Protein AF-A0AA89B2V7-F1 (afdb_monomer)

Secondary structure (DSSP, 8-state):
-----------TT-TTTTTTEEEEE-THHHHS--S--TT-----EEEEEEE-TTS-EEEEEEEEEEE-SS-GGG-EEEEEE----SHHHHHHHHHHHHHHHHHHHHHIIIIIIIIIIIIHHHHHHHHHHHHS-TTSHHHHHHGGGGTTHHHHHHHIIIIISSTT-HHHHHSTTGGGHHHHHHHHHTT--SGGGSHHHHHHHTTSEEE-TTSTTSEEESSTT-HHHHHH-----S-----S-----HHHHHHHHHHHHHHHH-SSHHHHHH-HHHHHHHHHIIIIITGGGTT-TTS--S-SHHHHHHHHHHHHHIIIIIHHHHHTTHHHHHSSGGGS-----SPPPPTTSHHHHHHHH-HHHHHHHHS--HHHHHHHHHHHHHHHSPPTT--BTT--S-TTS-S-HHHHHHHHHHHHHHHHHHHHHHHHHH-TT-GGGS-S-TTTSPPP--BSS-----SS----B-BSS-HHHHHHHHHHHT-S-HHHHHHHHHTTTHHHHHHHHTT-TTTTS-------

Foldseek 3Di:
DPDDFQDQDCDDPDVQSNAAKTKDFQCLVVPQFDDFDALFDAWRKIWIWGQDPLLAIFTAKIKTWDQDPPDNVVPTDIDIQGDDDDFLSNLLVLVSVQNVLLSLLLCLVQPLACQLFLQLLVLLVVLLVVQPDLPHLLNLLQVLLCPCSVVLVVVCCVAPLDQVHLPLLQFRSRPCSNSSSVVVVVVDALLCLQLVNVCVSNVQWDQDPVPQARIDGSRNLPPLCVQADDHDDPDDDDDDDDDDHNLNLLLLLLLLSLCVQDVDLVSQVPPRSNQSSLQCSLCPVVVVCNPPPNQDPRRGSVNVSSNSSSSLCSSWQSNLLSFQCQLLQCVPPSSRFRTFRDDSDDPPDPLSVCCRVPSPVSSQSGTDDPVSSLSSNVLSLQRNDDDPPFAFPLGDPDLPSDPDPSSSVSSVVSNVVLVVSQVVSVVLLPDPSSALQAPPPNPRRAGSEEHRDDDDDDDDRHSHYIGSHSPRNSVSVVVCVPPPDNVVVSVVVVVVCPVVVVVCVVPPSPPRRDPSDPDD

Organism: NCBI:txid1293975

Radius of gyration: 23.73 Å; Cα contacts (8 Å, |Δi|>4): 782; chains: 1; bounding box: 58×54×69 Å

Mean predicted aligned error: 11.65 Å

InterPro domains:
  IPR000907 Lipoxygenase [PTHR11771] (244-442)
  IPR001246 Lipoxygenase, plant [PR00468] (43-67)
  IPR001246 Lipoxygenase, plant [PR00468] (380-394)
  IPR013819 Lipoxygenase, C-terminal [PF00305] (51-441)
  IPR013819 Lipoxygenase, C-terminal [PR00087] (90-107)
  IPR013819 Lipoxygenase, C-terminal [PR00087] (108-125)
  IPR013819 Lipoxygenase, C-terminal [PR00087] (128-148)
  IPR013819 Lipoxygenase, C-terminal [PS51393] (1-457)
  IPR020833 Lipoxygenase, iron binding site [PS00711] (108-122)
  IPR020834 Lipoxygenase, conserved site [PS00081] (135-145)
  IPR036226 Lipoxigenase, C-terminal domain superfamily [SSF48484] (42-453)

pLDDT: mean 74.41, std 24.35, range [21.58, 98.75]

Nearest PDB structures (foldseek):
  2sbl-assembly2_A  TM=9.460E-01  e=2.013E-38  Glycine max
  5tqn-assembly2_B  TM=9.218E-01  e=6.372E-38  Glycine max
  5tqp-assembly1_A  TM=9.313E-01  e=1.766E-37  Glycine max
  5tr0-assembly2_B  TM=9.282E-01  e=2.304E-37  Glycine max
  5t5v-assembly2_B  TM=9.041E-01  e=1.295E-37  Glycine max

Structure (mmCIF, N/CA/C/O backbone):
data_AF-A0AA89B2V7-F1
#
_entry.id   AF-A0AA89B2V7-F1
#
loop_
_atom_site.group_PDB
_atom_site.id
_atom_site.type_symbol
_atom_site.label_atom_id
_atom_site.label_alt_id
_atom_site.label_comp_id
_atom_site.label_asym_id
_atom_site.label_entity_id
_atom_site.label_seq_id
_atom_site.pdbx_PDB_ins_code
_atom_site.Cartn_x
_atom_site.Cartn_y
_atom_site.Cartn_z
_atom_site.occupancy
_atom_site.B_iso_or_equiv
_atom_site.auth_seq_id
_atom_site.auth_comp_id
_atom_site.auth_asym_id
_atom_site.auth_atom_id
_atom_site.pdbx_PDB_model_num
ATOM 1 N N . MET A 1 1 ? -6.594 -20.415 9.464 1.00 21.58 1 MET A N 1
ATOM 2 C CA . MET A 1 1 ? -7.455 -20.172 8.286 1.00 21.58 1 MET A CA 1
ATOM 3 C C . MET A 1 1 ? -6.931 -18.925 7.600 1.00 21.58 1 MET A C 1
ATOM 5 O O . MET A 1 1 ? -6.744 -17.952 8.319 1.00 21.58 1 MET A O 1
ATOM 9 N N . PRO A 1 2 ? -6.611 -18.950 6.298 1.00 23.47 2 PRO A N 1
ATOM 10 C CA . PRO A 1 2 ? -6.204 -17.743 5.586 1.00 23.47 2 PRO A CA 1
ATOM 11 C C . PRO A 1 2 ? -7.385 -16.764 5.495 1.00 23.47 2 PRO A C 1
ATOM 13 O O . PRO A 1 2 ? -8.539 -17.171 5.640 1.00 23.47 2 PRO A O 1
ATOM 16 N N . TRP A 1 3 ? -7.075 -15.476 5.318 1.00 29.27 3 TRP A N 1
ATOM 17 C CA . TRP A 1 3 ? -8.032 -14.403 5.027 1.00 29.27 3 TRP A CA 1
ATOM 18 C C . TRP A 1 3 ? -9.103 -14.906 4.046 1.00 29.27 3 TRP A C 1
ATOM 20 O O . TRP A 1 3 ? -8.760 -15.357 2.955 1.00 29.27 3 TRP A O 1
ATOM 30 N N . GLN A 1 4 ? -10.381 -14.856 4.429 1.00 27.73 4 GLN A N 1
ATOM 31 C CA . GLN A 1 4 ? -11.453 -15.005 3.446 1.00 27.73 4 GLN A CA 1
ATOM 32 C C . GLN A 1 4 ? -11.725 -13.619 2.845 1.00 27.73 4 GLN A C 1
ATOM 34 O O . GLN A 1 4 ? -11.906 -12.679 3.624 1.00 27.73 4 GLN A O 1
ATOM 39 N N . PRO A 1 5 ? -11.690 -13.479 1.508 1.00 27.64 5 PRO A N 1
ATOM 40 C CA . PRO A 1 5 ? -11.890 -12.207 0.817 1.00 27.64 5 PRO A CA 1
ATOM 41 C C . PRO A 1 5 ? -13.292 -11.628 1.065 1.00 27.64 5 PRO A C 1
ATOM 43 O O . PRO A 1 5 ? -14.168 -12.307 1.610 1.00 27.64 5 PRO A O 1
ATOM 46 N N . LEU A 1 6 ? -13.512 -10.374 0.645 1.00 33.34 6 LEU A N 1
ATOM 47 C CA . LEU A 1 6 ? -14.847 -9.778 0.578 1.00 33.34 6 LEU A CA 1
ATOM 48 C C . LEU A 1 6 ? -15.692 -10.635 -0.383 1.00 33.34 6 LEU A C 1
ATOM 50 O O . LEU A 1 6 ? -15.641 -10.481 -1.597 1.00 33.34 6 LEU A O 1
ATOM 54 N N . HIS A 1 7 ? -16.450 -11.590 0.151 1.00 30.98 7 HIS A N 1
ATOM 55 C CA . HIS A 1 7 ? -17.346 -12.406 -0.659 1.00 30.98 7 HIS A CA 1
ATOM 56 C C . HIS A 1 7 ? -18.637 -11.644 -0.930 1.00 30.98 7 HIS A C 1
ATOM 58 O O . HIS A 1 7 ? -19.457 -11.488 -0.030 1.00 30.98 7 HIS A O 1
ATOM 64 N N . VAL A 1 8 ? -18.845 -11.240 -2.182 1.00 33.97 8 VAL A N 1
ATOM 65 C CA . VAL A 1 8 ? -20.178 -10.882 -2.669 1.00 33.97 8 VAL A CA 1
ATOM 66 C C . VAL A 1 8 ? -20.954 -12.173 -2.932 1.00 33.97 8 VAL A C 1
ATOM 68 O O . VAL A 1 8 ? -20.637 -12.923 -3.855 1.00 33.97 8 VAL A O 1
ATOM 71 N N . CYS A 1 9 ? -21.943 -12.474 -2.087 1.00 28.91 9 CYS A N 1
ATOM 72 C CA . CYS A 1 9 ? -22.827 -13.624 -2.286 1.00 28.91 9 CYS A CA 1
ATOM 73 C C . CYS A 1 9 ? -23.705 -13.420 -3.530 1.00 28.91 9 CYS A C 1
ATOM 75 O O . CYS A 1 9 ? -24.439 -12.439 -3.631 1.00 28.91 9 CYS A O 1
ATOM 77 N N . SER A 1 10 ? -23.677 -14.388 -4.446 1.00 30.89 10 SER A N 1
ATOM 78 C CA . SER A 1 10 ? -24.679 -14.555 -5.503 1.00 30.89 10 SER A CA 1
ATOM 79 C C . SER A 1 10 ? -25.286 -15.954 -5.363 1.00 30.89 10 SER A C 1
ATOM 81 O O . SER A 1 10 ? -24.633 -16.955 -5.639 1.00 30.89 10 SER A O 1
ATOM 83 N N . GLY A 1 11 ? -26.513 -16.054 -4.846 1.00 26.02 11 GLY A N 1
ATOM 84 C CA . GLY A 1 11 ? -27.192 -17.345 -4.691 1.00 26.02 11 GLY A CA 1
ATOM 85 C C . GLY A 1 11 ? -28.623 -17.206 -4.178 1.00 26.02 11 GLY A C 1
ATOM 86 O O . GLY A 1 11 ? -28.827 -16.700 -3.085 1.00 26.02 11 GLY A O 1
ATOM 87 N N . GLU A 1 12 ? -29.590 -17.696 -4.958 1.00 28.84 12 GLU A N 1
ATOM 88 C CA . GLU A 1 12 ? -31.046 -17.429 -4.963 1.00 28.84 12 GLU A CA 1
ATOM 89 C C . GLU A 1 12 ? -31.857 -17.668 -3.664 1.00 28.84 12 GLU A C 1
ATOM 91 O O . GLU A 1 12 ? -33.083 -17.656 -3.708 1.00 28.84 12 GLU A O 1
ATOM 96 N N . HIS A 1 13 ? -31.241 -17.905 -2.503 1.00 26.44 13 HIS A N 1
ATOM 97 C CA . HIS A 1 13 ? -31.948 -18.366 -1.294 1.00 26.44 13 HIS A CA 1
ATOM 98 C C . HIS A 1 13 ? -32.003 -17.356 -0.130 1.00 26.44 13 HIS A C 1
ATOM 100 O O . HIS A 1 13 ? -32.567 -17.677 0.913 1.00 26.44 13 HIS A O 1
ATOM 106 N N . CYS A 1 14 ? -31.494 -16.124 -0.287 1.00 30.05 14 CYS A N 1
ATOM 107 C CA . CYS A 1 14 ? -31.664 -15.064 0.724 1.00 30.05 14 CYS A CA 1
ATOM 108 C C . CYS A 1 14 ? -31.656 -13.651 0.092 1.00 30.05 14 CYS A C 1
ATOM 110 O O . CYS A 1 14 ? -30.578 -13.097 -0.129 1.00 30.05 14 CYS A O 1
ATOM 112 N N . PRO A 1 15 ? -32.813 -13.022 -0.193 1.00 29.92 15 PRO A N 1
ATOM 113 C CA . PRO A 1 15 ? -32.886 -11.806 -1.016 1.00 29.92 15 PRO A CA 1
ATOM 114 C C . PRO A 1 15 ? -32.104 -10.587 -0.482 1.00 29.92 15 PRO A C 1
ATOM 116 O O . PRO A 1 15 ? -31.688 -9.758 -1.288 1.00 29.92 15 PRO A O 1
ATOM 119 N N . GLU A 1 16 ? -31.832 -10.498 0.828 1.00 31.91 16 GLU A N 1
ATOM 120 C CA . GLU A 1 16 ? -30.999 -9.435 1.428 1.00 31.91 16 GLU A CA 1
ATOM 121 C C . GLU A 1 16 ? -29.482 -9.723 1.398 1.00 31.91 16 GLU A C 1
ATOM 123 O O . GLU A 1 16 ? -28.692 -8.788 1.332 1.00 31.91 16 GLU A O 1
ATOM 128 N N . LEU A 1 17 ? -29.056 -10.995 1.373 1.00 31.00 17 LEU A N 1
ATOM 129 C CA . LEU A 1 17 ? -27.645 -11.391 1.173 1.00 31.00 17 LEU A CA 1
ATOM 130 C C . LEU A 1 17 ? -27.271 -11.497 -0.318 1.00 31.00 17 LEU A C 1
ATOM 132 O O . LEU A 1 17 ? -26.095 -11.543 -0.661 1.00 31.00 17 LEU A O 1
ATOM 136 N N . CYS A 1 18 ? -28.265 -11.540 -1.212 1.00 28.94 18 CYS A N 1
ATOM 137 C CA . CYS A 1 18 ? -28.086 -11.702 -2.661 1.00 28.94 18 CYS A CA 1
ATOM 138 C C . CYS A 1 18 ? -27.713 -10.417 -3.409 1.00 28.94 18 CYS A C 1
ATOM 140 O O . CYS A 1 18 ? -27.478 -10.468 -4.616 1.00 28.94 18 CYS A O 1
ATOM 142 N N . ARG A 1 19 ? -27.719 -9.257 -2.745 1.00 34.19 19 ARG A N 1
ATOM 143 C CA . ARG A 1 19 ? -27.400 -7.970 -3.374 1.00 34.19 19 ARG A CA 1
ATOM 144 C C . ARG A 1 19 ? -26.175 -7.361 -2.703 1.00 34.19 19 ARG A C 1
ATOM 146 O O . ARG A 1 19 ? -26.301 -6.659 -1.710 1.00 34.19 19 ARG A O 1
ATOM 153 N N . ASN A 1 20 ? -24.994 -7.611 -3.269 1.00 39.28 20 ASN A N 1
ATOM 154 C CA . ASN A 1 20 ? -23.777 -6.827 -3.019 1.00 39.28 20 ASN A CA 1
ATOM 155 C C . ASN A 1 20 ? -23.404 -6.626 -1.530 1.00 39.28 20 ASN A C 1
ATOM 157 O O . ASN A 1 20 ? -23.005 -5.531 -1.122 1.00 39.28 20 ASN A O 1
ATOM 161 N N . SER A 1 21 ? -23.531 -7.665 -0.699 1.00 33.66 21 SER A N 1
ATOM 162 C CA . SER A 1 21 ? -22.992 -7.663 0.668 1.00 33.66 21 SER A CA 1
ATOM 163 C C . SER A 1 21 ? -21.530 -8.110 0.671 1.00 33.66 21 SER A C 1
ATOM 165 O O . SER A 1 21 ? -21.202 -9.107 0.038 1.00 33.66 21 SER A O 1
ATOM 167 N N . SER A 1 22 ? -20.676 -7.395 1.400 1.00 41.72 22 SER A N 1
ATOM 168 C CA . SER A 1 22 ? -19.222 -7.554 1.459 1.00 41.72 22 SER A CA 1
ATOM 169 C C . SER A 1 22 ? -18.756 -7.746 2.914 1.00 41.72 22 SER A C 1
ATOM 171 O O . SER A 1 22 ? -19.295 -7.137 3.837 1.00 41.72 22 SER A O 1
ATOM 173 N N . TYR A 1 23 ? -17.730 -8.570 3.145 1.00 39.94 23 TYR A N 1
ATOM 174 C CA . TYR A 1 23 ? -17.224 -8.904 4.488 1.00 39.94 23 TYR A CA 1
ATOM 175 C C . TYR A 1 23 ? -15.812 -8.351 4.721 1.00 39.94 23 TYR A C 1
ATOM 177 O O . TYR A 1 23 ? -14.925 -8.613 3.916 1.00 39.94 23 TYR A O 1
ATOM 185 N N . ALA A 1 24 ? -15.569 -7.657 5.837 1.00 42.03 24 ALA A N 1
ATOM 186 C CA . ALA A 1 24 ? -14.220 -7.294 6.287 1.00 42.03 24 ALA A CA 1
ATOM 187 C C . ALA A 1 24 ? -13.816 -8.197 7.465 1.00 42.03 24 ALA A C 1
ATOM 189 O O . ALA A 1 24 ? -14.405 -8.128 8.547 1.00 42.03 24 ALA A O 1
ATOM 190 N N . ASN A 1 25 ? -12.843 -9.088 7.245 1.00 42.69 25 ASN A N 1
ATOM 191 C CA . ASN A 1 25 ? -12.535 -10.200 8.146 1.00 42.69 25 ASN A CA 1
ATOM 192 C C . ASN A 1 25 ? -11.239 -9.991 8.949 1.00 42.69 25 ASN A C 1
ATOM 194 O O . ASN A 1 25 ? -10.143 -10.278 8.475 1.00 42.69 25 ASN A O 1
ATOM 198 N N . GLY A 1 26 ? -11.367 -9.578 10.213 1.00 40.03 26 GLY A N 1
ATOM 199 C CA . GLY A 1 26 ? -10.251 -9.434 11.153 1.00 40.03 26 GLY A CA 1
ATOM 200 C C . GLY A 1 26 ? -9.846 -10.724 11.879 1.00 40.03 26 GLY A C 1
ATOM 201 O O . GLY A 1 26 ? -8.978 -10.679 12.750 1.00 40.03 26 GLY A O 1
ATOM 202 N N . ARG A 1 27 ? -10.409 -11.901 11.553 1.00 42.34 27 ARG A N 1
ATOM 203 C CA . ARG A 1 27 ? -10.147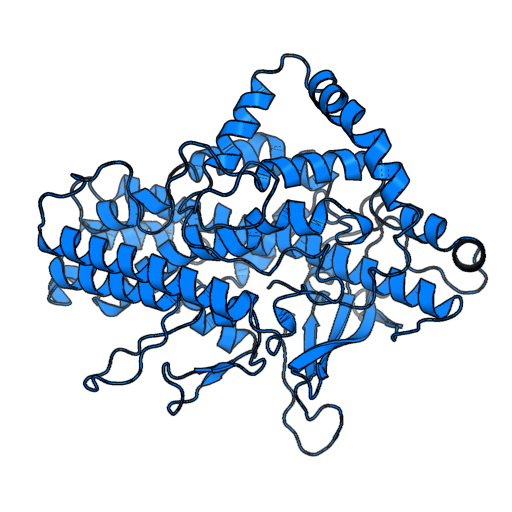 -13.157 12.297 1.00 42.34 27 ARG A CA 1
ATOM 204 C C . ARG A 1 27 ? -8.688 -13.621 12.245 1.00 42.34 27 ARG A C 1
ATOM 206 O O . ARG A 1 27 ? -8.273 -14.413 13.088 1.00 42.34 27 ARG A O 1
ATOM 213 N N . LEU A 1 28 ? -7.867 -13.112 11.326 1.00 32.94 28 LEU A N 1
ATOM 214 C CA . LEU A 1 28 ? -6.442 -13.447 11.308 1.00 32.94 28 LEU A CA 1
ATOM 215 C C . LEU A 1 28 ? -5.651 -12.779 12.450 1.00 32.94 28 LEU A C 1
ATOM 217 O O . LEU A 1 28 ? -4.715 -13.381 12.979 1.00 32.94 28 LEU A O 1
ATOM 221 N N . LEU A 1 29 ? -6.105 -11.611 12.929 1.00 37.47 29 LEU A N 1
ATOM 222 C CA . LEU A 1 29 ? -5.615 -11.004 14.172 1.00 37.47 29 LEU A CA 1
ATOM 223 C C . LEU A 1 29 ? -5.904 -11.881 15.393 1.00 37.47 29 LEU A C 1
ATOM 225 O O . LEU A 1 29 ? -5.307 -11.624 16.432 1.00 37.47 29 LEU A O 1
ATOM 229 N N . ALA A 1 30 ? -6.780 -12.897 15.292 1.00 35.69 30 ALA A N 1
ATOM 230 C CA . ALA A 1 30 ? -7.132 -13.869 16.338 1.00 35.69 30 ALA A CA 1
ATOM 231 C C . ALA A 1 30 ? -6.231 -15.119 16.358 1.00 35.69 30 ALA A C 1
ATOM 233 O O . ALA A 1 30 ? -5.978 -15.682 17.421 1.00 35.69 30 ALA A O 1
ATOM 234 N N . ALA A 1 31 ? -5.719 -15.546 15.203 1.00 35.97 31 ALA A N 1
ATOM 235 C CA . ALA A 1 31 ? -4.981 -16.805 15.093 1.00 35.97 31 ALA A CA 1
ATOM 236 C C . ALA A 1 31 ? -3.472 -16.667 15.357 1.00 35.97 31 ALA A C 1
ATOM 238 O O . ALA A 1 31 ? -2.820 -17.664 15.645 1.00 35.97 31 ALA A O 1
ATOM 239 N N . LEU A 1 32 ? -2.920 -15.451 15.240 1.00 34.41 32 LEU A N 1
ATOM 240 C CA . LEU A 1 32 ? -1.467 -15.228 15.194 1.00 34.41 32 LEU A CA 1
ATOM 241 C C . LEU A 1 32 ? -0.883 -14.463 16.386 1.00 34.41 32 LEU A C 1
ATOM 243 O O . LEU A 1 32 ? 0.331 -14.439 16.533 1.00 34.41 32 LEU A O 1
ATOM 247 N N . ALA A 1 33 ? -1.708 -13.842 17.234 1.00 38.38 33 ALA A N 1
ATOM 248 C CA . ALA A 1 33 ? -1.209 -13.176 18.434 1.00 38.38 33 ALA A CA 1
ATOM 249 C C . ALA A 1 33 ? -1.386 -14.085 19.675 1.00 38.38 33 ALA A C 1
ATOM 251 O O . ALA A 1 33 ? -2.466 -14.656 19.862 1.00 38.38 33 ALA A O 1
ATOM 252 N N . PRO A 1 34 ? -0.362 -14.234 20.527 1.00 40.59 34 PRO A N 1
ATOM 253 C CA . PRO A 1 34 ? -0.438 -14.947 21.811 1.00 40.59 34 PRO A CA 1
ATOM 254 C C . PRO A 1 34 ? -1.183 -14.067 22.866 1.00 40.59 34 PRO A C 1
ATOM 256 O O . PRO A 1 34 ? -1.864 -13.117 22.458 1.00 40.59 34 PRO A O 1
ATOM 259 N N . PRO A 1 35 ? -1.211 -14.377 24.187 1.00 49.38 35 PRO A N 1
ATOM 260 C CA . PRO A 1 35 ? -2.141 -13.727 25.113 1.00 49.38 35 PRO A CA 1
ATOM 261 C C . PRO A 1 35 ? -1.989 -12.203 25.131 1.00 49.38 35 PRO A C 1
ATOM 263 O O . PRO A 1 35 ? -0.885 -11.671 24.991 1.00 49.38 35 PRO A O 1
ATOM 266 N N . SER A 1 36 ? -3.115 -11.515 25.336 1.00 50.09 36 SER A N 1
ATOM 267 C CA . SER A 1 36 ? -3.187 -10.062 25.488 1.00 50.09 36 SER A CA 1
ATOM 268 C C . SER A 1 36 ? -2.072 -9.526 26.400 1.00 50.09 36 SER A C 1
ATOM 270 O O . SER A 1 36 ? -1.987 -9.948 27.557 1.00 50.09 36 SER A O 1
ATOM 272 N N . PRO A 1 37 ? -1.230 -8.587 25.925 1.00 56.56 37 PRO A N 1
ATOM 273 C CA . PRO A 1 37 ? -0.291 -7.878 26.787 1.00 56.56 37 PRO A CA 1
ATOM 274 C C . PRO A 1 37 ? -1.030 -7.188 27.942 1.00 56.56 37 PRO A C 1
ATOM 276 O O . PRO A 1 37 ? -2.167 -6.741 27.777 1.00 56.56 37 PRO A O 1
ATOM 279 N N . ALA A 1 38 ? -0.382 -7.067 29.104 1.00 47.09 38 ALA A N 1
ATOM 280 C CA . ALA A 1 38 ? -0.973 -6.408 30.268 1.00 47.09 38 ALA A CA 1
ATOM 281 C C . ALA A 1 38 ? -1.507 -5.005 29.906 1.00 47.09 38 ALA A C 1
ATOM 283 O O . ALA A 1 38 ? -0.794 -4.188 29.324 1.00 47.09 38 ALA A O 1
ATOM 284 N N . GLY A 1 39 ? -2.776 -4.738 30.233 1.00 52.03 39 GLY A N 1
ATOM 285 C CA . GLY A 1 39 ? -3.438 -3.458 29.951 1.00 52.03 39 GLY A CA 1
ATOM 286 C C . GLY A 1 39 ? -3.981 -3.282 28.525 1.00 52.03 39 GLY A C 1
ATOM 287 O O . GLY A 1 39 ? -4.391 -2.172 28.183 1.00 52.03 39 GLY A O 1
ATOM 288 N N . ARG A 1 40 ? -3.999 -4.336 27.693 1.00 68.12 40 ARG A N 1
ATOM 289 C CA . ARG A 1 40 ? -4.593 -4.323 26.343 1.00 68.12 40 ARG A CA 1
ATOM 290 C C . ARG A 1 40 ? -5.593 -5.465 26.177 1.00 68.12 40 ARG A C 1
ATOM 292 O O . ARG A 1 40 ? -5.274 -6.618 26.444 1.00 68.12 40 ARG A O 1
ATOM 299 N N . SER A 1 41 ? -6.787 -5.168 25.686 1.00 56.53 41 SER A N 1
ATOM 300 C CA . SER A 1 41 ? -7.854 -6.154 25.485 1.00 56.53 41 SER A CA 1
ATOM 301 C C . SER A 1 41 ? -7.991 -6.490 24.012 1.00 56.53 41 SER A C 1
ATOM 303 O O . SER A 1 41 ? -8.046 -5.594 23.173 1.00 56.53 41 SER A O 1
ATOM 305 N N . ARG A 1 42 ? -8.035 -7.785 23.701 1.00 59.75 42 ARG A N 1
ATOM 306 C CA . ARG A 1 42 ? -8.106 -8.309 22.337 1.00 59.75 42 ARG A CA 1
ATOM 307 C C . ARG A 1 42 ? -9.517 -8.781 22.034 1.00 59.75 42 ARG A C 1
ATOM 309 O O . ARG A 1 42 ? -9.969 -9.708 22.688 1.00 59.75 42 ARG A O 1
ATOM 316 N N . GLN A 1 43 ? -10.163 -8.216 21.022 1.00 55.91 43 GLN A N 1
ATOM 317 C CA . GLN A 1 43 ? -11.450 -8.699 20.513 1.00 55.91 43 GLN A CA 1
ATOM 318 C C . GLN A 1 43 ? -11.409 -8.684 18.984 1.00 55.91 43 GLN A C 1
ATOM 320 O O . GLN A 1 43 ? -11.764 -7.665 18.395 1.00 55.91 43 GLN A O 1
ATOM 325 N N . PRO A 1 44 ? -10.886 -9.744 18.333 1.00 57.03 44 PRO A N 1
ATOM 326 C CA . PRO A 1 44 ? -10.831 -9.828 16.882 1.00 57.03 44 PRO A CA 1
ATOM 327 C C . PRO A 1 44 ? -12.239 -9.656 16.284 1.00 57.03 44 PRO A C 1
ATOM 329 O O . PRO A 1 44 ? -13.138 -10.438 16.607 1.00 57.03 44 PRO A O 1
ATOM 332 N N . PRO A 1 45 ? -12.426 -8.646 15.424 1.00 56.59 45 PRO A N 1
ATOM 333 C CA . PRO A 1 45 ? -13.706 -8.297 14.849 1.00 56.59 45 PRO A CA 1
ATOM 334 C C . PRO A 1 45 ? -13.884 -8.963 13.480 1.00 56.59 45 PRO A C 1
ATOM 336 O O . PRO A 1 45 ? -12.943 -9.082 12.693 1.00 56.59 45 PRO A O 1
ATOM 339 N N . LEU A 1 46 ? -15.113 -9.344 13.159 1.00 54.34 46 LEU A N 1
ATOM 340 C CA . LEU A 1 46 ? -15.586 -9.574 11.798 1.00 54.34 46 LEU A CA 1
ATOM 341 C C . LEU A 1 46 ? -16.692 -8.551 11.532 1.00 54.34 46 LEU A C 1
ATOM 343 O O . LEU A 1 46 ? -17.701 -8.539 12.229 1.00 54.34 46 LEU A O 1
ATOM 347 N N . ALA A 1 47 ? -16.512 -7.685 10.537 1.00 57.03 47 ALA A N 1
ATOM 348 C CA . ALA A 1 47 ? -17.511 -6.687 10.170 1.00 57.03 47 ALA A CA 1
ATOM 349 C C . ALA A 1 47 ? -18.251 -7.112 8.895 1.00 57.03 47 ALA A C 1
ATOM 351 O O . ALA A 1 47 ? -17.638 -7.447 7.880 1.00 57.03 47 ALA A O 1
ATOM 352 N N . MET A 1 48 ? -19.581 -7.067 8.944 1.00 52.72 48 MET A N 1
ATOM 353 C CA . MET A 1 48 ? -20.459 -7.277 7.795 1.00 52.72 48 MET A CA 1
ATOM 354 C C . MET A 1 48 ? -20.934 -5.933 7.258 1.00 52.72 48 MET A C 1
ATOM 356 O O . MET A 1 48 ? -21.440 -5.093 8.009 1.00 52.72 48 MET A O 1
ATOM 360 N N . ILE A 1 49 ? -20.785 -5.733 5.952 1.00 62.22 49 ILE A N 1
ATOM 361 C CA . ILE A 1 49 ? -21.059 -4.468 5.273 1.00 62.22 49 ILE A CA 1
ATOM 362 C C . ILE A 1 49 ? -21.934 -4.755 4.058 1.00 62.22 49 ILE A C 1
ATOM 364 O O . ILE A 1 49 ? -21.751 -5.754 3.374 1.00 62.22 49 ILE A O 1
ATOM 368 N N . ALA A 1 50 ? -22.888 -3.881 3.765 1.00 59.94 50 ALA A N 1
ATOM 369 C CA . ALA A 1 50 ? -23.693 -3.982 2.555 1.00 59.94 50 ALA A CA 1
ATOM 370 C C . ALA A 1 50 ? -23.579 -2.724 1.705 1.00 59.94 50 ALA A C 1
ATOM 372 O O . ALA A 1 50 ? -23.560 -1.607 2.234 1.00 59.94 50 ALA A O 1
ATOM 373 N N . ALA A 1 51 ? -23.529 -2.915 0.387 1.00 62.16 51 ALA A N 1
ATOM 374 C CA . ALA A 1 51 ? -23.748 -1.839 -0.562 1.00 62.16 51 ALA A CA 1
ATOM 375 C C . ALA A 1 51 ? -25.237 -1.479 -0.599 1.00 62.16 51 ALA A C 1
ATOM 377 O O . ALA A 1 51 ? -26.104 -2.348 -0.673 1.00 62.16 51 ALA A O 1
ATOM 378 N N . LYS A 1 52 ? -25.536 -0.185 -0.538 1.00 72.62 52 LYS A N 1
ATOM 379 C CA . LYS A 1 52 ? -26.885 0.347 -0.736 1.00 72.62 52 LYS A CA 1
ATOM 380 C C . LYS A 1 52 ? -27.167 0.557 -2.219 1.00 72.62 52 LYS A C 1
ATOM 382 O O . LYS A 1 52 ? -26.245 0.741 -3.012 1.00 72.62 52 LYS A O 1
ATOM 387 N N . ASP A 1 53 ? -28.450 0.699 -2.547 1.00 74.94 53 ASP A N 1
ATOM 388 C CA . ASP A 1 53 ? -28.918 1.088 -3.886 1.00 74.94 53 ASP A CA 1
ATOM 389 C C . ASP A 1 53 ? -28.317 2.418 -4.371 1.00 74.94 53 ASP A C 1
ATOM 391 O O . ASP A 1 53 ? -28.240 2.682 -5.565 1.00 74.94 53 ASP A O 1
ATOM 395 N N . ASP A 1 54 ? -27.873 3.270 -3.442 1.00 74.25 54 ASP A N 1
ATOM 396 C CA . ASP A 1 54 ? -27.277 4.565 -3.746 1.00 74.25 54 ASP A CA 1
ATOM 397 C C . ASP A 1 54 ? -25.748 4.536 -3.931 1.00 74.25 54 ASP A C 1
ATOM 399 O O . ASP A 1 54 ? -25.127 5.599 -4.015 1.00 74.25 54 ASP A O 1
ATOM 403 N N . GLY A 1 55 ? -25.160 3.336 -3.973 1.00 75.38 55 GLY A N 1
ATOM 404 C CA . GLY A 1 55 ? -23.733 3.085 -4.178 1.00 75.38 55 GLY A CA 1
ATOM 405 C C . GLY A 1 55 ? -22.868 3.204 -2.919 1.00 75.38 55 GLY A C 1
ATOM 406 O O . GLY A 1 55 ? -21.678 2.896 -2.981 1.00 75.38 55 GLY A O 1
ATOM 407 N N . THR A 1 56 ? -23.427 3.631 -1.778 1.00 79.88 56 THR A N 1
ATOM 408 C CA . THR A 1 56 ? -22.675 3.763 -0.517 1.00 79.88 56 THR A CA 1
ATOM 409 C C . THR A 1 56 ? -22.624 2.462 0.277 1.00 79.88 56 THR A C 1
ATOM 411 O O . THR A 1 56 ? -23.543 1.648 0.220 1.00 79.88 56 THR A O 1
ATOM 414 N N . LEU A 1 57 ? -21.562 2.269 1.062 1.00 80.25 57 LEU A N 1
ATOM 415 C CA . LEU A 1 57 ? -21.441 1.133 1.980 1.00 80.25 57 LEU A CA 1
ATOM 416 C C . LEU A 1 57 ? -22.049 1.464 3.351 1.00 80.25 57 LEU A C 1
ATOM 418 O O . LEU A 1 57 ? -21.874 2.569 3.873 1.00 80.25 57 LEU A O 1
ATOM 422 N N . LYS A 1 58 ? -22.751 0.502 3.958 1.00 81.06 58 LYS A N 1
ATOM 423 C CA . LYS A 1 58 ? -23.281 0.593 5.326 1.00 81.06 58 LYS A CA 1
ATOM 424 C C . LYS A 1 58 ? -22.879 -0.630 6.145 1.00 81.06 58 LYS A C 1
ATOM 426 O O . LYS A 1 58 ? -23.151 -1.748 5.709 1.00 81.06 58 LYS A O 1
ATOM 431 N N . PRO A 1 59 ? -22.308 -0.447 7.345 1.00 82.06 59 PRO A N 1
ATOM 432 C CA . PRO A 1 59 ? -22.108 -1.561 8.259 1.00 82.06 59 PRO A CA 1
ATOM 433 C C . PRO A 1 59 ? -23.455 -2.106 8.746 1.00 82.06 59 PRO A C 1
ATOM 435 O O . PRO A 1 59 ? -24.323 -1.341 9.174 1.00 82.06 59 PRO A O 1
ATOM 438 N N . LEU A 1 60 ? -23.623 -3.423 8.666 1.00 82.25 60 LEU A N 1
ATOM 439 C CA . LEU A 1 60 ? -24.830 -4.134 9.090 1.00 82.25 60 LEU A CA 1
ATOM 440 C C . LEU A 1 60 ? -24.655 -4.829 10.436 1.00 82.25 60 LEU A C 1
ATOM 442 O O . LEU A 1 60 ? -25.594 -4.866 11.225 1.00 82.25 60 LEU A O 1
ATOM 446 N N . ALA A 1 61 ? -23.467 -5.367 10.694 1.00 84.44 61 ALA A N 1
ATOM 447 C CA . ALA A 1 61 ? -23.151 -6.033 11.945 1.00 84.44 61 ALA A CA 1
ATOM 448 C C . ALA A 1 61 ? -21.640 -6.051 12.188 1.00 84.44 61 ALA A C 1
ATOM 450 O O . ALA A 1 61 ? -20.847 -5.998 11.245 1.00 84.44 61 ALA A O 1
ATOM 451 N N . ILE A 1 62 ? -21.248 -6.154 13.452 1.00 84.31 62 ILE A N 1
ATOM 452 C CA . ILE A 1 62 ? -19.878 -6.428 13.881 1.00 84.31 62 ILE A CA 1
ATOM 453 C C . ILE A 1 62 ? -19.945 -7.606 14.842 1.00 84.31 62 ILE A C 1
ATOM 455 O O . ILE A 1 62 ? -20.585 -7.527 15.882 1.00 84.31 62 ILE A O 1
ATOM 459 N N . GLU A 1 63 ? -19.290 -8.701 14.497 1.00 85.25 63 GLU A N 1
ATOM 460 C CA . GLU A 1 63 ? -19.050 -9.822 15.392 1.00 85.25 63 GLU A CA 1
ATOM 461 C C . GLU A 1 63 ? -17.717 -9.595 16.112 1.00 85.25 63 GLU A C 1
ATOM 463 O O . GLU A 1 63 ? -16.694 -9.398 15.460 1.00 85.25 63 GLU A O 1
ATOM 468 N N . LEU A 1 64 ? -17.705 -9.632 17.443 1.00 83.62 64 LEU A N 1
ATOM 469 C CA . LEU A 1 64 ? -16.480 -9.675 18.239 1.00 83.62 64 LEU A CA 1
ATOM 470 C C . LEU A 1 64 ? -16.293 -11.088 18.778 1.00 83.62 64 LEU A C 1
ATOM 472 O O . LEU A 1 64 ? -17.120 -11.584 19.546 1.00 83.62 64 LEU A O 1
ATOM 476 N N . SER A 1 65 ? -15.196 -11.725 18.387 1.00 80.69 65 SER A N 1
ATOM 477 C CA . SER A 1 65 ? -14.868 -13.086 18.803 1.00 80.69 65 SER A CA 1
ATOM 478 C C . SER A 1 65 ? -13.780 -13.095 19.873 1.00 80.69 65 SER A C 1
ATOM 480 O O . SER A 1 65 ? -12.854 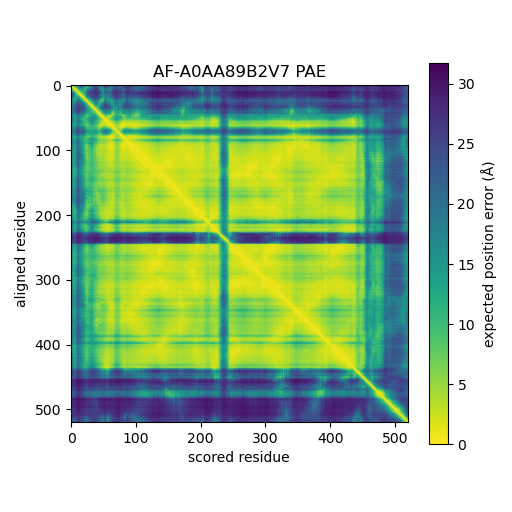-12.291 19.848 1.00 80.69 65 SER A O 1
ATOM 482 N N . LEU A 1 66 ? -13.847 -14.047 20.796 1.00 74.75 66 LEU A N 1
ATOM 483 C CA . LEU A 1 66 ? -12.809 -14.344 21.782 1.00 74.75 66 LEU A CA 1
ATOM 484 C C . LEU A 1 66 ? -12.466 -15.835 21.732 1.00 74.75 66 LEU A C 1
ATOM 486 O O . LEU A 1 66 ? -13.368 -16.639 21.507 1.00 74.75 66 LEU A O 1
ATOM 490 N N . PRO A 1 67 ? -11.205 -16.246 21.954 1.00 70.12 67 PRO A N 1
ATOM 491 C CA . PRO A 1 67 ? -10.881 -17.660 22.136 1.00 70.12 67 PRO A CA 1
ATOM 492 C C . PRO A 1 67 ? -11.739 -18.270 23.249 1.00 70.12 67 PRO A C 1
ATOM 494 O O . PRO A 1 67 ? -11.987 -17.614 24.265 1.00 70.12 67 PRO A O 1
ATOM 497 N N . ASN A 1 68 ? -12.203 -19.510 23.071 1.00 71.75 68 ASN A N 1
ATOM 498 C CA . ASN A 1 68 ? -13.000 -20.168 24.099 1.00 71.75 68 ASN A CA 1
ATOM 499 C C . ASN A 1 68 ? -12.173 -20.301 25.401 1.00 71.75 68 ASN A C 1
ATOM 501 O O . ASN A 1 68 ? -11.093 -20.896 25.362 1.00 71.75 68 ASN A O 1
ATOM 505 N N . PRO A 1 69 ? -12.673 -19.813 26.558 1.00 66.50 69 PRO A N 1
ATOM 506 C CA . PRO A 1 69 ? -11.921 -19.791 27.817 1.00 66.50 69 PRO A CA 1
ATOM 507 C C . PRO A 1 69 ? -11.446 -21.163 28.307 1.00 66.50 69 PRO A C 1
ATOM 509 O O . PRO A 1 69 ? -10.532 -21.242 29.124 1.00 66.50 69 PRO A O 1
ATOM 512 N N . GLN A 1 70 ? -12.086 -22.246 27.858 1.00 68.12 70 GLN A N 1
ATOM 513 C CA . GLN A 1 70 ? -11.777 -23.594 28.320 1.00 68.12 70 GLN A CA 1
ATOM 514 C C . GLN A 1 70 ? -10.591 -24.196 27.563 1.00 68.12 70 GLN A C 1
ATOM 516 O O . GLN A 1 70 ? -9.665 -24.687 28.206 1.00 68.12 70 GLN A O 1
ATOM 521 N N . ARG A 1 71 ? -10.626 -24.200 26.219 1.00 61.94 71 ARG A N 1
ATOM 522 C CA . ARG A 1 71 ? -9.547 -24.650 25.311 1.00 61.94 71 ARG A CA 1
ATOM 523 C C . ARG A 1 71 ? -9.804 -24.167 23.879 1.00 61.94 71 ARG A C 1
ATOM 525 O O . ARG A 1 71 ? -10.943 -24.235 23.421 1.00 61.94 71 ARG A O 1
ATOM 532 N N . ASP A 1 72 ? -8.736 -23.901 23.125 1.00 61.38 72 ASP A N 1
ATOM 533 C CA . ASP A 1 72 ? -8.787 -23.507 21.702 1.00 61.38 72 ASP A CA 1
ATOM 534 C C . ASP A 1 72 ? -9.566 -24.486 20.805 1.00 61.38 72 ASP A C 1
ATOM 536 O O . ASP A 1 72 ? -10.214 -24.081 19.842 1.00 61.38 72 ASP A O 1
ATOM 540 N N . LYS A 1 73 ? -9.568 -25.787 21.142 1.00 65.00 73 LYS A N 1
ATOM 541 C CA . LYS A 1 73 ? -10.304 -26.824 20.391 1.00 65.00 73 LYS A CA 1
ATOM 542 C C . LYS A 1 73 ? -11.825 -26.608 20.351 1.00 65.00 73 LYS A C 1
ATOM 544 O O . LYS A 1 73 ? -12.491 -27.220 19.524 1.00 65.00 73 LYS A O 1
ATOM 549 N N . TYR A 1 74 ? -12.370 -25.793 21.257 1.00 66.12 74 TYR A N 1
ATOM 550 C CA . TYR A 1 74 ? -13.798 -25.471 21.322 1.00 66.12 74 TYR A CA 1
ATOM 551 C C . TYR A 1 74 ? -14.166 -24.216 20.511 1.00 66.12 74 TYR A C 1
ATOM 553 O O . TYR A 1 74 ? -15.305 -23.761 20.577 1.00 66.12 74 TYR A O 1
ATOM 561 N N . GLY A 1 75 ? -13.225 -23.669 19.735 1.00 69.50 75 GLY A N 1
ATOM 562 C CA . GLY A 1 75 ? -13.462 -22.543 18.837 1.00 69.50 75 GLY A CA 1
ATOM 563 C C . GLY A 1 75 ? -13.447 -21.189 19.545 1.00 69.50 75 GLY A C 1
ATOM 564 O O . GLY A 1 75 ? -12.771 -21.009 20.557 1.00 69.50 75 GLY A O 1
ATOM 565 N N . ALA A 1 76 ? -14.171 -20.221 18.983 1.00 72.50 76 ALA A N 1
ATOM 566 C CA . ALA A 1 76 ? -14.311 -18.881 19.539 1.00 72.50 76 ALA A CA 1
ATOM 567 C C . ALA A 1 76 ? -15.713 -18.670 20.127 1.00 72.50 76 ALA A C 1
ATOM 569 O O . ALA A 1 76 ? -16.700 -19.159 19.579 1.00 72.50 76 ALA A O 1
ATOM 570 N N . THR A 1 77 ? -15.797 -17.914 21.218 1.00 77.88 77 THR A N 1
ATOM 571 C CA . THR A 1 77 ? -17.046 -17.346 21.726 1.00 77.88 77 THR A CA 1
ATOM 572 C C . THR A 1 77 ? -17.262 -16.001 21.045 1.00 77.88 77 THR A C 1
ATOM 574 O O . THR A 1 77 ? -16.426 -15.107 21.177 1.00 77.88 77 THR A O 1
ATOM 577 N N . SER A 1 78 ? -18.366 -15.856 20.319 1.00 81.75 78 SER A N 1
ATOM 578 C CA . SER A 1 78 ? -18.673 -14.647 19.552 1.00 81.75 78 SER A CA 1
ATOM 579 C C . SER A 1 78 ? -19.892 -13.914 20.092 1.00 81.75 78 SER A C 1
ATOM 581 O O . SER A 1 78 ? -20.863 -14.540 20.514 1.00 81.75 78 SER A O 1
ATOM 583 N N . GLN A 1 79 ? -19.860 -12.588 20.006 1.00 86.62 79 GLN A N 1
ATOM 584 C CA . GLN A 1 79 ? -21.019 -11.720 20.204 1.00 86.62 79 GLN A CA 1
ATOM 585 C C . GLN A 1 79 ? -21.221 -10.859 18.958 1.00 86.62 79 GLN A C 1
ATOM 587 O O . GLN A 1 79 ? -20.252 -10.348 18.401 1.00 86.62 79 GLN A O 1
ATOM 592 N N . VAL A 1 80 ? -22.470 -10.704 18.518 1.00 88.50 80 VAL A N 1
ATOM 593 C CA . VAL A 1 80 ? -22.824 -9.914 17.333 1.00 88.50 80 VAL A CA 1
ATOM 594 C C . VAL A 1 80 ? -23.513 -8.630 17.768 1.00 88.50 80 VAL A C 1
ATOM 596 O O . VAL A 1 80 ? -24.492 -8.660 18.507 1.00 88.50 80 VAL A O 1
ATOM 599 N N . PHE A 1 81 ? -23.011 -7.510 17.264 1.00 88.88 81 PHE A N 1
ATOM 600 C CA . PHE A 1 81 ? -23.520 -6.168 17.503 1.00 88.88 81 PHE A CA 1
ATOM 601 C C . PHE A 1 81 ? -24.093 -5.604 16.208 1.00 88.88 81 PHE A C 1
ATOM 603 O O . PHE A 1 81 ? -23.501 -5.766 15.140 1.00 88.88 81 PHE A O 1
ATOM 610 N N . THR A 1 82 ? -25.225 -4.915 16.298 1.00 90.69 82 THR A N 1
ATOM 611 C CA . THR A 1 82 ? -25.908 -4.301 15.152 1.00 90.69 82 THR A CA 1
ATOM 612 C C . THR A 1 82 ? -26.062 -2.793 15.352 1.00 90.69 82 THR A C 1
ATOM 614 O O . THR A 1 82 ? -26.118 -2.341 16.497 1.00 90.69 82 THR A O 1
ATOM 617 N N . PRO A 1 83 ? -26.171 -2.000 14.269 1.00 91.94 83 PRO A N 1
ATOM 618 C CA . PRO A 1 83 ? -26.338 -0.556 14.362 1.00 91.94 83 PRO A CA 1
ATOM 619 C C . PRO A 1 83 ? -27.515 -0.131 15.245 1.00 91.94 83 PRO A C 1
ATOM 621 O O . PRO A 1 83 ? -28.657 -0.496 14.975 1.00 91.94 83 PRO A O 1
ATOM 624 N N . SER A 1 84 ? -27.243 0.722 16.234 1.00 91.94 84 SER A N 1
ATOM 625 C CA . SER A 1 84 ? -28.245 1.486 16.982 1.00 91.94 84 SER A CA 1
ATOM 626 C C . SER A 1 84 ? -27.795 2.942 17.098 1.00 91.94 84 SER A C 1
ATOM 628 O O . SER A 1 84 ? -26.599 3.231 17.084 1.00 91.94 84 SER A O 1
ATOM 630 N N . LYS A 1 85 ? -28.757 3.866 17.183 1.00 87.62 85 LYS A N 1
ATOM 631 C CA . LYS A 1 85 ? -28.514 5.310 17.367 1.00 87.62 85 LYS A CA 1
ATOM 632 C C . LYS A 1 85 ? -28.969 5.831 18.729 1.00 87.62 85 LYS A C 1
ATOM 634 O O . LYS A 1 85 ? -28.792 7.012 19.016 1.00 87.62 85 LYS A O 1
ATOM 639 N N . HIS A 1 86 ? -29.602 4.987 19.536 1.00 88.19 86 HIS A N 1
ATOM 640 C CA . HIS A 1 86 ? -30.287 5.405 20.753 1.00 88.19 86 HIS A CA 1
ATOM 641 C C . HIS A 1 86 ? -29.852 4.558 21.937 1.00 88.19 86 HIS A C 1
ATOM 643 O O . HIS A 1 86 ? -29.487 3.395 21.767 1.00 88.19 86 HIS A O 1
ATOM 649 N N . GLY A 1 87 ? -29.927 5.172 23.117 1.00 91.56 87 GLY A N 1
ATOM 650 C CA . GLY A 1 87 ? -29.668 4.507 24.385 1.00 91.56 87 GLY A CA 1
ATOM 651 C C . GLY A 1 87 ? -28.264 3.920 24.487 1.00 91.56 87 GLY A C 1
ATOM 652 O O . GLY A 1 87 ? -27.337 4.301 23.764 1.00 91.56 87 GLY A O 1
ATOM 653 N N . ILE A 1 88 ? -28.137 2.965 25.400 1.00 92.62 88 ILE A N 1
ATOM 654 C CA . ILE A 1 88 ? -26.899 2.228 25.629 1.00 92.62 88 ILE A CA 1
ATOM 655 C C . ILE A 1 88 ? -26.510 1.374 24.421 1.00 92.62 88 ILE A C 1
ATOM 657 O O . ILE A 1 88 ? -25.326 1.209 24.140 1.00 92.62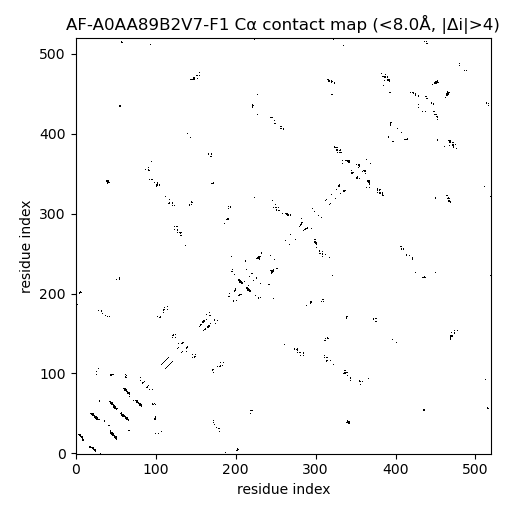 88 ILE A O 1
ATOM 661 N N . GLU A 1 89 ? -27.479 0.893 23.647 1.00 92.94 89 GLU A N 1
ATOM 662 C CA . GLU A 1 89 ? -27.249 0.103 22.439 1.00 92.94 89 GLU A CA 1
ATOM 663 C C . GLU A 1 89 ? -26.476 0.908 21.389 1.00 92.94 89 GLU A C 1
ATOM 665 O O . GLU A 1 89 ? -25.619 0.360 20.696 1.00 92.94 89 GLU A O 1
ATOM 670 N N . GLY A 1 90 ? -26.735 2.217 21.291 1.00 93.62 90 GLY A N 1
ATOM 671 C CA . GLY A 1 90 ? -25.947 3.121 20.456 1.00 93.62 90 GLY A CA 1
ATOM 672 C C . GLY A 1 90 ? -24.494 3.205 20.920 1.00 93.62 90 GLY A C 1
ATOM 673 O O . GLY A 1 90 ? -23.576 3.077 20.112 1.00 93.62 90 GLY A O 1
ATOM 674 N N . SER A 1 91 ? -24.261 3.335 22.226 1.00 94.56 91 SER A N 1
ATOM 675 C CA . SER A 1 91 ? -22.910 3.373 22.801 1.00 94.56 91 SER A CA 1
ATOM 676 C C . SER A 1 91 ? -22.163 2.041 22.654 1.00 94.56 91 SER A C 1
ATOM 678 O O . SER A 1 91 ? -20.969 2.032 22.353 1.00 94.56 91 SER A O 1
ATOM 680 N N . VAL A 1 92 ? -22.864 0.912 22.789 1.00 94.81 92 VAL A N 1
ATOM 681 C CA . VAL A 1 92 ? -22.334 -0.432 22.508 1.00 94.81 92 VAL A CA 1
ATOM 682 C C . VAL A 1 92 ? -21.938 -0.557 21.035 1.00 94.81 92 VAL A C 1
ATOM 684 O O . VAL A 1 92 ? -20.859 -1.064 20.727 1.00 94.81 92 VAL A O 1
ATOM 687 N N . TRP A 1 93 ? -22.763 -0.050 20.116 1.00 94.12 93 TRP A N 1
ATOM 688 C CA . TRP A 1 93 ? -22.439 -0.033 18.689 1.00 94.12 93 TRP A CA 1
ATOM 689 C C . TRP A 1 93 ? -21.213 0.838 18.369 1.00 94.12 93 TRP A C 1
ATOM 691 O O . TRP A 1 93 ? -20.373 0.449 17.552 1.00 94.12 93 TRP A O 1
ATOM 701 N N . GLU A 1 94 ? -21.056 1.985 19.035 1.00 92.31 94 GLU A N 1
ATOM 702 C CA . GLU A 1 94 ? -19.845 2.808 18.917 1.00 92.31 94 GLU A CA 1
ATOM 703 C C . GLU A 1 94 ? -18.588 2.077 19.394 1.00 92.31 94 GLU A C 1
ATOM 705 O O . GLU A 1 94 ? -17.565 2.086 18.702 1.00 92.31 94 GLU A O 1
ATOM 710 N N . LEU A 1 95 ? -18.663 1.379 20.529 1.00 92.75 95 LEU A N 1
ATOM 711 C CA . LEU A 1 95 ? -17.558 0.548 21.008 1.00 92.75 95 LEU A CA 1
ATOM 712 C C . LEU A 1 95 ? -17.242 -0.595 20.037 1.00 92.75 95 LEU A C 1
ATOM 714 O O . LEU A 1 95 ? -16.072 -0.824 19.735 1.00 92.75 95 LEU A O 1
ATOM 718 N N . ALA A 1 96 ? -18.256 -1.275 19.494 1.00 90.56 96 ALA A N 1
ATOM 719 C CA . ALA A 1 96 ? -18.063 -2.352 18.522 1.00 90.56 96 ALA A CA 1
ATOM 720 C C . ALA A 1 96 ? -17.288 -1.863 17.286 1.00 90.56 96 ALA A C 1
ATOM 722 O O . ALA A 1 96 ? -16.336 -2.516 16.847 1.00 90.56 96 ALA A O 1
ATOM 723 N N . LYS A 1 97 ? -17.620 -0.668 16.779 1.00 89.62 97 LYS A N 1
ATOM 724 C CA . LYS A 1 97 ? -16.852 -0.009 15.712 1.00 89.62 97 LYS A CA 1
ATOM 725 C C . LYS A 1 97 ? -15.430 0.331 16.140 1.00 89.62 97 LYS A C 1
ATOM 727 O O . LYS A 1 97 ? -14.508 0.098 15.365 1.00 89.62 97 LYS A O 1
ATOM 732 N N . ALA A 1 98 ? -15.220 0.823 17.359 1.00 90.12 98 ALA A N 1
ATOM 733 C CA . ALA A 1 98 ? -13.873 1.097 17.852 1.00 90.12 98 ALA A CA 1
ATOM 734 C C . ALA A 1 98 ? -12.996 -0.168 17.876 1.00 90.12 98 ALA A C 1
ATOM 736 O O . ALA A 1 98 ? -11.850 -0.109 17.437 1.00 90.12 98 ALA A O 1
ATOM 737 N N . TYR A 1 99 ? -13.523 -1.324 18.297 1.00 87.00 99 TYR A N 1
ATOM 738 C CA . TYR A 1 99 ? -12.791 -2.601 18.233 1.00 87.00 99 TYR A CA 1
ATOM 739 C C . TYR A 1 99 ? -12.470 -3.032 16.797 1.00 87.00 99 TYR A C 1
ATOM 741 O O . TYR A 1 99 ? -11.346 -3.473 16.527 1.00 87.00 99 TYR A O 1
ATOM 749 N N . ALA A 1 100 ? -13.429 -2.859 15.877 1.00 84.81 100 ALA A N 1
ATOM 750 C CA . ALA A 1 100 ? -13.217 -3.055 14.442 1.00 84.81 100 ALA A CA 1
ATOM 751 C C . ALA A 1 100 ? -12.039 -2.216 13.931 1.00 84.81 100 ALA A C 1
ATOM 753 O O . ALA A 1 100 ? -11.120 -2.743 13.305 1.00 84.81 100 ALA A O 1
ATOM 754 N N . VAL A 1 101 ? -12.017 -0.932 14.282 1.00 86.50 101 VAL A N 1
ATOM 755 C CA . VAL A 1 101 ? -10.981 -0.003 13.830 1.00 86.50 101 VAL A CA 1
ATOM 756 C C . VAL A 1 101 ? -9.634 -0.227 14.522 1.00 86.50 101 VAL A C 1
ATOM 758 O O . VAL A 1 101 ? -8.614 -0.088 13.864 1.00 86.50 101 VAL A O 1
ATOM 761 N N . VAL A 1 102 ? -9.576 -0.638 15.794 1.00 86.06 102 VAL A N 1
ATOM 762 C CA . VAL A 1 102 ? -8.301 -1.021 16.447 1.00 86.06 102 VAL A CA 1
ATOM 763 C C . VAL A 1 102 ? -7.606 -2.142 15.681 1.00 86.06 102 VAL A C 1
ATOM 765 O O . VAL A 1 102 ? -6.389 -2.120 15.485 1.00 86.06 102 VAL A O 1
ATOM 768 N N . SER A 1 103 ? -8.392 -3.116 15.236 1.00 83.06 103 SER A N 1
ATOM 769 C CA . SER A 1 103 ? -7.902 -4.238 14.444 1.00 83.06 103 SER A CA 1
ATOM 770 C C . SER A 1 103 ? -7.429 -3.792 13.067 1.00 83.06 103 SER A C 1
ATOM 772 O O . SER A 1 103 ? -6.321 -4.142 12.660 1.00 83.06 103 SER A O 1
ATOM 774 N N . ASP A 1 104 ? -8.223 -2.959 12.397 1.00 83.94 104 ASP A N 1
ATOM 775 C CA . ASP A 1 104 ? -7.858 -2.372 11.110 1.00 83.94 104 ASP A CA 1
ATOM 776 C C . ASP A 1 104 ? -6.582 -1.524 11.207 1.00 83.94 104 ASP A C 1
ATOM 778 O O . ASP A 1 104 ? -5.673 -1.707 10.412 1.00 83.94 104 ASP A O 1
ATOM 782 N N . SER A 1 105 ? -6.433 -0.684 12.236 1.00 86.00 105 SER A N 1
ATOM 783 C CA . SER A 1 105 ? -5.220 0.109 12.485 1.00 86.00 105 SER A CA 1
ATOM 784 C C . SER A 1 105 ? -3.977 -0.771 12.657 1.00 86.00 105 SER A C 1
ATOM 786 O O . SER A 1 105 ? -2.910 -0.450 12.137 1.00 86.00 105 SER A O 1
ATOM 788 N N . GLY A 1 106 ? -4.099 -1.892 13.378 1.00 86.94 106 GLY A N 1
ATOM 789 C CA . GLY A 1 106 ? -3.007 -2.853 13.534 1.00 86.94 106 GLY A CA 1
ATOM 790 C C . GLY A 1 106 ? -2.635 -3.534 12.215 1.00 86.94 106 GLY A C 1
ATOM 791 O O . GLY A 1 106 ? -1.452 -3.651 11.903 1.00 86.94 106 GLY A O 1
ATOM 792 N N . TYR A 1 107 ? -3.631 -3.951 11.429 1.00 86.25 107 TYR A N 1
ATOM 793 C CA . TYR A 1 107 ? -3.415 -4.569 10.119 1.00 86.25 107 TYR A CA 1
ATOM 794 C C . TYR A 1 107 ? -2.840 -3.572 9.105 1.00 86.25 107 TYR A C 1
ATOM 796 O O . TYR A 1 107 ? -1.856 -3.877 8.440 1.00 86.25 107 TYR A O 1
ATOM 804 N N . HIS A 1 108 ? -3.393 -2.362 9.037 1.00 88.50 108 HIS A N 1
ATOM 805 C CA . HIS A 1 108 ? -2.923 -1.272 8.185 1.00 88.50 108 HIS A CA 1
ATOM 806 C C . HIS A 1 108 ? -1.441 -0.982 8.425 1.00 88.50 108 HIS A C 1
ATOM 808 O O . HIS A 1 108 ? -0.652 -1.069 7.488 1.00 88.50 108 HIS A O 1
ATOM 814 N N . GLN A 1 109 ? -1.047 -0.712 9.672 1.00 90.31 109 GLN A N 1
ATOM 815 C CA . GLN A 1 109 ? 0.329 -0.325 9.992 1.00 90.31 109 GLN A CA 1
ATOM 816 C C . GLN A 1 109 ? 1.333 -1.447 9.723 1.00 90.31 109 GLN A C 1
ATOM 818 O O . GLN A 1 109 ? 2.393 -1.208 9.150 1.00 90.31 109 GLN A O 1
ATOM 823 N N . LEU A 1 110 ? 1.006 -2.676 10.128 1.00 91.31 110 LEU A N 1
ATOM 824 C CA . LEU A 1 110 ? 1.926 -3.811 10.047 1.00 91.31 110 LEU A CA 1
ATOM 825 C C . LEU A 1 110 ? 1.983 -4.448 8.664 1.00 91.31 110 LEU A C 1
ATOM 827 O O . LEU A 1 110 ? 3.039 -4.905 8.231 1.00 91.31 110 LEU A O 1
ATOM 831 N N . ILE A 1 111 ? 0.834 -4.536 8.001 1.00 92.44 111 ILE A N 1
ATOM 832 C CA . ILE A 1 111 ? 0.653 -5.382 6.829 1.00 92.44 111 ILE A CA 1
ATOM 833 C C . ILE A 1 111 ? 0.522 -4.524 5.582 1.00 92.44 111 ILE A C 1
ATOM 835 O O . ILE A 1 111 ? 1.395 -4.586 4.722 1.00 92.44 111 ILE A O 1
ATOM 839 N N . SER A 1 112 ? -0.527 -3.703 5.493 1.00 89.31 112 SER A N 1
ATOM 840 C CA . SER A 1 112 ? -0.782 -2.889 4.298 1.00 89.31 112 SER A CA 1
ATOM 841 C C . SER A 1 112 ? 0.328 -1.867 4.052 1.00 89.31 112 SER A C 1
ATOM 843 O O . SER A 1 112 ? 0.690 -1.642 2.903 1.00 89.31 112 SER A O 1
ATOM 845 N N . HIS A 1 113 ? 0.873 -1.282 5.121 1.00 93.06 113 HIS A N 1
ATOM 846 C CA . HIS A 1 113 ? 1.951 -0.302 5.072 1.00 93.06 113 HIS A CA 1
ATOM 847 C C . HIS A 1 113 ? 3.328 -0.963 5.234 1.00 93.06 113 HIS A C 1
ATOM 849 O O . HIS A 1 113 ? 4.048 -1.129 4.256 1.00 93.06 113 HIS A O 1
ATOM 855 N N . TRP A 1 114 ? 3.709 -1.401 6.440 1.00 96.44 114 TRP A N 1
ATOM 856 C CA . TRP A 1 114 ? 5.068 -1.902 6.675 1.00 96.44 114 TRP A CA 1
ATOM 857 C C . TRP A 1 114 ? 5.443 -3.101 5.787 1.00 96.44 114 TRP A C 1
ATOM 859 O O . TRP A 1 114 ? 6.436 -3.038 5.065 1.00 96.44 114 TRP A O 1
ATOM 869 N N . LEU A 1 115 ? 4.680 -4.198 5.825 1.00 96.81 115 LEU A N 1
ATOM 870 C CA . LEU A 1 115 ? 5.038 -5.403 5.077 1.00 96.81 115 LEU A CA 1
ATOM 871 C C . LEU A 1 115 ? 4.933 -5.180 3.565 1.00 96.81 115 LEU A C 1
ATOM 873 O O . LEU A 1 115 ? 5.921 -5.352 2.856 1.00 96.81 115 LEU A O 1
ATOM 877 N N . ASN A 1 116 ? 3.749 -4.800 3.083 1.00 95.69 116 ASN A N 1
ATOM 878 C CA . ASN A 1 116 ? 3.416 -4.808 1.659 1.00 95.69 116 ASN A CA 1
ATOM 879 C C . ASN A 1 116 ? 4.026 -3.645 0.866 1.00 95.69 116 ASN A C 1
ATOM 881 O O . ASN A 1 116 ? 3.924 -3.657 -0.359 1.00 95.69 116 ASN A O 1
ATOM 885 N N . THR A 1 117 ? 4.677 -2.674 1.518 1.00 93.75 117 THR A N 1
ATOM 886 C CA . THR A 1 117 ? 5.428 -1.622 0.819 1.00 93.75 117 THR A CA 1
ATOM 887 C C . THR A 1 117 ? 6.876 -1.567 1.291 1.00 93.75 117 THR A C 1
ATOM 889 O O . THR A 1 117 ? 7.771 -1.888 0.514 1.00 93.75 117 THR A O 1
ATOM 892 N N . HIS A 1 118 ? 7.144 -1.238 2.556 1.00 97.12 118 HIS A N 1
ATOM 893 C CA . HIS A 1 118 ? 8.509 -1.021 3.045 1.00 97.12 118 HIS A CA 1
ATOM 894 C C . HIS A 1 118 ? 9.361 -2.292 2.997 1.00 97.12 118 HIS A C 1
ATOM 896 O O . HIS A 1 118 ? 10.423 -2.306 2.369 1.00 97.12 118 HIS A O 1
ATOM 902 N N . ALA A 1 119 ? 8.910 -3.356 3.663 1.00 97.56 119 ALA A N 1
ATOM 903 C CA . ALA A 1 119 ? 9.705 -4.563 3.862 1.00 97.56 119 ALA A CA 1
ATOM 904 C C . ALA A 1 119 ? 9.893 -5.350 2.562 1.00 97.56 119 ALA A C 1
ATOM 906 O O . ALA A 1 119 ? 11.008 -5.777 2.272 1.00 97.56 119 ALA A O 1
ATOM 907 N N . ILE A 1 120 ? 8.832 -5.516 1.764 1.00 96.25 120 ILE A N 1
ATOM 908 C CA . ILE A 1 120 ? 8.930 -6.244 0.491 1.00 96.25 120 ILE A CA 1
ATOM 909 C C . ILE A 1 120 ? 9.720 -5.475 -0.568 1.00 96.25 120 ILE A C 1
ATOM 911 O O . ILE A 1 120 ? 10.298 -6.116 -1.432 1.00 96.25 120 ILE A O 1
ATOM 915 N N . THR A 1 121 ? 9.776 -4.136 -0.531 1.00 97.38 121 THR A N 1
ATOM 916 C CA . THR A 1 121 ? 10.506 -3.366 -1.558 1.00 97.38 121 THR A CA 1
ATOM 917 C C . THR A 1 121 ? 12.021 -3.435 -1.350 1.00 97.38 121 THR A C 1
ATOM 919 O O . THR A 1 121 ? 12.768 -3.481 -2.325 1.00 97.38 121 THR A O 1
ATOM 922 N N . GLU A 1 122 ? 12.505 -3.484 -0.102 1.00 98.31 122 GLU A N 1
ATOM 923 C CA . GLU A 1 122 ? 13.943 -3.434 0.222 1.00 98.31 122 GLU A CA 1
ATOM 924 C C . GLU A 1 122 ? 14.797 -4.509 -0.494 1.00 98.31 122 GLU A C 1
ATOM 926 O O . GLU A 1 122 ? 15.838 -4.141 -1.051 1.00 98.31 122 GLU A O 1
ATOM 931 N N . PRO A 1 123 ? 14.371 -5.788 -0.600 1.00 98.56 123 PRO A N 1
ATOM 932 C CA . PRO A 1 123 ? 15.048 -6.793 -1.423 1.00 98.56 123 PRO A CA 1
ATOM 933 C C . PRO A 1 123 ? 15.254 -6.398 -2.892 1.00 98.56 123 PRO A C 1
ATOM 935 O O . PRO A 1 123 ? 16.336 -6.630 -3.438 1.00 98.56 123 PRO A O 1
ATOM 938 N N . PHE A 1 124 ? 14.265 -5.757 -3.530 1.00 98.12 124 PHE A N 1
ATOM 939 C CA . PHE A 1 124 ? 14.383 -5.295 -4.921 1.00 98.12 124 PHE A CA 1
ATOM 940 C C . PHE A 1 124 ? 15.463 -4.230 -5.070 1.00 98.12 124 PHE A C 1
ATOM 942 O O . PHE A 1 124 ? 16.200 -4.232 -6.058 1.00 98.12 124 PHE A O 1
ATOM 949 N N . ILE A 1 125 ? 15.601 -3.351 -4.078 1.00 98.25 125 ILE A N 1
ATOM 950 C CA . ILE A 1 125 ? 16.627 -2.302 -4.064 1.00 98.25 125 ILE A CA 1
ATOM 951 C C . ILE A 1 125 ? 18.015 -2.927 -3.982 1.00 98.25 125 ILE A C 1
ATOM 953 O O . ILE A 1 125 ? 18.908 -2.565 -4.754 1.00 98.25 125 ILE A O 1
ATOM 957 N N . ILE A 1 126 ? 18.187 -3.875 -3.060 1.00 98.56 126 ILE A N 1
ATOM 958 C CA . ILE A 1 126 ? 19.463 -4.550 -2.819 1.00 98.56 126 ILE A CA 1
ATOM 959 C C . ILE A 1 126 ? 19.899 -5.313 -4.074 1.00 98.56 126 ILE A C 1
ATOM 961 O O . ILE A 1 126 ? 21.004 -5.078 -4.563 1.00 98.56 126 ILE A O 1
ATOM 965 N N . ALA A 1 127 ? 19.027 -6.154 -4.642 1.00 98.56 127 ALA A N 1
ATOM 966 C CA . ALA A 1 127 ? 19.335 -6.916 -5.853 1.00 98.56 127 ALA A CA 1
ATOM 967 C C . ALA A 1 127 ? 19.622 -5.995 -7.051 1.00 98.56 127 ALA A C 1
ATOM 969 O O . ALA A 1 127 ? 20.576 -6.222 -7.793 1.00 98.56 127 ALA A O 1
ATOM 970 N N . THR A 1 128 ? 18.850 -4.915 -7.226 1.00 98.62 128 THR A N 1
ATOM 971 C CA . THR A 1 128 ? 19.059 -3.960 -8.331 1.00 98.62 128 THR A CA 1
ATOM 972 C C . THR A 1 128 ? 20.442 -3.320 -8.271 1.00 98.62 128 THR A C 1
ATOM 974 O O . THR A 1 128 ? 21.120 -3.246 -9.289 1.00 98.62 128 THR A O 1
ATOM 977 N N . ASN A 1 129 ? 20.893 -2.894 -7.088 1.00 98.25 129 ASN A N 1
ATOM 978 C CA . ASN A 1 129 ? 22.214 -2.277 -6.935 1.00 98.25 129 ASN A CA 1
ATOM 979 C C . ASN A 1 129 ? 23.371 -3.283 -7.031 1.00 98.25 129 ASN A C 1
ATOM 981 O O . ASN A 1 129 ? 24.494 -2.886 -7.331 1.00 98.25 129 ASN A O 1
ATOM 985 N N . ARG A 1 130 ? 23.123 -4.566 -6.748 1.00 98.50 130 ARG A N 1
ATOM 986 C CA . ARG A 1 130 ? 24.151 -5.617 -6.777 1.00 98.50 130 ARG A CA 1
ATOM 987 C C . ARG A 1 130 ? 24.343 -6.235 -8.155 1.00 98.50 130 ARG A C 1
ATOM 989 O O . ARG A 1 130 ? 25.468 -6.599 -8.478 1.00 98.50 130 ARG A O 1
ATOM 996 N N . GLN A 1 131 ? 23.266 -6.355 -8.931 1.00 98.69 131 GLN A N 1
ATOM 997 C CA . GLN A 1 131 ? 23.258 -7.130 -10.176 1.00 98.69 131 GLN A CA 1
ATOM 998 C C . GLN A 1 131 ? 23.083 -6.284 -11.433 1.00 98.69 131 GLN A C 1
ATOM 1000 O O . GLN A 1 131 ? 23.528 -6.709 -12.493 1.00 98.69 131 GLN A O 1
ATOM 1005 N N . LEU A 1 132 ? 22.455 -5.106 -11.341 1.00 98.69 132 LEU A N 1
ATOM 1006 C CA . LEU A 1 132 ? 22.235 -4.245 -12.501 1.00 98.69 132 LEU A CA 1
ATOM 1007 C C . LEU A 1 132 ? 23.183 -3.050 -12.456 1.00 98.69 132 LEU A C 1
ATOM 1009 O O . LEU A 1 132 ? 23.116 -2.218 -11.543 1.00 98.69 132 LEU A O 1
ATOM 1013 N N . SER A 1 133 ? 24.028 -2.928 -13.476 1.00 98.62 133 SER A N 1
ATOM 1014 C CA . SER A 1 133 ? 24.898 -1.769 -13.661 1.00 98.62 133 SER A CA 1
ATOM 1015 C C . SER A 1 133 ? 24.089 -0.469 -13.698 1.00 98.62 133 SER A C 1
ATOM 1017 O O . SER A 1 133 ? 22.970 -0.432 -14.204 1.00 98.62 133 SER A O 1
ATOM 1019 N N . VAL A 1 134 ? 24.678 0.651 -13.269 1.00 97.69 134 VAL A N 1
ATOM 1020 C CA . VAL A 1 134 ? 24.063 1.988 -13.423 1.00 97.69 134 VAL A CA 1
ATOM 1021 C C . VAL A 1 134 ? 23.768 2.342 -14.891 1.00 97.69 134 VAL A C 1
ATOM 1023 O O . VAL A 1 134 ? 22.953 3.220 -15.183 1.00 97.69 134 VAL A O 1
ATOM 1026 N N . LEU A 1 135 ? 24.423 1.658 -15.836 1.00 97.75 135 LEU A N 1
ATOM 1027 C CA . LEU A 1 135 ? 24.168 1.792 -17.270 1.00 97.75 135 LEU A CA 1
ATOM 1028 C C . LEU A 1 135 ? 22.959 0.973 -17.742 1.00 97.75 135 LEU A C 1
ATOM 1030 O O . LEU A 1 135 ? 22.368 1.336 -18.765 1.00 97.75 135 LEU A O 1
ATOM 1034 N N . HIS A 1 136 ? 22.591 -0.076 -17.002 1.00 98.62 136 HIS A N 1
ATOM 1035 C CA . HIS A 1 136 ? 21.548 -1.028 -17.357 1.00 98.62 136 HIS A CA 1
ATOM 1036 C C . HIS A 1 136 ? 20.181 -0.330 -17.467 1.00 98.62 136 HIS A C 1
ATOM 1038 O O . HIS A 1 136 ? 19.811 0.453 -16.582 1.00 98.62 136 HIS A O 1
ATOM 1044 N N . PRO A 1 137 ? 19.381 -0.604 -18.515 1.00 98.31 137 PRO A N 1
ATOM 1045 C CA . PRO A 1 137 ? 18.095 0.064 -18.709 1.00 98.31 137 PRO A CA 1
ATOM 1046 C C . PRO A 1 137 ? 17.130 -0.173 -17.539 1.00 98.31 137 PRO A C 1
ATOM 1048 O O . PRO A 1 137 ? 16.513 0.762 -17.038 1.00 98.31 137 PRO A O 1
ATOM 1051 N N . ILE A 1 138 ? 17.055 -1.397 -17.014 1.00 98.62 138 ILE A N 1
ATOM 1052 C CA . ILE A 1 138 ? 16.174 -1.697 -15.872 1.00 98.62 138 ILE A CA 1
ATOM 1053 C C . ILE A 1 138 ? 16.647 -1.040 -14.567 1.00 98.62 138 ILE A C 1
ATOM 1055 O O . ILE A 1 138 ? 15.809 -0.599 -13.782 1.00 98.62 138 ILE A O 1
ATOM 1059 N N . HIS A 1 139 ? 17.957 -0.835 -14.376 1.00 98.50 139 HIS A N 1
ATOM 1060 C CA . HIS A 1 139 ? 18.450 -0.014 -13.267 1.00 98.50 139 HIS A CA 1
ATOM 1061 C C . HIS A 1 139 ? 17.935 1.422 -13.413 1.00 98.50 139 HIS A C 1
ATOM 1063 O O . HIS A 1 139 ? 17.338 1.973 -12.490 1.00 98.50 139 HIS A O 1
ATOM 1069 N N . LYS A 1 140 ? 18.099 2.027 -14.597 1.00 98.00 140 LYS A N 1
ATOM 1070 C CA . LYS A 1 140 ? 17.624 3.392 -14.877 1.00 98.00 140 LYS A CA 1
ATOM 1071 C C . LYS A 1 140 ? 16.109 3.529 -14.750 1.00 98.00 140 LYS A C 1
ATOM 1073 O O . LYS A 1 140 ? 15.652 4.615 -14.391 1.00 98.00 140 LYS A O 1
ATOM 1078 N N . LEU A 1 141 ? 15.342 2.486 -15.059 1.00 98.25 141 LEU A N 1
ATOM 1079 C CA . LEU A 1 141 ? 13.890 2.466 -14.902 1.00 98.25 141 LEU A CA 1
ATOM 1080 C C . LEU A 1 141 ? 13.484 2.448 -13.425 1.00 98.25 141 LEU A C 1
ATOM 1082 O O . LEU A 1 141 ? 12.677 3.275 -13.017 1.00 98.25 141 LEU A O 1
ATOM 1086 N N . LEU A 1 142 ? 14.044 1.529 -12.633 1.00 97.94 142 LEU A N 1
ATOM 1087 C CA . LEU A 1 142 ? 13.593 1.268 -11.262 1.00 97.94 142 LEU A CA 1
ATOM 1088 C C . LEU A 1 142 ? 14.221 2.197 -10.219 1.00 97.94 142 LEU A C 1
ATOM 1090 O O . LEU A 1 142 ? 13.570 2.535 -9.235 1.00 97.94 142 LEU A O 1
ATOM 1094 N N . HIS A 1 143 ? 15.460 2.650 -10.427 1.00 95.50 143 HIS A N 1
ATOM 1095 C CA . HIS A 1 143 ? 16.219 3.398 -9.422 1.00 95.50 143 HIS A CA 1
ATOM 1096 C C . HIS A 1 143 ? 15.482 4.616 -8.820 1.00 95.50 143 HIS A C 1
ATOM 1098 O O . HIS A 1 143 ? 15.519 4.751 -7.592 1.00 95.50 143 HIS A O 1
ATOM 1104 N N . PRO A 1 144 ? 14.766 5.466 -9.591 1.00 94.50 144 PRO A N 1
ATOM 1105 C CA . PRO A 1 144 ? 14.017 6.592 -9.021 1.00 94.50 144 PRO A CA 1
ATOM 1106 C C . PRO A 1 144 ? 12.972 6.186 -7.975 1.00 94.50 144 PRO A C 1
ATOM 1108 O O . PRO A 1 144 ? 12.696 6.958 -7.062 1.00 94.50 144 PRO A O 1
ATOM 1111 N N . HIS A 1 145 ? 12.427 4.973 -8.085 1.00 94.88 145 HIS A N 1
ATOM 1112 C CA . HIS A 1 145 ? 11.390 4.433 -7.205 1.00 94.88 145 HIS A CA 1
ATOM 1113 C C . HIS A 1 145 ? 11.949 3.854 -5.897 1.00 94.88 145 HIS A C 1
ATOM 1115 O O . HIS A 1 145 ? 11.195 3.477 -5.011 1.00 94.88 145 HIS A O 1
ATOM 1121 N N . PHE A 1 146 ? 13.274 3.774 -5.753 1.00 94.56 146 PHE A N 1
ATOM 1122 C CA . PHE A 1 146 ? 13.938 3.193 -4.579 1.00 94.56 146 PHE A CA 1
ATOM 1123 C C . PHE A 1 146 ? 14.553 4.224 -3.640 1.00 94.56 146 PHE A C 1
ATOM 1125 O O . PHE A 1 146 ? 15.123 3.867 -2.603 1.00 94.56 146 PHE A O 1
ATOM 1132 N N . ARG A 1 147 ? 14.480 5.502 -4.016 1.00 88.25 147 ARG A N 1
ATOM 1133 C CA . ARG A 1 147 ? 15.083 6.612 -3.281 1.00 88.25 147 ARG A CA 1
ATOM 1134 C C . ARG A 1 147 ? 14.655 6.545 -1.801 1.00 88.25 147 ARG A C 1
ATOM 1136 O O . ARG A 1 147 ? 13.542 6.165 -1.466 1.00 88.25 147 ARG A O 1
ATOM 1143 N N . ASP A 1 148 ? 15.598 6.766 -0.892 1.00 88.38 148 ASP A N 1
ATOM 1144 C CA . ASP A 1 148 ? 15.418 6.745 0.572 1.00 88.38 148 ASP A CA 1
ATOM 1145 C C . ASP A 1 148 ? 14.754 5.523 1.255 1.00 88.38 148 ASP A C 1
ATOM 1147 O O . ASP A 1 148 ? 14.776 5.456 2.483 1.00 88.38 148 ASP A O 1
ATOM 1151 N N . THR A 1 149 ? 14.264 4.511 0.536 1.00 92.56 149 THR A N 1
ATOM 1152 C CA . THR A 1 149 ? 13.512 3.385 1.121 1.00 92.56 149 THR A CA 1
ATOM 1153 C C . THR A 1 149 ? 14.379 2.567 2.086 1.00 92.56 149 THR A C 1
ATOM 1155 O O . THR A 1 149 ? 13.989 2.310 3.220 1.00 92.56 149 THR A O 1
ATOM 1158 N N . MET A 1 150 ? 15.620 2.235 1.708 1.00 94.31 150 MET A N 1
ATOM 1159 C CA . MET A 1 150 ? 16.556 1.553 2.622 1.00 94.31 150 MET A CA 1
ATOM 1160 C C . MET A 1 150 ? 16.893 2.397 3.859 1.00 94.31 150 MET A C 1
ATOM 1162 O O . MET A 1 150 ? 17.093 1.871 4.951 1.00 94.31 150 MET A O 1
ATOM 1166 N N . ASN A 1 151 ? 16.968 3.717 3.693 1.00 93.12 151 ASN A N 1
ATOM 1167 C CA . ASN A 1 151 ? 17.328 4.651 4.753 1.00 93.12 151 ASN A CA 1
ATOM 1168 C C . ASN A 1 151 ? 16.181 4.791 5.767 1.00 93.12 151 ASN A C 1
ATOM 1170 O O . ASN A 1 151 ? 16.424 4.692 6.972 1.00 93.12 151 ASN A O 1
ATOM 1174 N N . ILE A 1 152 ? 14.932 4.928 5.303 1.00 89.38 152 ILE A N 1
ATOM 1175 C CA . ILE A 1 152 ? 13.772 4.916 6.200 1.00 89.38 152 ILE A CA 1
ATOM 1176 C C . ILE A 1 152 ? 13.584 3.550 6.855 1.00 89.38 152 ILE A C 1
ATOM 1178 O O . ILE A 1 152 ? 13.340 3.499 8.056 1.00 89.38 152 ILE A O 1
ATOM 1182 N N . ASN A 1 153 ? 13.790 2.446 6.134 1.00 96.19 153 ASN A N 1
ATOM 1183 C CA . ASN A 1 153 ? 13.667 1.110 6.712 1.00 96.19 153 ASN A CA 1
ATOM 1184 C C . ASN A 1 153 ? 14.728 0.851 7.787 1.00 96.19 153 ASN A C 1
ATOM 1186 O O . ASN A 1 153 ? 14.419 0.276 8.830 1.00 96.19 153 ASN A O 1
ATOM 1190 N N . ALA A 1 154 ? 15.967 1.308 7.581 1.00 94.50 154 ALA A N 1
ATOM 1191 C CA . ALA A 1 154 ? 17.015 1.223 8.594 1.00 94.50 154 ALA A CA 1
ATOM 1192 C C . ALA A 1 154 ? 16.653 2.022 9.857 1.00 94.50 154 ALA A C 1
ATOM 1194 O O . ALA A 1 154 ? 16.794 1.508 10.968 1.00 94.50 154 ALA A O 1
ATOM 1195 N N . LEU A 1 155 ? 16.127 3.242 9.697 1.00 92.00 155 LEU A N 1
ATOM 1196 C CA . LEU A 1 155 ? 15.627 4.045 10.816 1.00 92.00 155 LEU A CA 1
ATOM 1197 C C . LEU A 1 155 ? 14.438 3.364 11.501 1.00 92.00 155 LEU A C 1
ATOM 1199 O O . LEU A 1 155 ? 14.415 3.260 12.725 1.00 92.00 155 LEU A O 1
ATOM 1203 N N . ALA A 1 156 ? 13.486 2.831 10.737 1.00 92.88 156 ALA A N 1
ATOM 1204 C CA . ALA A 1 156 ? 12.341 2.113 11.273 1.00 92.88 156 ALA A CA 1
ATOM 1205 C C . ALA A 1 156 ? 12.790 0.916 12.123 1.00 92.88 156 ALA A C 1
ATOM 1207 O O . ALA A 1 156 ? 12.338 0.773 13.259 1.00 92.88 156 ALA A O 1
ATOM 1208 N N . ARG A 1 157 ? 13.746 0.113 11.637 1.00 96.12 157 ARG A N 1
ATOM 1209 C CA . ARG A 1 157 ? 14.357 -0.986 12.405 1.00 96.12 157 ARG A CA 1
ATOM 1210 C C . ARG A 1 157 ? 15.020 -0.528 13.701 1.00 96.12 157 ARG A C 1
ATOM 1212 O O . ARG A 1 157 ? 15.096 -1.320 14.632 1.00 96.12 157 ARG A O 1
ATOM 1219 N N . GLN A 1 158 ? 15.508 0.708 13.767 1.00 91.81 158 GLN A N 1
ATOM 1220 C CA . GLN A 1 158 ? 16.217 1.233 14.932 1.00 91.81 158 GLN A CA 1
ATOM 1221 C C . GLN A 1 158 ? 15.292 1.859 15.984 1.00 91.81 158 GLN A C 1
ATOM 1223 O O . GLN A 1 158 ? 15.581 1.730 17.173 1.00 91.81 158 GLN A O 1
ATOM 1228 N N . ILE A 1 159 ? 14.241 2.573 15.563 1.00 87.81 159 ILE A N 1
ATOM 1229 C CA . ILE A 1 159 ? 13.420 3.398 16.472 1.00 87.81 159 ILE A CA 1
ATOM 1230 C C . ILE A 1 159 ? 11.915 3.098 16.445 1.00 87.81 159 ILE A C 1
ATOM 1232 O O . ILE A 1 159 ? 11.198 3.475 17.375 1.00 87.81 159 ILE A O 1
ATOM 1236 N N . LEU A 1 160 ? 11.412 2.471 15.380 1.00 90.44 160 LEU A N 1
ATOM 1237 C CA . LEU A 1 160 ? 9.978 2.285 15.164 1.00 90.44 160 LEU A CA 1
ATOM 1238 C C . LEU A 1 160 ? 9.544 0.863 15.514 1.00 90.44 160 LEU A C 1
ATOM 1240 O O . LEU A 1 160 ? 8.694 0.686 16.384 1.00 90.44 160 LEU A O 1
ATOM 1244 N N . ILE A 1 161 ? 10.126 -0.131 14.844 1.00 93.19 161 ILE A N 1
ATOM 1245 C CA . ILE A 1 161 ? 9.704 -1.538 14.902 1.00 93.19 161 ILE A CA 1
ATOM 1246 C C . ILE A 1 161 ? 10.608 -2.415 15.776 1.00 93.19 161 ILE A C 1
ATOM 1248 O O . ILE A 1 161 ? 10.400 -3.622 15.856 1.00 93.19 161 ILE A O 1
ATOM 1252 N N . ASN A 1 162 ? 11.631 -1.837 16.408 1.00 91.62 162 ASN A N 1
ATOM 1253 C CA . ASN A 1 162 ? 12.450 -2.542 17.391 1.00 91.62 162 ASN A CA 1
ATOM 1254 C C . ASN A 1 162 ? 11.638 -2.890 18.647 1.00 91.62 162 ASN A C 1
ATOM 1256 O O . ASN A 1 162 ? 10.614 -2.272 18.936 1.00 91.62 162 ASN A O 1
ATOM 1260 N N . ALA A 1 163 ? 12.163 -3.818 19.450 1.00 93.31 163 ALA A N 1
ATOM 1261 C CA . ALA A 1 163 ? 11.613 -4.120 20.767 1.00 93.31 163 ALA A CA 1
ATOM 1262 C C . ALA A 1 163 ? 11.557 -2.850 21.635 1.00 93.31 163 ALA A C 1
ATOM 1264 O O . ALA A 1 163 ? 12.562 -2.145 21.780 1.00 93.31 163 ALA A O 1
ATOM 1265 N N . GLY A 1 164 ? 10.380 -2.548 22.188 1.00 88.25 164 GLY A N 1
ATOM 1266 C CA . GLY A 1 164 ? 10.115 -1.310 22.928 1.00 88.25 164 GLY A CA 1
ATOM 1267 C C . GLY A 1 164 ? 10.079 -0.039 22.068 1.00 88.25 164 GLY A C 1
ATOM 1268 O O . GLY A 1 164 ? 10.030 1.058 22.619 1.00 88.25 164 GLY A O 1
ATOM 1269 N N . GLY A 1 165 ? 10.119 -0.170 20.740 1.00 90.25 165 GLY A N 1
ATOM 1270 C CA . GLY A 1 165 ? 10.010 0.929 19.788 1.00 90.25 165 GLY A CA 1
ATOM 1271 C C . GLY A 1 165 ? 8.611 1.543 19.742 1.00 90.25 165 GLY A C 1
ATOM 1272 O O . GLY A 1 165 ? 7.647 1.036 20.331 1.00 90.25 165 GLY A O 1
ATOM 1273 N N . VAL A 1 166 ? 8.492 2.653 19.012 1.00 88.56 166 VAL A N 1
ATOM 1274 C CA . VAL A 1 166 ? 7.259 3.457 18.975 1.00 88.56 166 VAL A CA 1
ATOM 1275 C C . VAL A 1 166 ? 6.052 2.638 18.508 1.00 88.56 166 VAL A C 1
ATOM 1277 O O . VAL A 1 166 ? 4.956 2.805 19.047 1.00 88.56 166 VAL A O 1
ATOM 1280 N N . LEU A 1 167 ? 6.232 1.722 17.555 1.00 88.75 167 LEU A N 1
ATOM 1281 C CA . LEU A 1 167 ? 5.139 0.918 17.019 1.00 88.75 167 LEU A CA 1
ATOM 1282 C C . LEU A 1 167 ? 4.604 -0.062 18.077 1.00 88.75 167 LEU A C 1
ATOM 1284 O O . LEU A 1 167 ? 3.408 -0.052 18.362 1.00 88.75 167 LEU A O 1
ATOM 1288 N N . GLU A 1 168 ? 5.466 -0.821 18.765 1.00 89.00 168 GLU A N 1
ATOM 1289 C CA . GLU A 1 168 ? 5.025 -1.719 19.848 1.00 89.00 168 GLU A CA 1
ATOM 1290 C C . GLU A 1 168 ? 4.284 -0.962 20.967 1.00 89.00 168 GLU A C 1
ATOM 1292 O O . GLU A 1 168 ? 3.297 -1.450 21.537 1.00 89.00 168 GLU A O 1
ATOM 1297 N N . MET A 1 169 ? 4.722 0.262 21.267 1.00 87.50 169 MET A N 1
ATOM 1298 C CA . MET A 1 169 ? 4.077 1.116 22.263 1.00 87.50 169 MET A CA 1
ATOM 1299 C C . MET A 1 169 ? 2.696 1.613 21.823 1.00 87.50 169 MET A C 1
ATOM 1301 O O . MET A 1 169 ? 1.823 1.778 22.673 1.00 87.50 169 MET A O 1
ATOM 1305 N N . THR A 1 170 ? 2.474 1.839 20.528 1.00 88.38 170 THR A N 1
ATOM 1306 C CA . THR A 1 170 ? 1.304 2.587 20.037 1.00 88.38 170 THR A CA 1
ATOM 1307 C C . THR A 1 170 ? 0.239 1.749 19.345 1.00 88.38 170 THR A C 1
ATOM 1309 O O . THR A 1 170 ? -0.887 2.233 19.254 1.00 88.38 170 THR A O 1
ATOM 1312 N N . ILE A 1 171 ? 0.514 0.508 18.928 1.00 86.75 171 ILE A N 1
ATOM 1313 C CA . ILE A 1 171 ? -0.494 -0.371 18.305 1.00 86.75 171 ILE A CA 1
ATOM 1314 C C . ILE A 1 171 ? -0.779 -1.623 19.125 1.00 86.75 171 ILE A C 1
ATOM 1316 O O . ILE A 1 171 ? 0.113 -2.166 19.773 1.00 86.75 171 ILE A O 1
ATOM 1320 N N . PHE A 1 172 ? -2.017 -2.115 19.066 1.00 83.06 172 PHE A N 1
ATOM 1321 C CA . PHE A 1 172 ? -2.531 -3.220 19.877 1.00 83.06 172 PHE A CA 1
ATOM 1322 C C . PHE A 1 172 ? -1.588 -4.443 20.001 1.00 83.06 172 PHE A C 1
ATOM 1324 O O . PHE A 1 172 ? -1.337 -4.831 21.151 1.00 83.06 172 PHE A O 1
ATOM 1331 N N . PRO A 1 173 ? -1.006 -5.005 18.915 1.00 82.44 173 PRO A N 1
ATOM 1332 C CA . PRO A 1 173 ? -0.203 -6.235 18.978 1.00 82.44 173 PRO A CA 1
ATOM 1333 C C . PRO A 1 173 ? 1.051 -6.176 19.867 1.00 82.44 173 PRO A C 1
ATOM 1335 O O . PRO A 1 173 ? 1.568 -7.227 20.249 1.00 82.44 173 PRO A O 1
ATOM 1338 N N . ALA A 1 174 ? 1.526 -4.984 20.250 1.00 88.19 174 ALA A N 1
ATOM 1339 C CA . ALA A 1 174 ? 2.701 -4.812 21.112 1.00 88.19 174 ALA A CA 1
ATOM 1340 C C . ALA A 1 174 ? 3.924 -5.579 20.572 1.00 88.19 174 ALA A C 1
ATOM 1342 O O . ALA A 1 174 ? 4.183 -5.555 19.373 1.00 88.19 174 ALA A O 1
ATOM 1343 N N . LYS A 1 175 ? 4.626 -6.319 21.435 1.00 88.38 175 LYS A N 1
ATOM 1344 C CA . LYS A 1 175 ? 5.772 -7.177 21.101 1.00 88.38 175 LYS A CA 1
ATOM 1345 C C . LYS A 1 175 ? 5.512 -8.278 20.061 1.00 88.38 175 LYS A C 1
ATOM 1347 O O . LYS A 1 175 ? 6.453 -8.905 19.597 1.00 88.38 175 LYS A O 1
ATOM 1352 N N . PHE A 1 176 ? 4.254 -8.539 19.698 1.00 86.50 176 PHE A N 1
ATOM 1353 C CA . PHE A 1 176 ? 3.882 -9.538 18.683 1.00 86.50 176 PHE A CA 1
ATOM 1354 C C . PHE A 1 176 ? 3.686 -8.928 17.286 1.00 86.50 176 PHE A C 1
ATOM 1356 O O . PHE A 1 176 ? 3.325 -9.622 16.340 1.00 86.50 176 PHE A O 1
ATOM 1363 N N . SER A 1 177 ? 3.932 -7.624 17.151 1.00 88.38 177 SER A N 1
ATOM 1364 C CA . SER A 1 177 ? 3.771 -6.842 15.922 1.00 88.38 177 SER A CA 1
ATOM 1365 C C . SER A 1 177 ? 4.516 -7.428 14.715 1.00 88.38 177 SER A C 1
ATOM 1367 O O . SER A 1 177 ? 3.920 -7.690 13.665 1.00 88.38 177 SER A O 1
ATOM 1369 N N . LEU A 1 178 ? 5.820 -7.680 14.854 1.00 91.62 178 LEU A N 1
ATOM 1370 C CA . LEU A 1 178 ? 6.625 -8.209 13.748 1.00 91.62 178 LEU A CA 1
ATOM 1371 C C . LEU A 1 178 ? 6.378 -9.698 13.488 1.00 91.62 178 LEU A C 1
ATOM 1373 O O . LEU A 1 178 ? 6.379 -10.115 12.332 1.00 91.62 178 LEU A O 1
ATOM 1377 N N . GLU A 1 179 ? 6.096 -10.486 14.529 1.00 89.69 179 GLU A N 1
ATOM 1378 C CA . GLU A 1 179 ? 5.711 -11.895 14.377 1.00 89.69 179 GLU A CA 1
ATOM 1379 C C . GLU A 1 179 ? 4.422 -12.026 13.558 1.00 89.69 179 GLU A C 1
ATOM 1381 O O . GLU A 1 179 ? 4.349 -12.840 12.636 1.00 89.69 179 GLU A O 1
ATOM 1386 N N . MET A 1 180 ? 3.437 -11.161 13.820 1.00 87.12 180 MET A N 1
ATOM 1387 C CA . MET A 1 180 ? 2.215 -11.096 13.026 1.00 87.12 180 MET A CA 1
ATOM 1388 C C . MET A 1 180 ? 2.529 -10.812 11.552 1.00 87.12 180 MET A C 1
ATOM 1390 O O . MET A 1 180 ? 2.028 -11.524 10.685 1.00 87.12 180 MET A O 1
ATOM 1394 N N . SER A 1 181 ? 3.385 -9.827 11.268 1.00 90.81 181 SER A N 1
ATOM 1395 C CA . SER A 1 181 ? 3.789 -9.483 9.894 1.00 90.81 181 SER A CA 1
ATOM 1396 C C . SER A 1 181 ? 4.473 -10.657 9.187 1.00 90.81 181 SER A C 1
ATOM 1398 O O . SER A 1 181 ? 4.110 -11.005 8.064 1.00 90.81 181 SER A O 1
ATOM 1400 N N . SER A 1 182 ? 5.397 -11.336 9.872 1.00 94.44 182 SER A N 1
ATOM 1401 C CA . SER A 1 182 ? 6.065 -12.543 9.366 1.00 94.44 182 SER A CA 1
ATOM 1402 C C . SER A 1 182 ? 5.072 -13.674 9.070 1.00 94.44 182 SER A C 1
ATOM 1404 O O . SER A 1 182 ? 5.155 -14.344 8.039 1.00 94.44 182 SER A O 1
ATOM 1406 N N . ALA A 1 183 ? 4.076 -13.868 9.933 1.00 90.88 183 ALA A N 1
ATOM 1407 C CA . ALA A 1 183 ? 3.049 -14.873 9.713 1.00 90.88 183 ALA A CA 1
ATOM 1408 C C . ALA A 1 183 ? 2.129 -14.543 8.521 1.00 90.88 183 ALA A C 1
ATOM 1410 O O . ALA A 1 183 ? 1.719 -15.471 7.818 1.00 90.88 183 ALA A O 1
ATOM 1411 N N . ILE A 1 184 ? 1.841 -13.262 8.245 1.00 90.69 184 ILE A N 1
ATOM 1412 C CA . ILE A 1 184 ? 1.133 -12.860 7.015 1.00 90.69 184 ILE A CA 1
ATOM 1413 C C . ILE A 1 184 ? 1.974 -13.129 5.777 1.00 90.69 184 ILE A C 1
ATOM 1415 O O . ILE A 1 184 ? 1.444 -13.651 4.795 1.00 90.69 184 ILE A O 1
ATOM 1419 N N . TYR A 1 185 ? 3.266 -12.799 5.827 1.00 96.44 185 TYR A N 1
ATOM 1420 C CA . TYR A 1 185 ? 4.178 -12.903 4.688 1.00 96.44 185 TYR A CA 1
ATOM 1421 C C . TYR A 1 185 ? 4.202 -14.306 4.064 1.00 96.44 185 TYR A C 1
ATOM 1423 O O . TYR A 1 185 ? 4.344 -14.448 2.852 1.00 96.44 185 TYR A O 1
ATOM 1431 N N . LYS A 1 186 ? 3.933 -15.355 4.850 1.00 94.75 186 LYS A N 1
ATOM 1432 C CA . LYS A 1 186 ? 3.766 -16.726 4.337 1.00 94.75 186 LYS A CA 1
ATOM 1433 C C . LYS A 1 186 ? 2.735 -16.826 3.203 1.00 94.75 186 LYS A C 1
ATOM 1435 O O . LYS A 1 186 ? 2.957 -17.588 2.270 1.00 94.75 186 LYS A O 1
ATOM 1440 N N . ASN A 1 187 ? 1.665 -16.029 3.247 1.00 93.19 187 ASN A N 1
ATOM 1441 C CA . ASN A 1 187 ? 0.605 -15.980 2.231 1.00 93.19 187 ASN A CA 1
ATOM 1442 C C . ASN A 1 187 ? 0.776 -14.836 1.217 1.00 93.19 187 ASN A C 1
ATOM 1444 O O . ASN A 1 187 ? -0.127 -14.594 0.417 1.00 93.19 187 ASN A O 1
ATOM 1448 N N . TRP A 1 188 ? 1.880 -14.090 1.280 1.00 96.75 188 TRP A N 1
ATOM 1449 C CA . TRP A 1 188 ? 2.172 -13.051 0.301 1.00 96.75 188 TRP A CA 1
ATOM 1450 C C . TRP A 1 188 ? 2.468 -13.683 -1.065 1.00 96.75 188 TRP A C 1
ATOM 1452 O O . TRP A 1 188 ? 3.073 -14.752 -1.150 1.00 96.75 188 TRP A O 1
ATOM 1462 N N . VAL A 1 189 ? 2.029 -13.028 -2.134 1.00 96.75 189 VAL A N 1
ATOM 1463 C CA . VAL A 1 189 ? 2.205 -13.485 -3.516 1.00 96.75 189 VAL A CA 1
ATOM 1464 C C . VAL A 1 189 ? 2.547 -12.265 -4.358 1.00 96.75 189 VAL A C 1
ATOM 1466 O O . VAL A 1 189 ? 1.775 -11.303 -4.391 1.00 96.75 189 VAL A O 1
ATOM 1469 N N . PHE A 1 190 ? 3.696 -12.292 -5.035 1.00 97.25 190 PHE A N 1
ATOM 1470 C CA . PHE A 1 190 ? 4.214 -11.134 -5.771 1.00 97.25 190 PHE A CA 1
ATOM 1471 C C . PHE A 1 190 ? 3.266 -10.674 -6.881 1.00 97.25 190 PHE A C 1
ATOM 1473 O O . PHE A 1 190 ? 2.908 -9.502 -6.945 1.00 97.25 190 PHE A O 1
ATOM 1480 N N . ILE A 1 191 ? 2.802 -11.602 -7.722 1.00 94.62 191 ILE A N 1
ATOM 1481 C CA . ILE A 1 191 ? 1.922 -11.276 -8.854 1.00 94.62 191 ILE A CA 1
ATOM 1482 C C . ILE A 1 191 ? 0.540 -10.771 -8.414 1.00 94.62 191 ILE A C 1
ATOM 1484 O O . ILE A 1 191 ? -0.126 -10.069 -9.166 1.00 94.62 191 ILE A O 1
ATOM 1488 N N . GLU A 1 192 ? 0.126 -11.068 -7.180 1.00 93.81 192 GLU A N 1
ATOM 1489 C CA . GLU A 1 192 ? -1.122 -10.561 -6.599 1.00 93.81 192 GLU A CA 1
ATOM 1490 C C . GLU A 1 192 ? -0.977 -9.148 -6.019 1.00 93.81 192 GLU A C 1
ATOM 1492 O O . GLU A 1 192 ? -1.976 -8.553 -5.631 1.00 93.81 192 GLU A O 1
ATOM 1497 N N . GLN A 1 193 ? 0.238 -8.584 -5.985 1.00 93.50 193 GLN A N 1
ATOM 1498 C CA . GLN A 1 193 ? 0.437 -7.162 -5.676 1.00 93.50 193 GLN A CA 1
ATOM 1499 C C . GLN A 1 193 ? 0.065 -6.263 -6.863 1.00 93.50 193 GLN A C 1
ATOM 1501 O O . GLN A 1 193 ? -0.040 -5.045 -6.713 1.00 93.50 193 GLN A O 1
ATOM 1506 N N . ALA A 1 194 ? -0.152 -6.852 -8.045 1.00 88.75 194 ALA A N 1
ATOM 1507 C CA . ALA A 1 194 ? -0.760 -6.148 -9.155 1.00 88.75 194 ALA A CA 1
ATOM 1508 C C . ALA A 1 194 ? -2.188 -5.746 -8.776 1.00 88.75 194 ALA A C 1
ATOM 1510 O O . ALA A 1 194 ? -3.010 -6.604 -8.456 1.00 88.75 194 ALA A O 1
ATOM 1511 N N . LEU A 1 195 ? -2.503 -4.452 -8.863 1.00 86.81 195 LEU A N 1
ATOM 1512 C CA . LEU A 1 195 ? -3.822 -3.930 -8.499 1.00 86.81 195 LEU A CA 1
ATOM 1513 C C . LEU A 1 195 ? -4.993 -4.719 -9.133 1.00 86.81 195 LEU A C 1
ATOM 1515 O O . LEU A 1 195 ? -5.947 -5.030 -8.424 1.00 86.81 195 LEU A O 1
ATOM 1519 N N . PRO A 1 196 ? -4.940 -5.122 -10.417 1.00 87.38 196 PRO A N 1
ATOM 1520 C CA . PRO A 1 196 ? -5.963 -5.983 -11.016 1.00 87.38 196 PRO A CA 1
ATOM 1521 C C . PRO A 1 196 ? -6.177 -7.316 -10.309 1.00 87.38 196 PRO A C 1
ATOM 1523 O O . PRO A 1 196 ? -7.314 -7.723 -10.063 1.00 87.38 196 PRO A O 1
ATOM 1526 N N . ALA A 1 197 ? -5.071 -7.994 -10.004 1.00 87.81 197 ALA A N 1
ATOM 1527 C CA . ALA A 1 197 ? -5.077 -9.293 -9.363 1.00 87.81 197 ALA A CA 1
ATOM 1528 C C . ALA A 1 197 ? -5.583 -9.167 -7.922 1.00 87.81 197 ALA A C 1
ATOM 1530 O O . ALA A 1 197 ? -6.392 -9.989 -7.499 1.00 87.81 197 ALA A O 1
ATOM 1531 N N . ASP A 1 198 ? -5.200 -8.101 -7.212 1.00 86.56 198 ASP A N 1
ATOM 1532 C CA . ASP A 1 198 ? -5.718 -7.781 -5.881 1.00 86.56 198 ASP A CA 1
ATOM 1533 C C . ASP A 1 198 ? -7.244 -7.579 -5.886 1.00 86.56 198 ASP A C 1
ATOM 1535 O O . ASP A 1 198 ? -7.952 -8.209 -5.099 1.00 86.56 198 ASP A O 1
ATOM 1539 N N . LEU A 1 199 ? -7.785 -6.760 -6.798 1.00 84.38 199 LEU A N 1
ATOM 1540 C CA . LEU A 1 199 ? -9.232 -6.508 -6.848 1.00 84.38 199 LEU A CA 1
ATOM 1541 C C . LEU A 1 199 ? -10.047 -7.772 -7.149 1.00 84.38 199 LEU A C 1
ATOM 1543 O O . LEU A 1 199 ? -11.114 -7.975 -6.558 1.00 84.38 199 LEU A O 1
ATOM 1547 N N . LEU A 1 200 ? -9.548 -8.619 -8.054 1.00 85.69 200 LEU A N 1
ATOM 1548 C CA . LEU A 1 200 ? -10.143 -9.920 -8.355 1.00 85.69 200 LEU A CA 1
ATOM 1549 C C . LEU A 1 200 ? -10.068 -10.855 -7.146 1.00 85.69 200 LEU A C 1
ATOM 1551 O O . LEU A 1 200 ? -11.082 -11.423 -6.741 1.00 85.69 200 LEU A O 1
ATOM 1555 N N . LYS A 1 201 ? -8.884 -10.982 -6.536 1.00 86.19 201 LYS A N 1
ATOM 1556 C CA . LYS A 1 201 ? -8.645 -11.842 -5.371 1.00 86.19 201 LYS A CA 1
ATOM 1557 C C . LYS A 1 201 ? -9.538 -11.458 -4.198 1.00 86.19 201 LYS A C 1
ATOM 1559 O O . LYS A 1 201 ? -10.084 -12.332 -3.527 1.00 86.19 201 LYS A O 1
ATOM 1564 N N . ARG A 1 202 ? -9.701 -10.156 -3.951 1.00 83.12 202 ARG A N 1
ATOM 1565 C CA . ARG A 1 202 ? -10.560 -9.641 -2.882 1.00 83.12 202 ARG A CA 1
ATOM 1566 C C . ARG A 1 202 ? -12.046 -9.762 -3.193 1.00 83.12 202 ARG A C 1
ATOM 1568 O O . ARG A 1 202 ? -12.829 -9.540 -2.281 1.00 83.12 202 ARG A O 1
ATOM 1575 N N . GLY A 1 203 ? -12.439 -10.124 -4.416 1.00 83.62 203 GLY A N 1
ATOM 1576 C CA . GLY A 1 203 ? -13.844 -10.256 -4.798 1.00 83.62 203 GLY A CA 1
ATOM 1577 C C . GLY A 1 203 ? -14.564 -8.914 -4.929 1.00 83.62 203 GLY A C 1
ATOM 1578 O O . GLY A 1 203 ? -15.782 -8.863 -4.807 1.00 83.62 203 GLY A O 1
ATOM 1579 N N . VAL A 1 204 ? -13.828 -7.822 -5.164 1.00 81.19 204 VAL A N 1
ATOM 1580 C CA . VAL A 1 204 ? -14.388 -6.469 -5.368 1.00 81.19 204 VAL A CA 1
ATOM 1581 C C . VAL A 1 204 ? -14.447 -6.070 -6.846 1.00 81.19 204 VAL A C 1
ATOM 1583 O O . VAL A 1 204 ? -14.971 -5.008 -7.191 1.00 81.19 204 VAL A O 1
ATOM 1586 N N . ALA A 1 205 ? -13.947 -6.939 -7.724 1.00 84.19 205 ALA A N 1
ATOM 1587 C CA . ALA A 1 205 ? -14.083 -6.869 -9.169 1.00 84.19 205 ALA A CA 1
ATOM 1588 C C . ALA A 1 205 ? -14.315 -8.269 -9.752 1.00 84.19 205 ALA A C 1
ATOM 1590 O O . ALA A 1 205 ? -13.929 -9.272 -9.151 1.00 84.19 205 ALA A O 1
ATOM 1591 N N . VAL A 1 206 ? -14.911 -8.330 -10.941 1.00 85.12 206 VAL A N 1
ATOM 1592 C CA . VAL A 1 206 ? -15.090 -9.562 -11.721 1.00 85.12 206 VAL A CA 1
ATOM 1593 C C . VAL A 1 206 ? -14.556 -9.379 -13.143 1.00 85.12 206 VAL A C 1
ATOM 1595 O O . VAL A 1 206 ? -14.586 -8.252 -13.648 1.00 85.12 206 VAL A O 1
ATOM 1598 N N . PRO A 1 207 ? -14.085 -10.447 -13.812 1.00 84.06 207 PRO A N 1
ATOM 1599 C CA . PRO A 1 207 ? -13.734 -10.381 -15.224 1.00 84.06 207 PRO A CA 1
ATOM 1600 C C . PRO A 1 207 ? -14.951 -10.000 -16.075 1.00 84.06 207 PRO A C 1
ATOM 1602 O O . PRO A 1 207 ? -16.016 -10.601 -15.949 1.00 84.06 207 PRO A O 1
ATOM 1605 N N . ASP A 1 208 ? -14.790 -9.009 -16.945 1.00 80.25 208 ASP A N 1
ATOM 1606 C CA . ASP A 1 208 ? -15.811 -8.563 -17.891 1.00 80.25 208 ASP A CA 1
ATOM 1607 C C . ASP A 1 208 ? -15.136 -7.986 -19.140 1.00 80.25 208 ASP A C 1
ATOM 1609 O O . ASP A 1 208 ? -14.640 -6.858 -19.140 1.00 80.25 208 ASP A O 1
ATOM 1613 N N . SER A 1 209 ? -15.127 -8.766 -20.222 1.00 78.94 209 SER A N 1
ATOM 1614 C CA . SER A 1 209 ? -14.521 -8.381 -21.501 1.00 78.94 209 SER A CA 1
ATOM 1615 C C . SER A 1 209 ? -15.241 -7.225 -22.202 1.00 78.94 209 SER A C 1
ATOM 1617 O O . SER A 1 209 ? -14.694 -6.671 -23.151 1.00 78.94 209 SER A O 1
ATOM 1619 N N . SER A 1 210 ? -16.463 -6.875 -21.781 1.00 75.94 210 SER A N 1
ATOM 1620 C CA . SER A 1 210 ? -17.202 -5.727 -22.320 1.00 75.94 210 SER A CA 1
ATOM 1621 C C . SER A 1 210 ? -16.785 -4.403 -21.680 1.00 75.94 210 SER A C 1
ATOM 1623 O O . SER A 1 210 ? -17.030 -3.338 -22.251 1.00 75.94 210 SER A O 1
ATOM 1625 N N . GLN A 1 211 ? -16.148 -4.451 -20.505 1.00 71.38 211 GLN A N 1
ATOM 1626 C CA . GLN A 1 211 ? -15.605 -3.260 -19.868 1.00 71.38 211 GLN A CA 1
ATOM 1627 C C . GLN A 1 211 ? -14.266 -2.884 -20.506 1.00 71.38 211 GLN A C 1
ATOM 1629 O O . GLN A 1 211 ? -13.524 -3.783 -20.907 1.00 71.38 211 GLN A O 1
ATOM 1634 N N . PRO A 1 212 ? -13.901 -1.586 -20.551 1.00 55.69 212 PRO A N 1
ATOM 1635 C CA . PRO A 1 212 ? -12.744 -1.103 -21.311 1.00 55.69 212 PRO A CA 1
ATOM 1636 C C . PRO A 1 212 ? -11.371 -1.710 -20.948 1.00 55.69 212 PRO A C 1
ATOM 1638 O O . PRO A 1 212 ? -10.398 -1.379 -21.609 1.00 55.69 212 PRO A O 1
ATOM 1641 N N . HIS A 1 213 ? -11.292 -2.593 -19.942 1.00 59.53 213 HIS A N 1
ATOM 1642 C CA . HIS A 1 213 ? -10.068 -3.132 -19.331 1.00 59.53 213 HIS A CA 1
ATOM 1643 C C . HIS A 1 213 ? -10.228 -4.574 -18.820 1.00 59.53 213 HIS A C 1
ATOM 1645 O O . HIS A 1 213 ? -9.479 -5.021 -17.955 1.00 59.53 213 HIS A O 1
ATOM 1651 N N . GLY A 1 214 ? -11.256 -5.292 -19.285 1.00 70.25 214 GLY A N 1
ATOM 1652 C CA . GLY A 1 214 ? -11.485 -6.690 -18.910 1.00 70.25 214 GLY A CA 1
ATOM 1653 C C . GLY A 1 214 ? -11.978 -6.920 -17.476 1.00 70.25 214 GLY A C 1
ATOM 1654 O O . GLY A 1 214 ? -12.121 -8.076 -17.085 1.00 70.25 214 GLY A O 1
ATOM 1655 N N . LEU A 1 215 ? -12.242 -5.862 -16.695 1.00 79.25 215 LEU A N 1
ATOM 1656 C CA . LEU A 1 215 ? -12.735 -5.933 -15.315 1.00 79.25 215 LEU A CA 1
ATOM 1657 C C . LEU A 1 215 ? -13.935 -5.013 -15.075 1.00 79.25 215 LEU A C 1
ATOM 1659 O O . LEU A 1 215 ? -13.924 -3.841 -15.459 1.00 79.25 215 LEU A O 1
ATOM 1663 N N . LYS A 1 216 ? -14.917 -5.518 -14.326 1.00 83.19 216 LYS A N 1
ATOM 1664 C CA . LYS A 1 216 ? -16.044 -4.763 -13.773 1.00 83.19 216 LYS A CA 1
ATOM 1665 C C . LYS A 1 216 ? -15.924 -4.684 -12.253 1.00 83.19 216 LYS A C 1
ATOM 1667 O O . LYS A 1 216 ? -15.896 -5.711 -11.580 1.00 83.19 216 LYS A O 1
ATOM 1672 N N . LEU A 1 217 ? -15.891 -3.469 -11.705 1.00 83.50 217 LEU A N 1
ATOM 1673 C CA . LEU A 1 217 ? -15.956 -3.257 -10.256 1.00 83.50 217 LEU A CA 1
ATOM 1674 C C . LEU A 1 217 ? -17.357 -3.588 -9.733 1.00 83.50 217 LEU A C 1
ATOM 1676 O O . LEU A 1 217 ? -18.352 -3.200 -10.343 1.00 83.50 217 LEU A O 1
ATOM 1680 N N . LEU A 1 218 ? -17.435 -4.260 -8.583 1.00 83.06 218 LEU A N 1
ATOM 1681 C CA . LEU A 1 218 ? -18.709 -4.516 -7.895 1.00 83.06 218 LEU A CA 1
ATOM 1682 C C . LEU A 1 218 ? -19.180 -3.308 -7.074 1.00 83.06 218 LEU A C 1
ATOM 1684 O O . LEU A 1 218 ? -20.363 -3.179 -6.771 1.00 83.06 218 LEU A O 1
ATOM 1688 N N . ILE A 1 219 ? -18.251 -2.408 -6.745 1.00 80.81 219 ILE A N 1
ATOM 1689 C CA . ILE A 1 219 ? -18.520 -1.110 -6.130 1.00 80.81 219 ILE A CA 1
ATOM 1690 C C . ILE A 1 219 ? -18.106 -0.046 -7.151 1.00 80.81 219 ILE A C 1
ATOM 1692 O O . ILE A 1 219 ? -16.919 0.240 -7.315 1.00 80.81 219 ILE A O 1
ATOM 1696 N N . GLU A 1 220 ? -19.086 0.509 -7.866 1.00 80.88 220 GLU A N 1
ATOM 1697 C CA . GLU A 1 220 ? -18.838 1.414 -9.000 1.00 80.88 220 GLU A CA 1
ATOM 1698 C C . GLU A 1 220 ? -18.068 2.678 -8.598 1.00 80.88 220 GLU A C 1
ATOM 1700 O O . GLU A 1 220 ? -17.152 3.094 -9.302 1.00 80.88 220 GLU A O 1
ATOM 1705 N N . ASP A 1 221 ? -18.401 3.263 -7.445 1.00 81.25 221 ASP A N 1
ATOM 1706 C CA . ASP A 1 221 ? -17.693 4.405 -6.860 1.00 81.25 221 ASP A CA 1
ATOM 1707 C C . ASP A 1 221 ? -16.792 3.939 -5.710 1.00 81.25 221 ASP A C 1
ATOM 1709 O O . ASP A 1 221 ? -16.951 4.381 -4.580 1.00 81.25 221 ASP A O 1
ATOM 1713 N N . TYR A 1 222 ? -15.879 2.995 -5.955 1.00 82.06 222 TYR A N 1
ATOM 1714 C CA . TYR A 1 222 ? -14.821 2.648 -4.998 1.00 82.06 222 TYR A CA 1
ATOM 1715 C C . TYR A 1 222 ? -13.601 3.542 -5.251 1.00 82.06 222 TYR A C 1
ATOM 1717 O O . TYR A 1 222 ? -12.863 3.263 -6.192 1.00 82.06 222 TYR A O 1
ATOM 1725 N N . PRO A 1 223 ? -13.347 4.608 -4.465 1.00 81.25 223 PRO A N 1
ATOM 1726 C CA . PRO A 1 223 ? -12.419 5.656 -4.881 1.00 81.25 223 PRO A CA 1
ATOM 1727 C C . PRO A 1 223 ? -10.995 5.153 -5.156 1.00 81.25 223 PRO A C 1
ATOM 1729 O O . PRO A 1 223 ? -10.469 5.477 -6.214 1.00 81.25 223 PRO A O 1
ATOM 1732 N N . PHE A 1 224 ? -10.450 4.275 -4.303 1.00 81.06 224 PHE A N 1
ATOM 1733 C CA . PHE A 1 224 ? -9.143 3.625 -4.500 1.00 81.06 224 PHE A CA 1
ATOM 1734 C C . PHE A 1 224 ? -9.061 2.853 -5.812 1.00 81.06 224 PHE A C 1
ATOM 1736 O O . PHE A 1 224 ? -8.319 3.230 -6.713 1.00 81.06 224 PHE A O 1
ATOM 1743 N N . ALA A 1 225 ? -9.920 1.851 -5.999 1.00 80.25 225 ALA A N 1
ATOM 1744 C CA . ALA A 1 225 ? -9.933 1.088 -7.242 1.00 80.25 225 ALA A CA 1
ATOM 1745 C C . ALA A 1 225 ? -10.237 1.976 -8.463 1.00 80.25 225 ALA A C 1
ATOM 1747 O O . ALA A 1 225 ? -9.700 1.788 -9.545 1.00 80.25 225 ALA A O 1
ATOM 1748 N N . VAL A 1 226 ? -11.107 2.971 -8.330 1.00 78.12 226 VAL A N 1
ATOM 1749 C CA . VAL A 1 226 ? -11.524 3.815 -9.451 1.00 78.12 226 VAL A CA 1
ATOM 1750 C C . VAL A 1 226 ? -10.439 4.813 -9.848 1.00 78.12 226 VAL A C 1
ATOM 1752 O O . VAL A 1 226 ? -10.309 5.091 -11.038 1.00 78.12 226 VAL A O 1
ATOM 1755 N N . ASP A 1 227 ? -9.674 5.362 -8.913 1.00 71.25 227 ASP A N 1
ATOM 1756 C CA . ASP A 1 227 ? -8.572 6.281 -9.220 1.00 71.25 227 ASP A CA 1
ATOM 1757 C C . ASP A 1 227 ? -7.311 5.543 -9.679 1.00 71.25 227 ASP A C 1
ATOM 1759 O O . ASP A 1 227 ? -6.619 6.052 -10.564 1.00 71.25 227 ASP A O 1
ATOM 1763 N N . ASP A 1 228 ? -7.094 4.316 -9.201 1.00 61.25 228 ASP A N 1
ATOM 1764 C CA . ASP A 1 228 ? -5.883 3.550 -9.491 1.00 61.25 228 ASP A CA 1
ATOM 1765 C C . ASP A 1 228 ? -6.002 2.523 -10.637 1.00 61.25 228 ASP A C 1
ATOM 1767 O O . ASP A 1 228 ? -5.034 2.318 -11.374 1.00 61.25 228 ASP A O 1
ATOM 1771 N N . LEU A 1 229 ? -7.164 1.885 -10.842 1.00 52.59 229 LEU A N 1
ATOM 1772 C CA . LEU A 1 229 ? -7.305 0.713 -11.731 1.00 52.59 229 LEU A CA 1
ATOM 1773 C C . LEU A 1 229 ? -7.787 1.023 -13.148 1.00 52.59 229 LEU A C 1
ATOM 1775 O O . LEU A 1 229 ? -8.990 0.989 -13.402 1.00 52.59 229 LEU A O 1
ATOM 1779 N N . GLU A 1 230 ? -6.886 1.154 -14.114 1.00 47.72 230 GLU A N 1
ATOM 1780 C CA . GLU A 1 230 ? -7.180 0.920 -15.539 1.00 47.72 230 GLU A CA 1
ATOM 1781 C C . GLU A 1 230 ? -6.166 -0.105 -16.038 1.00 47.72 230 GLU A C 1
ATOM 1783 O O . GLU A 1 230 ? -5.016 -0.009 -15.623 1.00 47.72 230 GLU A O 1
ATOM 1788 N N . ILE A 1 231 ? -6.550 -1.086 -16.857 1.00 35.62 231 ILE A N 1
ATOM 1789 C CA . ILE A 1 231 ? -5.670 -2.195 -17.281 1.00 35.62 231 ILE A CA 1
ATOM 1790 C C . ILE A 1 231 ? -5.653 -2.261 -18.790 1.00 35.62 231 ILE A C 1
ATOM 1792 O O . ILE A 1 231 ? -6.680 -2.552 -19.398 1.00 35.62 231 ILE A O 1
ATOM 1796 N N . VAL A 1 232 ? -4.488 -2.104 -19.408 1.00 35.31 232 VAL A N 1
ATOM 1797 C CA . VAL A 1 232 ? -4.388 -2.311 -20.851 1.00 35.31 232 VAL A CA 1
ATOM 1798 C C . VAL A 1 232 ? -4.074 -3.780 -21.094 1.00 35.31 232 VAL A C 1
ATOM 1800 O O . VAL A 1 232 ? -2.933 -4.217 -21.011 1.00 35.31 232 VAL A O 1
ATOM 1803 N N . GLY A 1 233 ? -5.103 -4.559 -21.427 1.00 32.72 233 GLY A N 1
ATOM 1804 C CA . GLY A 1 233 ? -4.903 -5.893 -21.984 1.00 32.72 233 GLY A CA 1
ATOM 1805 C C . GLY A 1 233 ? -4.119 -5.796 -23.294 1.00 32.72 233 GLY A C 1
ATOM 1806 O O . GLY A 1 233 ? -4.547 -5.135 -24.241 1.00 32.72 233 GLY A O 1
ATOM 1807 N N . ILE A 1 234 ? -2.960 -6.450 -23.353 1.00 35.94 234 ILE A N 1
ATOM 1808 C CA . ILE A 1 234 ? -2.180 -6.618 -24.581 1.00 35.94 234 ILE A CA 1
ATOM 1809 C C . ILE A 1 234 ? -3.048 -7.386 -25.592 1.00 35.94 234 ILE A C 1
ATOM 1811 O O . ILE A 1 234 ? -3.287 -8.580 -25.428 1.00 35.94 234 ILE A O 1
ATOM 1815 N N . GLY A 1 235 ? -3.536 -6.700 -26.633 1.00 31.70 235 GLY A N 1
ATOM 1816 C CA . GLY A 1 235 ? -4.366 -7.323 -27.668 1.00 31.70 235 GLY A CA 1
ATOM 1817 C C . GLY A 1 235 ? -4.998 -6.357 -28.677 1.00 31.70 235 GLY A C 1
ATOM 1818 O O . GLY A 1 235 ? -6.199 -6.155 -28.654 1.00 31.70 235 GLY A O 1
ATOM 1819 N N . VAL A 1 236 ? -4.177 -5.781 -29.563 1.00 37.09 236 VAL A N 1
ATOM 1820 C CA . VAL A 1 236 ? -4.469 -5.488 -30.988 1.00 37.09 236 VAL A CA 1
ATOM 1821 C C . VAL A 1 236 ? -5.832 -4.821 -31.346 1.00 37.09 236 VAL A C 1
ATOM 1823 O O . VAL A 1 236 ? -6.858 -5.477 -31.449 1.00 37.09 236 VAL A O 1
ATOM 1826 N N . LEU A 1 237 ? -5.753 -3.528 -31.723 1.00 34.69 237 LEU A N 1
ATOM 1827 C CA . LEU A 1 237 ? -6.674 -2.717 -32.564 1.00 34.69 237 LEU A CA 1
ATOM 1828 C C . LEU A 1 237 ? -8.041 -2.249 -31.996 1.00 34.69 237 LEU A C 1
ATOM 1830 O O . LEU A 1 237 ? -9.067 -2.876 -32.235 1.00 34.69 237 LEU A O 1
ATOM 1834 N N . ASN A 1 238 ? -8.093 -1.024 -31.441 1.00 33.84 238 ASN A N 1
ATOM 1835 C CA . ASN A 1 238 ? -9.151 -0.034 -31.757 1.00 33.84 238 ASN A CA 1
ATOM 1836 C C . ASN A 1 238 ? -8.809 1.390 -31.230 1.00 33.84 238 ASN A C 1
ATOM 1838 O O . ASN A 1 238 ? -8.344 1.499 -30.097 1.00 33.84 238 ASN A O 1
ATOM 1842 N N . PRO A 1 239 ? -9.022 2.491 -31.991 1.00 40.88 239 PRO A N 1
ATOM 1843 C CA . PRO A 1 239 ? -8.558 3.837 -31.615 1.00 40.88 239 PRO A CA 1
ATOM 1844 C C . PRO A 1 239 ? -9.605 4.746 -30.937 1.00 40.88 239 PRO A C 1
ATOM 1846 O O . PRO A 1 239 ? -9.408 5.956 -30.867 1.00 40.88 239 PRO A O 1
ATOM 1849 N N . LEU A 1 240 ? -10.709 4.219 -30.413 1.00 34.59 240 LEU A N 1
ATOM 1850 C CA . LEU A 1 240 ? -11.711 5.004 -29.680 1.00 34.59 240 LEU A CA 1
ATOM 1851 C C . LEU A 1 240 ? -11.944 4.348 -28.314 1.00 34.59 240 LEU A C 1
ATOM 1853 O O . LEU A 1 240 ? -11.847 3.133 -28.228 1.00 34.59 240 LEU A O 1
ATOM 1857 N N . TRP A 1 241 ? -12.226 5.152 -27.280 1.00 35.41 241 TRP A N 1
ATOM 1858 C CA . TRP A 1 241 ? -12.348 4.815 -25.842 1.00 35.41 241 TRP A CA 1
ATOM 1859 C C . TRP A 1 241 ? -11.025 4.765 -25.051 1.00 35.41 241 TRP A C 1
ATOM 1861 O O . TRP A 1 241 ? -10.361 3.739 -24.993 1.00 35.41 241 TRP A O 1
ATOM 1871 N N . ARG A 1 242 ? -10.656 5.848 -24.345 1.00 38.69 242 ARG A N 1
ATOM 1872 C CA . ARG A 1 242 ? -9.670 5.760 -23.245 1.00 38.69 242 ARG A CA 1
ATOM 1873 C C . ARG A 1 242 ? -10.004 6.716 -22.108 1.00 38.69 242 ARG A C 1
ATOM 1875 O O . ARG A 1 242 ? -10.166 7.921 -22.342 1.00 38.69 242 ARG A O 1
ATOM 1882 N N . SER A 1 243 ? -10.064 6.210 -20.873 1.00 37.50 243 SER A N 1
ATOM 1883 C CA . SER A 1 243 ? -10.460 7.014 -19.723 1.00 37.50 243 SER A CA 1
ATOM 1884 C C . SER A 1 243 ? -9.654 6.777 -18.435 1.00 37.50 243 SER A C 1
ATOM 1886 O O . SER A 1 243 ? -10.267 6.475 -17.432 1.00 37.50 243 SER A O 1
ATOM 1888 N N . TRP A 1 244 ? -8.442 7.343 -18.299 1.00 49.00 244 TRP A N 1
ATOM 1889 C CA . TRP A 1 244 ? -7.175 6.589 -18.143 1.00 49.00 244 TRP A CA 1
ATOM 1890 C C . TRP A 1 244 ? -6.848 6.623 -16.616 1.00 49.00 244 TRP A C 1
ATOM 1892 O O . TRP A 1 244 ? -7.181 7.649 -16.010 1.00 49.00 244 TRP A O 1
ATOM 1902 N N . LYS A 1 245 ? -6.212 5.610 -15.996 1.00 71.88 245 LYS A N 1
ATOM 1903 C CA . LYS A 1 245 ? -5.844 5.579 -14.548 1.00 71.88 245 LYS A CA 1
ATOM 1904 C C . LYS A 1 245 ? -4.374 5.167 -14.320 1.00 71.88 245 LYS A C 1
ATOM 1906 O O . LYS A 1 245 ? -3.640 4.952 -15.283 1.00 71.88 245 LYS A O 1
ATOM 1911 N N . ILE A 1 246 ? -3.926 5.126 -13.061 1.00 77.88 246 ILE A N 1
ATOM 1912 C CA . ILE A 1 246 ? -2.500 5.144 -12.673 1.00 77.88 246 ILE A CA 1
ATOM 1913 C C . ILE A 1 246 ? -1.764 3.838 -12.974 1.00 77.88 246 ILE A C 1
ATOM 1915 O O . ILE A 1 246 ? -0.689 3.902 -13.571 1.00 77.88 246 ILE A O 1
ATOM 1919 N N . TRP A 1 247 ? -2.342 2.675 -12.648 1.00 86.44 247 TRP A N 1
ATOM 1920 C CA . TRP A 1 247 ? -1.744 1.374 -12.988 1.00 86.44 247 TRP A CA 1
ATOM 1921 C C . TRP A 1 247 ? -1.452 1.268 -14.492 1.00 86.44 247 TRP A C 1
ATOM 1923 O O . TRP A 1 247 ? -0.312 1.043 -14.880 1.00 86.44 247 TRP A O 1
ATOM 1933 N N . SER A 1 248 ? -2.447 1.537 -15.348 1.00 84.12 248 SER A N 1
ATOM 1934 C CA . SER A 1 248 ? -2.282 1.542 -16.811 1.00 84.12 248 SER A CA 1
ATOM 1935 C C . SER A 1 248 ? -1.234 2.540 -17.287 1.00 84.12 248 SER A C 1
ATOM 1937 O O . SER A 1 248 ? -0.514 2.250 -18.241 1.00 84.12 248 SER A O 1
ATOM 1939 N N . ALA A 1 249 ? -1.154 3.725 -16.674 1.00 88.50 249 ALA A N 1
ATOM 1940 C CA . ALA A 1 249 ? -0.152 4.710 -17.060 1.00 88.50 249 ALA A CA 1
ATOM 1941 C C . ALA A 1 249 ? 1.264 4.191 -16.775 1.00 88.50 249 ALA A C 1
ATOM 1943 O O . ALA A 1 249 ? 2.137 4.346 -17.627 1.00 88.50 249 ALA A O 1
ATOM 1944 N N . ILE A 1 250 ? 1.468 3.544 -15.620 1.00 90.62 250 ILE A N 1
ATOM 1945 C CA . ILE A 1 250 ? 2.733 2.888 -15.263 1.00 90.62 250 ILE A CA 1
ATOM 1946 C C . ILE A 1 250 ? 3.009 1.730 -16.226 1.00 90.62 250 ILE A C 1
ATOM 1948 O O . ILE A 1 250 ? 4.079 1.689 -16.819 1.00 90.62 250 ILE A O 1
ATOM 1952 N N . GLU A 1 251 ? 2.045 0.836 -16.434 1.00 92.44 251 GLU A N 1
ATOM 1953 C CA . GLU A 1 251 ? 2.169 -0.325 -17.323 1.00 92.44 251 GLU A CA 1
ATOM 1954 C C . GLU A 1 251 ? 2.525 0.088 -18.756 1.00 92.44 251 GLU A C 1
ATOM 1956 O O . GLU A 1 251 ? 3.457 -0.449 -19.343 1.00 92.44 251 GLU A O 1
ATOM 1961 N N . THR A 1 252 ? 1.843 1.103 -19.298 1.00 92.56 252 THR A N 1
ATOM 1962 C CA . THR A 1 252 ? 2.117 1.643 -20.640 1.00 92.56 252 THR A CA 1
ATOM 1963 C C . THR A 1 252 ? 3.516 2.251 -20.712 1.00 92.56 252 THR A C 1
ATOM 1965 O O . THR A 1 252 ? 4.235 2.037 -21.683 1.00 92.56 252 THR A O 1
ATOM 1968 N N . TRP A 1 253 ? 3.918 3.007 -19.686 1.00 94.81 253 TRP A N 1
ATOM 1969 C CA . TRP A 1 253 ? 5.263 3.573 -19.599 1.00 94.81 253 TRP A CA 1
ATOM 1970 C C . TRP A 1 253 ? 6.336 2.478 -19.585 1.00 94.81 253 TRP A C 1
ATOM 1972 O O . TRP A 1 253 ? 7.295 2.546 -20.356 1.00 94.81 253 TRP A O 1
ATOM 1982 N N . VAL A 1 254 ? 6.158 1.459 -18.744 1.00 97.12 254 VAL A N 1
ATOM 1983 C CA . VAL A 1 254 ? 7.085 0.332 -18.625 1.00 97.12 254 VAL A CA 1
ATOM 1984 C C . VAL A 1 254 ? 7.127 -0.469 -19.921 1.00 97.12 254 VAL A C 1
ATOM 1986 O O . VAL A 1 254 ? 8.218 -0.784 -20.382 1.00 97.12 254 VAL A O 1
ATOM 1989 N N . ASP A 1 255 ? 5.986 -0.757 -20.549 1.00 95.56 255 ASP A N 1
ATOM 1990 C CA . ASP A 1 255 ? 5.947 -1.511 -21.804 1.00 95.56 255 ASP A CA 1
ATOM 1991 C C . ASP A 1 255 ? 6.630 -0.758 -22.951 1.00 95.56 255 ASP A C 1
ATOM 1993 O O . ASP A 1 255 ? 7.442 -1.347 -23.666 1.00 95.56 255 ASP A O 1
ATOM 1997 N N . GLU A 1 256 ? 6.383 0.550 -23.101 1.00 96.12 256 GLU A N 1
ATOM 1998 C CA . GLU A 1 256 ? 7.072 1.380 -24.099 1.00 96.12 256 GLU A CA 1
ATOM 1999 C C . GLU A 1 256 ? 8.591 1.418 -23.848 1.00 96.12 256 GLU A C 1
ATOM 2001 O O . GLU A 1 256 ? 9.378 1.321 -24.793 1.00 96.12 256 GLU A O 1
ATOM 2006 N N . TYR A 1 257 ? 9.013 1.520 -22.582 1.00 98.00 257 TYR A N 1
ATOM 2007 C CA . TYR A 1 257 ? 10.424 1.527 -22.192 1.00 98.00 257 TYR A CA 1
ATOM 2008 C C . TYR A 1 257 ? 11.098 0.169 -22.440 1.00 98.00 257 TYR A C 1
ATOM 2010 O O . TYR A 1 257 ? 12.134 0.094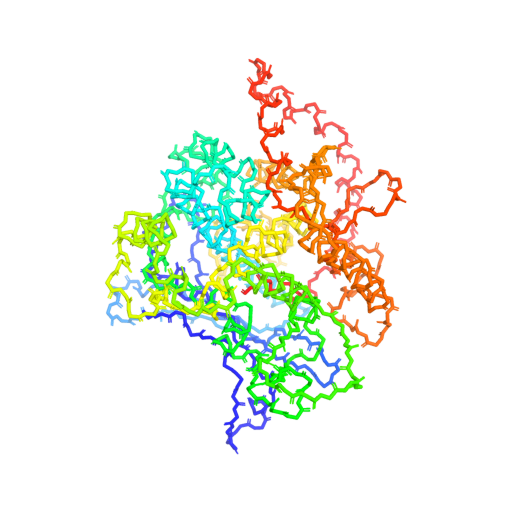 -23.101 1.00 98.00 257 TYR A O 1
ATOM 2018 N N . CYS A 1 258 ? 10.505 -0.921 -21.955 1.00 97.56 258 CYS A N 1
ATOM 2019 C CA . CYS A 1 258 ? 11.029 -2.276 -22.108 1.00 97.56 258 CYS A CA 1
ATOM 2020 C C . CYS A 1 258 ? 11.018 -2.727 -23.572 1.00 97.56 258 CYS A C 1
ATOM 2022 O O . CYS A 1 258 ? 11.957 -3.391 -24.000 1.00 97.56 258 CYS A O 1
ATOM 2024 N N . SER A 1 259 ? 10.016 -2.337 -24.365 1.00 96.88 259 SER A N 1
ATOM 2025 C CA . SER A 1 259 ? 9.954 -2.662 -25.798 1.00 96.88 259 SER A CA 1
ATOM 2026 C C . SER A 1 259 ? 11.089 -2.034 -26.605 1.00 96.88 259 SER A C 1
ATOM 2028 O O . SER A 1 259 ? 11.492 -2.608 -27.615 1.00 96.88 259 SER A O 1
ATOM 2030 N N . PHE A 1 260 ? 11.621 -0.890 -26.161 1.00 97.62 260 PHE A N 1
ATOM 2031 C CA . PHE A 1 260 ? 12.772 -0.249 -26.795 1.00 97.62 260 PHE A CA 1
ATOM 2032 C C . PHE A 1 260 ? 14.071 -1.040 -26.583 1.00 97.62 260 PHE A C 1
ATOM 2034 O O . PHE A 1 260 ? 14.783 -1.309 -27.548 1.00 97.62 260 PHE A O 1
ATOM 2041 N N . TYR A 1 261 ? 14.371 -1.436 -25.342 1.00 97.81 261 TYR A N 1
ATOM 2042 C CA . TYR A 1 261 ? 15.614 -2.156 -25.020 1.00 97.81 261 TYR A CA 1
ATOM 2043 C C . TYR A 1 261 ? 15.535 -3.664 -25.297 1.00 97.81 261 TYR A C 1
ATOM 2045 O O . TYR A 1 261 ? 16.548 -4.285 -25.611 1.00 97.81 261 TYR A O 1
ATOM 2053 N N . TYR A 1 262 ? 14.337 -4.249 -25.230 1.00 97.62 262 TYR A N 1
ATOM 2054 C CA . TYR A 1 262 ? 14.086 -5.678 -25.423 1.00 97.62 262 TYR A CA 1
ATOM 2055 C C . TYR A 1 262 ? 13.004 -5.906 -26.494 1.00 97.62 262 TYR A C 1
ATOM 2057 O O . TYR A 1 262 ? 11.873 -6.300 -26.188 1.00 97.62 262 TYR A O 1
ATOM 2065 N N . PRO A 1 263 ? 13.314 -5.680 -27.784 1.00 95.94 263 PRO A N 1
ATOM 2066 C CA . PRO A 1 263 ? 12.370 -5.923 -28.875 1.00 95.94 263 PRO A CA 1
ATOM 2067 C C . PRO A 1 263 ? 11.956 -7.397 -29.004 1.00 95.94 263 PRO A C 1
ATOM 2069 O O . PRO A 1 263 ? 10.867 -7.678 -29.503 1.00 95.94 263 PRO A O 1
ATOM 2072 N N . THR A 1 264 ? 12.788 -8.337 -28.541 1.00 96.12 264 THR A N 1
ATOM 2073 C CA . THR A 1 264 ? 12.515 -9.780 -28.576 1.00 96.12 264 THR A CA 1
ATOM 2074 C C . THR A 1 264 ? 12.732 -10.428 -27.210 1.00 96.12 264 THR A C 1
ATOM 2076 O O . THR A 1 264 ? 13.552 -9.984 -26.408 1.00 96.12 264 THR A O 1
ATOM 2079 N N . ASN A 1 265 ? 12.024 -11.534 -26.963 1.00 97.38 265 ASN A N 1
ATOM 2080 C CA . ASN A 1 265 ? 12.178 -12.316 -25.732 1.00 97.38 265 ASN A CA 1
ATOM 2081 C C . ASN A 1 265 ? 13.573 -12.947 -25.601 1.00 97.38 265 ASN A C 1
ATOM 2083 O O . ASN A 1 265 ? 14.009 -13.238 -24.495 1.00 97.38 265 ASN A O 1
ATOM 2087 N N . ASP A 1 266 ? 14.289 -13.166 -26.704 1.00 97.38 266 ASP A N 1
ATOM 2088 C CA . ASP A 1 266 ? 15.625 -13.759 -26.637 1.00 97.38 266 ASP A CA 1
ATOM 2089 C C . ASP A 1 266 ? 16.645 -12.807 -26.009 1.00 97.38 266 ASP A C 1
ATOM 2091 O O . ASP A 1 266 ? 17.505 -13.274 -25.268 1.00 97.38 266 ASP A O 1
ATOM 2095 N N . LEU A 1 267 ? 16.481 -11.489 -26.187 1.00 97.25 267 LEU A N 1
ATOM 2096 C CA . LEU A 1 267 ? 17.319 -10.494 -25.512 1.00 97.25 267 LEU A CA 1
ATOM 2097 C C . LEU A 1 267 ? 17.138 -10.523 -23.990 1.00 97.25 267 LEU A C 1
ATOM 2099 O O . LEU A 1 267 ? 18.117 -10.365 -23.273 1.00 97.25 267 LEU A O 1
ATOM 2103 N N . ILE A 1 268 ? 15.924 -10.801 -23.500 1.00 97.62 268 ILE A N 1
ATOM 2104 C CA . ILE A 1 268 ? 15.645 -10.989 -22.064 1.00 97.62 268 ILE A CA 1
ATOM 2105 C C . ILE A 1 268 ? 16.394 -12.213 -21.526 1.00 97.62 268 ILE A C 1
ATOM 2107 O O . ILE A 1 268 ? 17.021 -12.151 -20.471 1.00 97.62 268 ILE A O 1
ATOM 2111 N N . LYS A 1 269 ? 16.344 -13.333 -22.256 1.00 97.81 269 LYS A N 1
ATOM 2112 C CA . LYS A 1 269 ? 16.989 -14.591 -21.843 1.00 97.81 269 LYS A CA 1
ATOM 2113 C C . LYS A 1 269 ? 18.515 -14.499 -21.866 1.00 97.81 269 LYS A C 1
ATOM 2115 O O . LYS A 1 269 ? 19.166 -15.158 -21.063 1.00 97.81 269 LYS A O 1
ATOM 2120 N N . SER A 1 270 ? 19.079 -13.737 -22.804 1.00 97.69 270 SER A N 1
ATOM 2121 C CA . SER A 1 270 ? 20.530 -13.569 -22.946 1.00 97.69 270 SER A CA 1
ATOM 2122 C C . SER A 1 270 ? 21.129 -12.499 -22.031 1.00 97.69 270 SER A C 1
ATOM 2124 O O . SER A 1 270 ? 22.351 -12.409 -21.935 1.00 97.69 270 SER A O 1
ATOM 2126 N N . ASP A 1 271 ? 20.300 -11.672 -21.392 1.00 98.56 271 ASP A N 1
ATOM 2127 C CA . ASP A 1 271 ? 20.752 -10.605 -20.502 1.00 98.56 271 ASP A CA 1
ATOM 2128 C C . ASP A 1 271 ? 21.184 -11.168 -19.142 1.00 98.56 271 ASP A C 1
ATOM 2130 O O . ASP A 1 271 ? 20.371 -11.450 -18.262 1.00 98.56 271 ASP A O 1
ATOM 2134 N N . ILE A 1 272 ? 22.493 -11.350 -18.976 1.00 98.38 272 ILE A N 1
ATOM 2135 C CA . ILE A 1 272 ? 23.065 -11.966 -17.778 1.00 98.38 272 ILE A CA 1
ATOM 2136 C C . ILE A 1 272 ? 22.858 -11.127 -16.510 1.00 98.38 272 ILE A C 1
ATOM 2138 O O . ILE A 1 272 ? 22.711 -11.712 -15.436 1.00 98.38 272 ILE A O 1
ATOM 2142 N N . GLU A 1 273 ? 22.830 -9.792 -16.613 1.00 98.75 273 GLU A N 1
ATOM 2143 C CA . GLU A 1 273 ? 22.595 -8.907 -15.465 1.00 98.75 273 GLU A CA 1
ATOM 2144 C C . GLU A 1 273 ? 21.138 -9.052 -15.022 1.00 98.75 273 GLU A C 1
ATOM 2146 O O . GLU A 1 273 ? 20.871 -9.295 -13.844 1.00 98.75 273 GLU A O 1
ATOM 2151 N N . LEU A 1 274 ? 20.198 -9.019 -15.972 1.00 98.75 274 LEU A N 1
ATOM 2152 C CA . LEU A 1 274 ? 18.772 -9.189 -15.696 1.00 98.75 274 LEU A CA 1
ATOM 2153 C C . LEU A 1 274 ? 18.443 -10.568 -15.108 1.00 98.75 274 LEU A C 1
ATOM 2155 O O . LEU A 1 274 ? 17.682 -10.661 -14.141 1.00 98.75 274 LEU A O 1
ATOM 2159 N N . GLN A 1 275 ? 19.022 -11.639 -15.659 1.00 98.62 275 GLN A N 1
ATOM 2160 C CA . GLN A 1 275 ? 18.821 -12.994 -15.137 1.00 98.62 275 GLN A CA 1
ATOM 2161 C C . GLN A 1 275 ? 19.412 -13.146 -13.728 1.00 98.62 275 GLN A C 1
ATOM 2163 O O . GLN A 1 275 ? 18.766 -13.728 -12.854 1.00 98.62 275 GLN A O 1
ATOM 2168 N N . SER A 1 276 ? 20.600 -12.586 -13.476 1.00 98.69 276 SER A N 1
ATOM 2169 C CA . SER A 1 276 ? 21.236 -12.626 -12.150 1.00 98.69 276 SER A CA 1
ATOM 2170 C C . SER A 1 276 ? 20.461 -11.794 -11.127 1.00 98.69 276 SER A C 1
ATOM 2172 O O . SER A 1 276 ? 20.251 -12.246 -10.002 1.00 98.69 276 SER A O 1
ATOM 2174 N N . TRP A 1 277 ? 19.961 -10.623 -11.532 1.00 98.75 277 TRP A N 1
ATOM 2175 C CA . TRP A 1 277 ? 19.092 -9.759 -10.733 1.00 98.75 277 TRP A CA 1
ATOM 2176 C C . TRP A 1 277 ? 17.835 -10.482 -10.272 1.00 98.75 277 TRP A C 1
ATOM 2178 O O . TRP A 1 277 ? 17.538 -10.514 -9.077 1.00 98.75 277 TRP A O 1
ATOM 2188 N N . TRP A 1 278 ? 17.111 -11.090 -11.210 1.00 98.44 278 TRP A N 1
ATOM 2189 C CA . TRP A 1 278 ? 15.871 -11.781 -10.887 1.00 98.44 278 TRP A CA 1
ATOM 2190 C C . TRP A 1 278 ? 16.110 -13.047 -10.058 1.00 98.44 278 TRP A C 1
ATOM 2192 O O . TRP A 1 278 ? 15.342 -13.352 -9.142 1.00 98.44 278 TRP A O 1
ATOM 2202 N N . MET A 1 279 ? 17.203 -13.762 -10.337 1.00 98.38 279 MET A N 1
ATOM 2203 C CA . MET A 1 279 ? 17.609 -14.928 -9.561 1.00 98.38 279 MET A CA 1
ATOM 2204 C C . MET A 1 279 ? 17.923 -14.554 -8.109 1.00 98.38 279 MET A C 1
ATOM 2206 O O . MET A 1 279 ? 17.298 -15.124 -7.218 1.00 98.38 279 MET A O 1
ATOM 2210 N N . GLU A 1 280 ? 18.816 -13.586 -7.865 1.00 98.56 280 GLU A N 1
ATOM 2211 C CA . GLU A 1 280 ? 19.184 -13.157 -6.505 1.00 98.56 280 GLU A CA 1
ATOM 2212 C C . GLU A 1 280 ? 17.973 -12.602 -5.747 1.00 98.56 280 GLU A C 1
ATOM 2214 O O . GLU A 1 280 ? 17.772 -12.927 -4.576 1.00 98.56 280 GLU A O 1
ATOM 2219 N N . LEU A 1 281 ? 17.116 -11.824 -6.415 1.00 97.50 281 LEU A N 1
ATOM 2220 C CA . LEU A 1 281 ? 15.868 -11.349 -5.827 1.00 97.50 281 LEU A CA 1
ATOM 2221 C C . LEU A 1 281 ? 15.018 -12.514 -5.297 1.00 97.50 281 LEU A C 1
ATOM 2223 O O . LEU A 1 281 ? 14.554 -12.469 -4.158 1.00 97.50 281 LEU A O 1
ATOM 2227 N N . ARG A 1 282 ? 14.801 -13.549 -6.114 1.00 97.56 282 ARG A N 1
ATOM 2228 C CA . ARG A 1 282 ? 13.946 -14.683 -5.751 1.00 97.56 282 ARG A CA 1
ATOM 2229 C C . ARG A 1 282 ? 14.595 -15.585 -4.703 1.00 97.56 282 ARG A C 1
ATOM 2231 O O . ARG A 1 282 ? 13.903 -16.025 -3.790 1.00 97.56 282 ARG A O 1
ATOM 2238 N N . THR A 1 283 ? 15.881 -15.908 -4.847 1.00 98.06 283 THR A N 1
ATOM 2239 C CA . THR A 1 283 ? 16.547 -16.926 -4.014 1.00 98.06 283 THR A CA 1
ATOM 2240 C C . THR A 1 283 ? 17.132 -16.377 -2.724 1.00 98.06 283 THR A C 1
ATOM 2242 O O . THR A 1 283 ? 17.137 -17.102 -1.735 1.00 98.06 283 THR A O 1
ATOM 2245 N N . GLU A 1 284 ? 17.565 -15.115 -2.712 1.00 98.00 284 GLU A N 1
ATOM 2246 C CA . GLU A 1 284 ? 18.152 -14.460 -1.538 1.00 98.00 284 GLU A CA 1
ATOM 2247 C C . GLU A 1 284 ? 17.206 -13.395 -0.976 1.00 98.00 284 GLU A C 1
ATOM 2249 O O . GLU A 1 284 ? 16.858 -13.429 0.202 1.00 98.00 284 GLU A O 1
ATOM 2254 N N . GLY A 1 285 ? 16.733 -12.475 -1.823 1.00 97.44 285 GLY A N 1
ATOM 2255 C CA . GLY A 1 285 ? 15.912 -11.338 -1.399 1.00 97.44 285 GLY A CA 1
ATOM 2256 C C . GLY A 1 285 ? 14.584 -11.747 -0.754 1.00 97.44 285 GLY A C 1
ATOM 2257 O O . GLY A 1 285 ? 14.272 -11.343 0.365 1.00 97.44 285 GLY A O 1
ATOM 2258 N N . HIS A 1 286 ? 13.826 -12.595 -1.446 1.00 98.00 286 HIS A N 1
ATOM 2259 C CA . HIS A 1 286 ? 12.612 -13.252 -0.960 1.00 98.00 286 HIS A CA 1
ATOM 2260 C C . HIS A 1 286 ? 12.837 -14.761 -0.758 1.00 98.00 286 HIS A C 1
ATOM 2262 O O 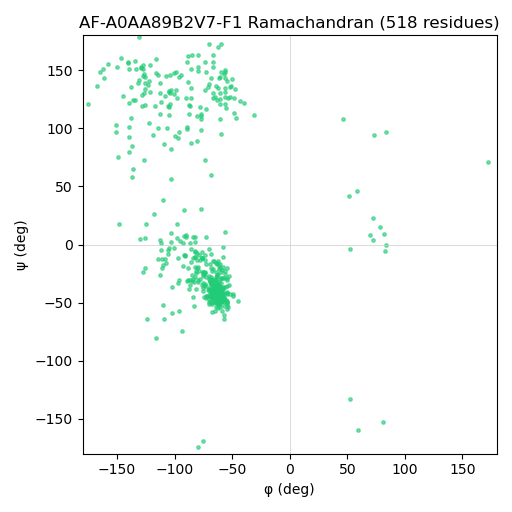. HIS A 1 286 ? 11.945 -15.570 -1.025 1.00 98.00 286 HIS A O 1
ATOM 2268 N N . GLY A 1 287 ? 14.022 -15.147 -0.269 1.00 98.00 287 GLY A N 1
ATOM 2269 C CA . GLY A 1 287 ? 14.495 -16.538 -0.234 1.00 98.00 287 GLY A CA 1
ATOM 2270 C C . GLY A 1 287 ? 13.592 -17.540 0.496 1.00 98.00 287 GLY A C 1
ATOM 2271 O O . GLY A 1 287 ? 13.497 -18.703 0.091 1.00 98.00 287 GLY A O 1
ATOM 2272 N N . ASP A 1 288 ? 12.835 -17.086 1.500 1.00 97.88 288 ASP A N 1
ATOM 2273 C CA . ASP A 1 288 ? 11.824 -17.895 2.204 1.00 97.88 288 ASP A CA 1
ATOM 2274 C C . ASP A 1 288 ? 10.704 -18.404 1.280 1.00 97.88 288 ASP A C 1
ATOM 2276 O O . ASP A 1 288 ? 9.989 -19.348 1.613 1.00 97.88 288 ASP A O 1
ATOM 2280 N N . LYS A 1 289 ? 10.534 -17.762 0.121 1.00 97.38 289 LYS A N 1
ATOM 2281 C CA . LYS A 1 289 ? 9.470 -18.012 -0.856 1.00 97.38 289 LYS A CA 1
ATOM 2282 C C . LYS A 1 289 ? 10.026 -18.314 -2.248 1.00 97.38 289 LYS A C 1
ATOM 2284 O O . LYS A 1 289 ? 9.292 -18.235 -3.229 1.00 97.38 289 LYS A O 1
ATOM 2289 N N . LYS A 1 290 ? 11.309 -18.673 -2.348 1.00 97.12 290 LYS A N 1
ATOM 2290 C CA . LYS A 1 290 ? 12.007 -18.917 -3.624 1.00 97.12 290 LYS A CA 1
ATOM 2291 C C . LYS A 1 290 ? 11.401 -20.039 -4.475 1.00 97.12 290 LYS A C 1
ATOM 2293 O O . LYS A 1 290 ? 11.514 -19.999 -5.696 1.00 97.12 290 LYS A O 1
ATOM 2298 N N . ASP A 1 291 ? 10.774 -21.017 -3.818 1.00 96.31 291 ASP A N 1
ATOM 2299 C CA . ASP A 1 291 ? 10.249 -22.247 -4.426 1.00 96.31 291 ASP A CA 1
ATOM 2300 C C . ASP A 1 291 ? 8.767 -22.124 -4.837 1.00 96.31 291 ASP A C 1
ATOM 2302 O O . ASP A 1 291 ? 8.163 -23.081 -5.321 1.00 96.31 291 ASP A O 1
ATOM 2306 N N . GLU A 1 292 ? 8.157 -20.954 -4.632 1.00 97.25 292 GLU A N 1
ATOM 2307 C CA . GLU A 1 292 ? 6.756 -20.715 -4.969 1.00 97.25 292 GLU A CA 1
ATOM 2308 C C . GLU A 1 292 ? 6.535 -20.653 -6.496 1.00 97.25 292 GLU A C 1
ATOM 2310 O O . GLU A 1 292 ? 7.280 -19.968 -7.203 1.00 97.25 292 GLU A O 1
ATOM 2315 N N . PRO A 1 293 ? 5.486 -21.299 -7.038 1.00 96.38 293 PRO A N 1
ATOM 2316 C CA . PRO A 1 293 ? 5.316 -21.473 -8.485 1.00 96.38 293 PRO A CA 1
ATOM 2317 C C . PRO A 1 293 ? 4.843 -20.212 -9.220 1.00 96.38 293 PRO A C 1
ATOM 2319 O O . PRO A 1 293 ? 4.829 -20.181 -10.445 1.00 96.38 293 PRO A O 1
ATOM 2322 N N . TRP A 1 294 ? 4.411 -19.184 -8.491 1.00 95.94 294 TRP A N 1
ATOM 2323 C CA . TRP A 1 294 ? 3.863 -17.955 -9.066 1.00 95.94 294 TRP A CA 1
ATOM 2324 C C . TRP A 1 294 ? 4.929 -16.918 -9.429 1.00 95.94 294 TRP A C 1
ATOM 2326 O O . TRP A 1 294 ? 4.581 -15.862 -9.958 1.00 95.94 294 TRP A O 1
ATOM 2336 N N . TRP A 1 295 ? 6.210 -17.166 -9.131 1.00 97.44 295 TRP A N 1
ATOM 2337 C CA . TRP A 1 295 ? 7.288 -16.286 -9.575 1.00 97.44 295 TRP A CA 1
ATOM 2338 C C . TRP A 1 295 ? 7.392 -16.304 -11.105 1.00 97.44 295 TRP A C 1
ATOM 2340 O O . TRP A 1 295 ? 7.563 -17.384 -11.673 1.00 97.44 295 TRP A O 1
ATOM 2350 N N . PRO A 1 296 ? 7.362 -15.136 -11.776 1.00 96.50 296 PRO A N 1
ATOM 2351 C CA . PRO A 1 296 ? 7.722 -15.041 -13.187 1.00 96.50 296 PRO A CA 1
ATOM 2352 C C . PRO A 1 296 ? 9.063 -15.721 -13.482 1.00 96.50 296 PRO A C 1
ATOM 2354 O O . PRO A 1 296 ? 10.006 -15.607 -12.692 1.00 96.50 296 PRO A O 1
ATOM 2357 N N . GLU A 1 297 ? 9.185 -16.391 -14.629 1.00 95.81 297 GLU A N 1
ATOM 2358 C CA . GLU A 1 297 ? 10.446 -17.039 -15.015 1.00 95.81 297 GLU A CA 1
ATOM 2359 C C . GLU A 1 297 ? 11.470 -16.035 -15.556 1.00 95.81 297 GLU A C 1
ATOM 2361 O O . GLU A 1 297 ? 12.644 -16.372 -15.685 1.00 95.81 297 GLU A O 1
ATOM 2366 N N . MET A 1 298 ? 11.024 -14.810 -15.860 1.00 97.25 298 MET A N 1
ATOM 2367 C CA . MET A 1 298 ? 11.823 -13.735 -16.451 1.00 97.25 298 MET A CA 1
ATOM 2368 C C . MET A 1 298 ? 12.438 -14.141 -17.797 1.00 97.25 298 MET A C 1
ATOM 2370 O O . MET A 1 298 ? 13.617 -13.924 -18.061 1.00 97.25 298 MET A O 1
ATOM 2374 N N . LYS A 1 299 ? 11.633 -14.752 -18.673 1.00 97.31 299 LYS A N 1
ATOM 2375 C CA . LYS A 1 299 ? 12.048 -15.194 -20.019 1.00 97.31 299 LYS A CA 1
ATOM 2376 C C . LYS A 1 299 ? 11.402 -14.392 -21.140 1.00 97.31 299 LYS A C 1
ATOM 2378 O O . LYS A 1 299 ? 11.796 -14.533 -22.301 1.00 97.31 299 LYS A O 1
ATOM 2383 N N . THR A 1 300 ? 10.388 -13.597 -20.825 1.00 97.44 300 THR A N 1
ATOM 2384 C CA . THR A 1 300 ? 9.614 -12.828 -21.797 1.00 97.44 300 THR A CA 1
ATOM 2385 C C . THR A 1 300 ? 9.541 -11.358 -21.417 1.00 97.44 300 THR A C 1
ATOM 2387 O O . THR A 1 300 ? 9.601 -10.995 -20.242 1.00 97.44 300 THR A O 1
ATOM 2390 N N . ARG A 1 301 ? 9.347 -10.492 -22.417 1.00 96.50 301 ARG A N 1
ATOM 2391 C CA . ARG A 1 301 ? 9.110 -9.066 -22.170 1.00 96.50 301 ARG A CA 1
ATOM 2392 C C . ARG A 1 301 ? 7.857 -8.843 -21.325 1.00 96.50 301 ARG A C 1
ATOM 2394 O O . ARG A 1 301 ? 7.872 -7.974 -20.472 1.00 96.50 301 ARG A O 1
ATOM 2401 N N . ALA A 1 302 ? 6.805 -9.638 -21.527 1.00 94.44 302 ALA A N 1
ATOM 2402 C CA . ALA A 1 302 ? 5.571 -9.522 -20.752 1.00 94.44 302 ALA A CA 1
ATOM 2403 C C . ALA A 1 302 ? 5.809 -9.744 -19.248 1.00 94.44 302 ALA A C 1
ATOM 2405 O O . ALA A 1 302 ? 5.310 -8.976 -18.430 1.00 94.44 302 ALA A O 1
ATOM 2406 N N . GLU A 1 303 ? 6.618 -10.745 -18.885 1.00 96.38 303 GLU A N 1
ATOM 2407 C CA . GLU A 1 303 ? 7.013 -10.983 -17.492 1.00 96.38 303 GLU A CA 1
ATOM 2408 C C . GLU A 1 303 ? 7.847 -9.830 -16.925 1.00 96.38 303 GLU A C 1
ATOM 2410 O O . GLU A 1 303 ? 7.583 -9.389 -15.810 1.00 96.38 303 GLU A O 1
ATOM 2415 N N . LEU A 1 304 ? 8.813 -9.308 -17.692 1.00 98.12 304 LEU A N 1
ATOM 2416 C CA . LEU A 1 304 ? 9.610 -8.153 -17.270 1.00 98.12 304 LEU A CA 1
ATOM 2417 C C . LEU A 1 304 ? 8.731 -6.915 -17.053 1.00 98.12 304 LEU A C 1
ATOM 2419 O O . LEU A 1 304 ? 8.814 -6.276 -16.004 1.00 98.12 304 LEU A O 1
ATOM 2423 N N . THR A 1 305 ? 7.868 -6.603 -18.022 1.00 96.50 305 THR A N 1
ATOM 2424 C CA . THR A 1 305 ? 6.936 -5.474 -17.964 1.00 96.50 305 THR A CA 1
ATOM 2425 C C . THR A 1 305 ? 6.033 -5.589 -16.740 1.00 96.50 305 THR A C 1
ATOM 2427 O O . THR A 1 305 ? 5.911 -4.625 -15.983 1.00 96.50 305 THR A O 1
ATOM 2430 N N . LEU A 1 306 ? 5.445 -6.765 -16.492 1.00 94.81 306 LEU A N 1
ATOM 2431 C CA . LEU A 1 306 ? 4.593 -6.997 -15.326 1.00 94.81 306 LEU A CA 1
ATOM 2432 C C . LEU A 1 306 ? 5.372 -6.813 -14.018 1.00 94.81 306 LEU A C 1
ATOM 2434 O O . LEU A 1 306 ? 4.929 -6.065 -13.148 1.00 94.81 306 LEU A O 1
ATOM 2438 N N . SER A 1 307 ? 6.542 -7.441 -13.886 1.00 98.19 307 SER A N 1
ATOM 2439 C CA . SER A 1 307 ? 7.368 -7.343 -12.679 1.00 98.19 307 SER A CA 1
ATOM 2440 C C . SER A 1 307 ? 7.789 -5.903 -12.385 1.00 98.19 307 SER A C 1
ATOM 2442 O O . SER A 1 307 ? 7.623 -5.436 -11.260 1.00 98.19 307 SER A O 1
ATOM 2444 N N . CYS A 1 308 ? 8.274 -5.163 -13.386 1.00 98.50 308 CYS A N 1
ATOM 2445 C CA . CYS A 1 308 ? 8.634 -3.754 -13.223 1.00 98.50 308 CYS A CA 1
ATOM 2446 C C . CYS A 1 308 ? 7.413 -2.880 -12.901 1.00 98.50 308 CYS A C 1
ATOM 2448 O O . CYS A 1 308 ? 7.516 -1.990 -12.059 1.00 98.50 308 CYS A O 1
ATOM 2450 N N . THR A 1 309 ? 6.255 -3.152 -13.508 1.00 96.50 309 THR A N 1
ATOM 2451 C CA . THR A 1 309 ? 5.003 -2.437 -13.211 1.00 96.50 309 THR A CA 1
ATOM 2452 C C . THR A 1 309 ? 4.579 -2.650 -11.761 1.00 96.50 309 THR A C 1
ATOM 2454 O O . THR A 1 309 ? 4.272 -1.672 -11.086 1.00 96.50 309 THR A O 1
ATOM 2457 N N . ILE A 1 310 ? 4.629 -3.888 -11.252 1.00 96.50 310 ILE A N 1
ATOM 2458 C CA . ILE A 1 310 ? 4.331 -4.200 -9.845 1.00 96.50 310 ILE A CA 1
ATOM 2459 C C . ILE A 1 310 ? 5.284 -3.446 -8.915 1.00 96.50 310 ILE A C 1
ATOM 2461 O O . ILE A 1 310 ? 4.827 -2.794 -7.982 1.00 96.50 310 ILE A O 1
ATOM 2465 N N . ILE A 1 311 ? 6.593 -3.494 -9.177 1.00 98.12 311 ILE A N 1
ATOM 2466 C CA . ILE A 1 311 ? 7.599 -2.825 -8.337 1.00 98.12 311 ILE A CA 1
ATOM 2467 C C . ILE A 1 311 ? 7.337 -1.314 -8.283 1.00 98.12 311 ILE A C 1
ATOM 2469 O O . ILE A 1 311 ? 7.299 -0.732 -7.200 1.00 98.12 311 ILE A O 1
ATOM 2473 N N . ILE A 1 312 ? 7.108 -0.682 -9.438 1.00 96.94 312 ILE A N 1
ATOM 2474 C CA . ILE A 1 312 ? 6.831 0.758 -9.521 1.00 96.94 312 ILE A CA 1
ATOM 2475 C C . ILE A 1 312 ? 5.504 1.097 -8.838 1.00 96.94 312 ILE A C 1
ATOM 2477 O O . ILE A 1 312 ? 5.441 2.071 -8.090 1.00 96.94 312 ILE A O 1
ATOM 2481 N N . TRP A 1 313 ? 4.457 0.302 -9.061 1.00 92.62 313 TRP A N 1
ATOM 2482 C CA . TRP A 1 313 ? 3.152 0.460 -8.420 1.00 92.62 313 TRP A CA 1
ATOM 2483 C C . TRP A 1 313 ? 3.259 0.410 -6.894 1.00 92.62 313 TRP A C 1
ATOM 2485 O O . TRP A 1 313 ? 2.739 1.298 -6.219 1.00 92.62 313 TRP A O 1
ATOM 2495 N N . VAL A 1 314 ? 3.965 -0.586 -6.354 1.00 93.00 314 VAL A N 1
ATOM 2496 C CA . VAL A 1 314 ? 4.108 -0.761 -4.907 1.00 93.00 314 VAL A CA 1
ATOM 2497 C C . VAL A 1 314 ? 4.901 0.387 -4.282 1.00 93.00 314 VAL A C 1
ATOM 2499 O O . VAL A 1 314 ? 4.469 0.960 -3.282 1.00 93.00 314 VAL A O 1
ATOM 2502 N N . ALA A 1 315 ? 6.025 0.755 -4.899 1.00 92.44 315 ALA A N 1
ATOM 2503 C CA . ALA A 1 315 ? 6.921 1.791 -4.393 1.00 92.44 315 ALA A CA 1
ATOM 2504 C C . ALA A 1 315 ? 6.375 3.223 -4.539 1.00 92.44 315 ALA A C 1
ATOM 2506 O O . ALA A 1 315 ? 6.881 4.134 -3.892 1.00 92.44 315 ALA A O 1
ATOM 2507 N N . SER A 1 316 ? 5.357 3.436 -5.378 1.00 87.50 316 SER A N 1
ATOM 2508 C CA . SER A 1 316 ? 4.740 4.752 -5.573 1.00 87.50 316 SER A CA 1
ATOM 2509 C C . SER A 1 316 ? 3.282 4.759 -5.132 1.00 87.50 316 SER A C 1
ATOM 2511 O O . SER A 1 316 ? 2.954 5.201 -4.033 1.00 87.50 316 SER A O 1
ATOM 2513 N N . ALA A 1 317 ? 2.391 4.257 -5.981 1.00 85.25 317 ALA A N 1
ATOM 2514 C CA . ALA A 1 317 ? 0.965 4.449 -5.820 1.00 85.25 317 ALA A CA 1
ATOM 2515 C C . ALA A 1 317 ? 0.364 3.714 -4.621 1.00 85.25 317 ALA A C 1
ATOM 2517 O O . ALA A 1 317 ? -0.381 4.318 -3.845 1.00 85.25 317 ALA A O 1
ATOM 2518 N N . LEU A 1 318 ? 0.742 2.452 -4.411 1.00 85.88 318 LEU A N 1
ATOM 2519 C CA . LEU A 1 318 ? 0.269 1.695 -3.256 1.00 85.88 318 LEU A CA 1
ATOM 2520 C C . LEU A 1 318 ? 0.772 2.307 -1.946 1.00 85.88 318 LEU A C 1
ATOM 2522 O O . LEU A 1 318 ? -0.041 2.551 -1.057 1.00 85.88 318 LEU A O 1
ATOM 2526 N N . HIS A 1 319 ? 2.081 2.588 -1.837 1.00 87.44 319 HIS A N 1
ATOM 2527 C CA . HIS A 1 319 ? 2.661 3.240 -0.655 1.00 87.44 319 HIS A CA 1
ATOM 2528 C C . HIS A 1 319 ? 1.971 4.558 -0.346 1.00 87.44 319 HIS A C 1
ATOM 2530 O O . HIS A 1 319 ? 1.528 4.762 0.782 1.00 87.44 319 HIS A O 1
ATOM 2536 N N . ALA A 1 320 ? 1.782 5.414 -1.346 1.00 80.88 320 ALA A N 1
ATOM 2537 C CA . ALA A 1 320 ? 1.124 6.690 -1.135 1.00 80.88 320 ALA A CA 1
ATOM 2538 C C . ALA A 1 320 ? -0.308 6.540 -0.601 1.00 80.88 320 ALA A C 1
ATOM 2540 O O . ALA A 1 320 ? -0.687 7.238 0.345 1.00 80.88 320 ALA A O 1
ATOM 2541 N N . ALA A 1 321 ? -1.075 5.598 -1.165 1.00 80.62 321 ALA A N 1
ATOM 2542 C CA . ALA A 1 321 ? -2.453 5.327 -0.768 1.00 80.62 321 ALA A CA 1
ATOM 2543 C C . ALA A 1 321 ? -2.571 4.888 0.701 1.00 80.62 321 ALA A C 1
ATOM 2545 O O . ALA A 1 321 ? -3.531 5.267 1.378 1.00 80.62 321 ALA A O 1
ATOM 2546 N N . VAL A 1 322 ? -1.591 4.135 1.214 1.00 83.44 322 VAL A N 1
ATOM 2547 C CA . VAL A 1 322 ? -1.577 3.667 2.611 1.00 83.44 322 VAL A CA 1
ATOM 2548 C C . VAL A 1 322 ? -0.825 4.593 3.567 1.00 83.44 322 VAL A C 1
ATOM 2550 O O . VAL A 1 322 ? -1.061 4.510 4.772 1.00 83.44 322 VAL A O 1
ATOM 2553 N N . ASN A 1 323 ? 0.041 5.482 3.074 1.00 81.69 323 ASN A N 1
ATOM 2554 C CA . ASN A 1 323 ? 0.912 6.308 3.909 1.00 81.69 323 ASN A CA 1
ATOM 2555 C C . ASN A 1 323 ? 0.346 7.711 4.181 1.00 81.69 323 ASN A C 1
ATOM 2557 O O . ASN A 1 323 ? 0.145 8.084 5.338 1.00 81.69 323 ASN A O 1
ATOM 2561 N N . PHE A 1 324 ? 0.048 8.502 3.146 1.00 79.06 324 PHE A N 1
ATOM 2562 C CA . PHE A 1 324 ? -0.247 9.939 3.322 1.00 79.06 324 PHE A CA 1
ATOM 2563 C C . PHE A 1 324 ? -1.647 10.220 3.878 1.00 79.06 324 PHE A C 1
ATOM 2565 O O . PHE A 1 324 ? -1.939 11.331 4.321 1.00 79.06 324 PHE A O 1
ATOM 2572 N N . GLY A 1 325 ? -2.509 9.201 3.917 1.00 78.00 325 GLY A N 1
ATOM 2573 C CA . GLY A 1 325 ? -3.803 9.247 4.594 1.00 78.00 325 GLY A CA 1
ATOM 2574 C C . GLY A 1 325 ? -3.729 9.072 6.116 1.00 78.00 325 GLY A C 1
ATOM 2575 O O . GLY A 1 325 ? -4.742 9.287 6.784 1.00 78.00 325 GLY A O 1
ATOM 2576 N N . GLN A 1 326 ? -2.570 8.715 6.685 1.00 81.50 326 GLN A N 1
ATOM 2577 C CA . GLN A 1 326 ? -2.447 8.385 8.109 1.00 81.50 326 GLN A CA 1
ATOM 2578 C C . GLN A 1 326 ? -2.913 9.520 9.022 1.00 81.50 326 GLN A C 1
ATOM 2580 O O . GLN A 1 326 ? -3.909 9.355 9.714 1.00 81.50 326 GLN A O 1
ATOM 2585 N N . TYR A 1 327 ? -2.261 10.682 9.025 1.00 83.00 327 TYR A N 1
ATOM 2586 C CA . TYR A 1 327 ? -2.664 11.805 9.881 1.00 83.00 327 TYR A CA 1
ATOM 2587 C C . TYR A 1 327 ? -4.033 12.403 9.519 1.00 83.00 327 TYR A C 1
ATOM 2589 O O . TYR A 1 327 ? -4.828 12.651 10.421 1.00 83.00 327 TYR A O 1
ATOM 2597 N N . PRO A 1 328 ? -4.382 12.592 8.235 1.00 79.69 328 PRO A N 1
ATOM 2598 C CA . PRO A 1 328 ? -5.701 13.094 7.852 1.00 79.69 328 PRO A CA 1
ATOM 2599 C C . PRO A 1 328 ? -6.876 12.279 8.410 1.00 79.69 328 PRO A C 1
ATOM 2601 O O . PRO A 1 328 ? -7.899 12.860 8.769 1.00 79.69 328 PRO A O 1
ATOM 2604 N N . TYR A 1 329 ? -6.736 10.952 8.519 1.00 76.56 329 TYR A N 1
ATOM 2605 C CA . TYR A 1 329 ? -7.764 10.090 9.110 1.00 76.56 329 TYR A CA 1
ATOM 2606 C C . TYR A 1 329 ? -7.522 9.761 10.591 1.00 76.56 329 TYR A C 1
ATOM 2608 O O . TYR A 1 329 ? -8.492 9.560 11.322 1.00 76.56 329 TYR A O 1
ATOM 2616 N N . ALA A 1 330 ? -6.272 9.687 11.050 1.00 82.56 330 ALA A N 1
ATOM 2617 C CA . ALA A 1 330 ? -5.907 9.241 12.399 1.00 82.56 330 ALA A CA 1
ATOM 2618 C C . ALA A 1 330 ? -5.460 10.355 13.356 1.00 82.56 330 ALA A C 1
ATOM 2620 O O . ALA A 1 330 ? -5.283 10.097 14.545 1.00 82.56 330 ALA A O 1
ATOM 2621 N N . GLY A 1 331 ? -5.350 11.598 12.883 1.00 80.94 331 GLY A N 1
ATOM 2622 C CA . GLY A 1 331 ? -5.044 12.771 13.707 1.00 80.94 331 GLY A CA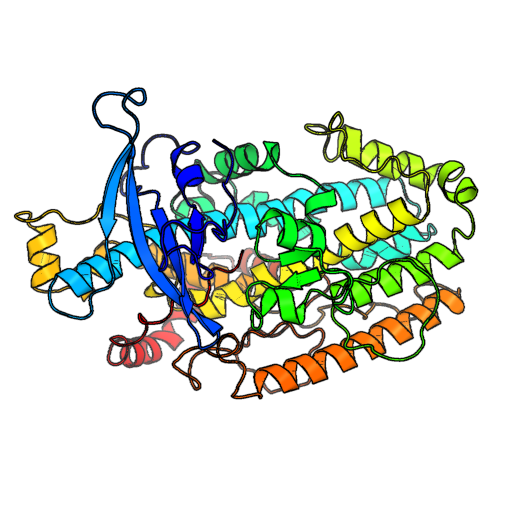 1
ATOM 2623 C C . GLY A 1 331 ? -6.123 13.047 14.758 1.00 80.94 331 GLY A C 1
ATOM 2624 O O . GLY A 1 331 ? -5.826 13.540 15.844 1.00 80.94 331 GLY A O 1
ATOM 2625 N N . PHE A 1 332 ? -7.368 12.636 14.487 1.00 84.19 332 PHE A N 1
ATOM 2626 C CA . PHE A 1 332 ? -8.417 12.503 15.495 1.00 84.19 332 PHE A CA 1
ATOM 2627 C C . PHE A 1 332 ? -8.547 11.040 15.921 1.00 84.19 332 PHE A C 1
ATOM 2629 O O . PHE A 1 332 ? -9.261 10.248 15.306 1.00 84.19 332 PHE A O 1
ATOM 2636 N N . LEU A 1 333 ? -7.852 10.670 16.994 1.00 85.94 333 LEU A N 1
ATOM 2637 C CA . LEU A 1 333 ? -7.691 9.264 17.352 1.00 85.94 333 LEU A CA 1
ATOM 2638 C C . LEU A 1 333 ? -8.990 8.483 17.646 1.00 85.94 333 LEU A C 1
ATOM 2640 O O . LEU A 1 333 ? -9.010 7.296 17.342 1.00 85.94 333 LEU A O 1
ATOM 2644 N N . PRO A 1 334 ? -10.096 9.068 18.151 1.00 88.38 334 PRO A N 1
ATOM 2645 C CA . PRO A 1 334 ? -11.371 8.348 18.232 1.00 88.38 334 PRO A CA 1
ATOM 2646 C C . PRO A 1 334 ? -11.874 7.795 16.888 1.00 88.38 334 PRO A C 1
ATOM 2648 O O . PRO A 1 334 ? -12.591 6.799 16.884 1.00 88.38 334 PRO A O 1
ATOM 2651 N N . ASN A 1 335 ? -11.472 8.390 15.757 1.00 84.69 335 ASN A N 1
ATOM 2652 C CA . ASN A 1 335 ? -11.773 7.875 14.418 1.00 84.69 335 ASN A CA 1
ATOM 2653 C C . ASN A 1 335 ? -10.878 6.689 14.014 1.00 84.69 335 ASN A C 1
ATOM 2655 O O . ASN A 1 335 ? -11.303 5.833 13.243 1.00 84.69 335 ASN A O 1
ATOM 2659 N N . ARG A 1 336 ? -9.640 6.633 14.520 1.00 86.38 336 ARG A N 1
ATOM 2660 C CA . ARG A 1 336 ? -8.654 5.572 14.249 1.00 86.38 336 ARG A CA 1
ATOM 2661 C C . ARG A 1 336 ? -7.942 5.131 15.531 1.00 86.38 336 ARG A C 1
ATOM 2663 O O . ARG A 1 336 ? -6.735 5.343 15.668 1.00 86.38 336 ARG A O 1
ATOM 2670 N N . PRO A 1 337 ? -8.659 4.533 16.499 1.00 89.44 337 PRO A N 1
ATOM 2671 C CA . PRO A 1 337 ? -8.015 4.009 17.689 1.00 89.44 337 PRO A CA 1
ATOM 2672 C C . PRO A 1 337 ? -7.025 2.910 17.299 1.00 89.44 337 PRO A C 1
ATOM 2674 O O . PRO A 1 337 ? -7.260 2.129 16.378 1.00 89.44 337 PRO A O 1
ATOM 2677 N N . THR A 1 338 ? -5.904 2.855 18.008 1.00 87.56 338 THR A N 1
ATOM 2678 C CA . THR A 1 338 ? -4.801 1.917 17.742 1.00 87.56 338 THR A CA 1
ATOM 2679 C C . THR A 1 338 ? -4.669 0.847 18.824 1.00 87.56 338 THR A C 1
ATOM 2681 O O . THR A 1 338 ? -4.029 -0.182 18.609 1.00 87.56 338 THR A O 1
ATOM 2684 N N . ILE A 1 339 ? -5.270 1.075 19.996 1.00 88.12 339 ILE A N 1
ATOM 2685 C CA . ILE A 1 339 ? -5.264 0.181 21.154 1.00 88.12 339 ILE A CA 1
ATOM 2686 C C . ILE A 1 339 ? -6.669 0.145 21.759 1.00 88.12 339 ILE A C 1
ATOM 2688 O O . ILE A 1 339 ? -7.276 1.185 21.999 1.00 88.12 339 ILE A O 1
ATOM 2692 N N . SER A 1 340 ? -7.138 -1.051 22.101 1.00 88.88 340 SER A N 1
ATOM 2693 C CA . SER A 1 340 ? -8.235 -1.276 23.043 1.00 88.88 340 SER A CA 1
ATOM 2694 C C . SER A 1 340 ? -7.679 -1.736 24.394 1.00 88.88 340 SER A C 1
ATOM 2696 O O . SER A 1 340 ? -6.825 -2.620 24.460 1.00 88.88 340 SER A O 1
ATOM 2698 N N . ARG A 1 341 ? -8.147 -1.133 25.489 1.00 89.38 341 ARG A N 1
ATOM 2699 C CA . ARG A 1 341 ? -7.681 -1.362 26.873 1.00 89.38 341 ARG A CA 1
ATOM 2700 C C . ARG A 1 341 ? -8.680 -2.118 27.748 1.00 89.38 341 ARG A C 1
ATOM 2702 O O . ARG A 1 341 ? -8.320 -2.530 28.847 1.00 89.38 341 ARG A O 1
ATOM 2709 N N . ARG A 1 342 ? -9.921 -2.267 27.281 1.00 87.56 342 ARG A N 1
ATOM 2710 C CA . ARG A 1 342 ? -10.991 -3.030 27.938 1.00 87.56 342 ARG A CA 1
ATOM 2711 C C . ARG A 1 342 ? -11.711 -3.911 26.939 1.00 87.56 342 ARG A C 1
ATOM 2713 O O . ARG A 1 342 ? -11.658 -3.636 25.741 1.00 87.56 342 ARG A O 1
ATOM 2720 N N . PHE A 1 343 ? -12.363 -4.950 27.440 1.00 88.44 343 PHE A N 1
ATOM 2721 C CA . PHE A 1 343 ? -13.339 -5.720 26.677 1.00 88.44 343 PHE A CA 1
ATOM 2722 C C . PHE A 1 343 ? -14.679 -4.983 26.645 1.00 88.44 343 PHE A C 1
ATOM 2724 O O . PHE A 1 343 ? -14.901 -4.086 27.463 1.00 88.44 343 PHE A O 1
ATOM 2731 N N . MET A 1 344 ? -15.547 -5.369 25.710 1.00 90.56 344 MET A N 1
ATOM 2732 C CA . MET A 1 344 ? -16.933 -4.907 25.672 1.00 90.56 344 MET A CA 1
ATOM 2733 C C . MET A 1 344 ? -17.575 -5.057 27.067 1.00 90.56 344 MET A C 1
ATOM 2735 O O . MET A 1 344 ? -17.501 -6.150 27.634 1.00 90.56 344 MET A O 1
ATOM 2739 N N . PRO A 1 345 ? -18.165 -3.993 27.644 1.00 91.81 345 PRO A N 1
ATOM 2740 C CA . PRO A 1 345 ? -18.834 -4.085 28.937 1.00 91.81 345 PRO A CA 1
ATOM 2741 C C . PRO A 1 345 ? -20.050 -5.016 28.888 1.00 91.81 345 PRO A C 1
ATOM 2743 O O . PRO A 1 345 ? -20.863 -4.927 27.971 1.00 91.81 345 PRO A O 1
ATOM 2746 N N . GLU A 1 346 ? -20.204 -5.861 29.907 1.00 90.56 346 GLU A N 1
ATOM 2747 C CA . GLU A 1 346 ? -21.333 -6.792 30.031 1.00 90.56 346 GLU A CA 1
ATOM 2748 C C . GLU A 1 346 ? -22.443 -6.210 30.927 1.00 90.56 346 GLU A C 1
ATOM 2750 O O . GLU A 1 346 ? -22.123 -5.553 31.930 1.00 90.56 346 GLU A O 1
ATOM 2755 N N . PRO A 1 347 ? -23.735 -6.465 30.640 1.00 92.38 347 PRO A N 1
ATOM 2756 C CA . PRO A 1 347 ? -24.844 -5.997 31.471 1.00 92.38 347 PRO A CA 1
ATOM 2757 C C . PRO A 1 347 ? -24.680 -6.362 32.954 1.00 92.38 347 PRO A C 1
ATOM 2759 O O . PRO A 1 347 ? -24.315 -7.483 33.303 1.00 92.38 347 PRO A O 1
ATOM 2762 N N . GLY A 1 348 ? -24.956 -5.402 33.842 1.00 91.31 348 GLY A N 1
ATOM 2763 C CA . GLY A 1 348 ? -24.817 -5.574 35.295 1.00 91.31 348 GLY A CA 1
ATOM 2764 C C . GLY A 1 348 ? -23.404 -5.347 35.850 1.00 91.31 348 GLY A C 1
ATOM 2765 O O . GLY A 1 348 ? -23.208 -5.434 37.062 1.00 91.31 348 GLY A O 1
ATOM 2766 N N . THR A 1 349 ? -22.418 -5.023 35.006 1.00 94.00 349 THR A N 1
ATOM 2767 C CA . THR A 1 349 ? -21.066 -4.647 35.455 1.00 94.00 349 THR A CA 1
ATOM 2768 C C . THR A 1 349 ? -20.933 -3.138 35.717 1.00 94.00 349 THR A C 1
ATOM 2770 O O . THR A 1 349 ? -21.658 -2.339 35.118 1.00 94.00 349 THR A O 1
ATOM 2773 N N . PRO A 1 350 ? -19.966 -2.699 36.553 1.00 93.88 350 PRO A N 1
ATOM 2774 C CA . PRO A 1 350 ? -19.683 -1.273 36.739 1.00 93.88 350 PRO A CA 1
ATOM 2775 C C . PRO A 1 350 ? -19.275 -0.551 35.446 1.00 93.88 350 PRO A C 1
ATOM 2777 O O . PRO A 1 350 ? -19.605 0.618 35.273 1.00 93.88 350 PRO A O 1
ATOM 2780 N N . ASP A 1 351 ? -18.579 -1.238 34.533 1.00 91.88 351 ASP A N 1
ATOM 2781 C CA . ASP A 1 351 ? -18.194 -0.672 33.234 1.00 91.88 351 ASP A CA 1
ATOM 2782 C C . ASP A 1 351 ? -19.420 -0.444 32.330 1.00 91.88 351 ASP A C 1
ATOM 2784 O O . ASP A 1 351 ? -19.463 0.544 31.600 1.00 91.88 351 ASP A O 1
ATOM 2788 N N . TYR A 1 352 ? -20.443 -1.304 32.409 1.00 94.44 352 TYR A N 1
ATOM 2789 C CA . TYR A 1 352 ? -21.698 -1.124 31.670 1.00 94.44 352 TYR A CA 1
ATOM 2790 C C . TYR A 1 352 ? -22.529 0.031 32.242 1.00 94.44 352 TYR A C 1
ATOM 2792 O O . TYR A 1 352 ? -23.053 0.845 31.487 1.00 94.44 352 TYR A O 1
ATOM 2800 N N . ALA A 1 353 ? -22.565 0.178 33.570 1.00 95.19 353 ALA A N 1
ATOM 2801 C CA . ALA A 1 353 ? -23.175 1.342 34.214 1.00 95.19 353 ALA A CA 1
ATOM 2802 C C . ALA A 1 353 ? -22.439 2.658 33.871 1.00 95.19 353 ALA A C 1
ATOM 2804 O O . ALA A 1 353 ? -23.073 3.701 33.703 1.00 95.19 353 ALA A O 1
ATOM 2805 N N . GLU A 1 354 ? -21.104 2.637 33.726 1.00 94.38 354 GLU A N 1
ATOM 2806 C CA . GLU A 1 354 ? -20.341 3.793 33.223 1.00 94.38 354 GLU A CA 1
ATOM 2807 C C . GLU A 1 354 ? -20.694 4.100 31.763 1.00 94.38 354 GLU A C 1
ATOM 2809 O O . GLU A 1 354 ? -20.848 5.269 31.422 1.00 94.38 354 GLU A O 1
ATOM 2814 N N . LEU A 1 355 ? -20.860 3.081 30.914 1.00 94.56 355 LEU A N 1
ATOM 2815 C CA . LEU A 1 355 ? -21.282 3.260 29.523 1.00 94.56 355 LEU A CA 1
ATOM 2816 C C . LEU A 1 355 ? -22.674 3.898 29.421 1.00 94.56 355 LEU A C 1
ATOM 2818 O O . LEU A 1 355 ? -22.875 4.767 28.579 1.00 94.56 355 LEU A O 1
ATOM 2822 N N . GLU A 1 356 ? -23.604 3.507 30.294 1.00 94.00 356 GLU A N 1
ATOM 2823 C CA . GLU A 1 356 ? -24.962 4.062 30.343 1.00 94.00 356 GLU A CA 1
ATOM 2824 C C . GLU A 1 356 ? -24.975 5.525 30.804 1.00 94.00 356 GLU A C 1
ATOM 2826 O O . GLU A 1 356 ? -25.646 6.374 30.220 1.00 94.00 356 GLU A O 1
ATOM 2831 N N . THR A 1 357 ? -24.216 5.831 31.858 1.00 95.62 357 THR A N 1
ATOM 2832 C CA . THR A 1 357 ? -24.239 7.150 32.509 1.00 95.62 357 THR A CA 1
ATOM 2833 C C . THR A 1 357 ? -23.294 8.165 31.867 1.00 95.62 357 THR A C 1
ATOM 2835 O O . THR A 1 357 ? -23.562 9.366 31.908 1.00 95.62 357 THR A O 1
ATOM 2838 N N . ASN A 1 358 ? -22.175 7.715 31.297 1.00 95.88 358 ASN A N 1
ATOM 2839 C CA . ASN A 1 358 ? -21.157 8.558 30.676 1.00 95.88 358 ASN A CA 1
ATOM 2840 C C . ASN A 1 358 ? -20.455 7.827 29.509 1.00 95.88 358 ASN A C 1
ATOM 2842 O O . ASN A 1 358 ? -19.295 7.400 29.632 1.00 95.88 358 ASN A O 1
ATOM 2846 N N . PRO A 1 359 ? -21.134 7.704 28.353 1.00 93.81 359 PRO A N 1
ATOM 2847 C CA . PRO A 1 359 ? -20.638 6.928 27.220 1.00 93.81 359 PRO A CA 1
ATOM 2848 C C . PRO A 1 359 ? -19.321 7.460 26.645 1.00 93.81 359 PRO A C 1
ATOM 2850 O O . PRO A 1 359 ? -18.465 6.672 26.249 1.00 93.81 359 PRO A O 1
ATOM 2853 N N . GLU A 1 360 ? -19.102 8.778 26.649 1.00 93.50 360 GLU A N 1
ATOM 2854 C CA . GLU A 1 360 ? -17.852 9.385 26.168 1.00 93.50 360 GLU A CA 1
ATOM 2855 C C . GLU A 1 360 ? -16.658 8.977 27.034 1.00 93.50 360 GLU A C 1
ATOM 2857 O O . GLU A 1 360 ? -15.604 8.581 26.526 1.00 93.50 360 GLU A O 1
ATOM 2862 N N . LYS A 1 361 ? -16.825 9.011 28.360 1.00 93.81 361 LYS A N 1
ATOM 2863 C CA . LYS A 1 361 ? -15.789 8.571 29.295 1.00 93.81 361 LYS A CA 1
ATOM 2864 C C . LYS A 1 361 ? -15.510 7.079 29.147 1.00 93.81 361 LYS A C 1
ATOM 2866 O O . LYS A 1 361 ? -14.338 6.695 29.131 1.00 93.81 361 LYS A O 1
ATOM 2871 N N . ALA A 1 362 ? -16.548 6.251 29.020 1.00 93.75 362 ALA A N 1
ATOM 2872 C CA . ALA A 1 362 ? -16.398 4.815 28.789 1.00 93.75 362 ALA A CA 1
ATOM 2873 C C . ALA A 1 362 ? -15.645 4.534 27.475 1.00 93.75 362 ALA A C 1
ATOM 2875 O O . ALA A 1 362 ? -14.697 3.741 27.455 1.00 93.75 362 ALA A O 1
ATOM 2876 N N . PHE A 1 363 ? -15.984 5.252 26.400 1.00 93.75 363 PHE A N 1
ATOM 2877 C CA . PHE A 1 363 ? -15.309 5.166 25.107 1.00 93.75 363 PHE A CA 1
ATOM 2878 C C . PHE A 1 363 ? -13.825 5.539 25.216 1.00 93.75 363 PHE A C 1
ATOM 2880 O O . PHE A 1 363 ? -12.954 4.730 24.886 1.00 93.75 363 PHE A O 1
ATOM 2887 N N . LEU A 1 364 ? -13.509 6.713 25.773 1.00 93.44 364 LEU A N 1
ATOM 2888 C CA . LEU A 1 364 ? -12.130 7.188 25.948 1.00 93.44 364 LEU A CA 1
ATOM 2889 C C . LEU A 1 364 ? -11.310 6.313 26.897 1.00 93.44 364 LEU A C 1
ATOM 2891 O O . LEU A 1 364 ? -10.095 6.210 26.738 1.00 93.44 364 LEU A O 1
ATOM 2895 N N . ARG A 1 365 ? -11.937 5.669 27.888 1.00 91.94 365 ARG A N 1
ATOM 2896 C CA . ARG A 1 365 ? -11.283 4.683 28.764 1.00 91.94 365 ARG A CA 1
ATOM 2897 C C . ARG A 1 365 ? -11.020 3.351 28.057 1.00 91.94 365 ARG A C 1
ATOM 2899 O O . ARG A 1 365 ? -10.091 2.649 28.464 1.00 91.94 365 ARG A O 1
ATOM 2906 N N . THR A 1 366 ? -11.793 3.031 27.023 1.00 91.31 366 THR A N 1
ATOM 2907 C CA . THR A 1 366 ? -11.669 1.798 26.239 1.00 91.31 366 THR A CA 1
ATOM 2908 C C . THR A 1 366 ? -10.617 1.919 25.144 1.00 91.31 366 THR A C 1
ATOM 2910 O O . THR A 1 366 ? -9.793 1.017 25.013 1.00 91.31 366 THR A O 1
ATOM 2913 N N . ILE A 1 367 ? -10.588 3.020 24.392 1.00 91.56 367 ILE A N 1
ATOM 2914 C CA . ILE A 1 367 ? -9.621 3.216 23.299 1.00 91.56 367 ILE A CA 1
ATOM 2915 C C . ILE A 1 367 ? -8.237 3.662 23.803 1.00 91.56 367 ILE A C 1
ATOM 2917 O O . ILE A 1 367 ? -7.990 3.720 25.011 1.00 91.56 367 ILE A O 1
ATOM 2921 N N . THR A 1 368 ? -7.319 3.977 22.886 1.00 89.12 368 THR A N 1
ATOM 2922 C CA . THR A 1 368 ? -5.944 4.415 23.157 1.00 89.12 368 THR A CA 1
ATOM 2923 C C . THR A 1 368 ? -5.883 5.521 24.224 1.00 89.12 368 THR A C 1
ATOM 2925 O O . THR A 1 368 ? -6.665 6.470 24.212 1.00 89.12 368 THR A O 1
ATOM 2928 N N . SER A 1 369 ? -4.968 5.384 25.192 1.00 90.44 369 SER A N 1
ATOM 2929 C CA . SER A 1 369 ? -4.811 6.367 26.273 1.00 90.44 369 SER A CA 1
ATOM 2930 C C . SER A 1 369 ? -4.142 7.651 25.787 1.00 90.44 369 SER A C 1
ATOM 2932 O O . SER A 1 369 ? -3.360 7.617 24.846 1.00 90.44 369 SER A O 1
ATOM 2934 N N . GLN A 1 370 ? -4.358 8.761 26.498 1.00 89.75 370 GLN A N 1
ATOM 2935 C CA . GLN A 1 370 ? -3.838 10.086 26.135 1.00 89.75 370 GLN A CA 1
ATOM 2936 C C . GLN A 1 370 ? -2.333 10.111 25.809 1.00 89.75 370 GLN A C 1
ATOM 2938 O O . GLN A 1 370 ? -1.935 10.697 24.809 1.00 89.75 370 GLN A O 1
ATOM 2943 N N . PHE A 1 371 ? -1.499 9.449 26.616 1.00 88.56 371 PHE A N 1
ATOM 2944 C CA . PHE A 1 371 ? -0.056 9.379 26.362 1.00 88.56 371 PHE A CA 1
ATOM 2945 C C . PHE A 1 371 ? 0.271 8.671 25.036 1.00 88.56 371 PHE A C 1
ATOM 2947 O O . PHE A 1 371 ? 1.027 9.194 24.221 1.00 88.56 371 PHE A O 1
ATOM 2954 N N . HIS A 1 372 ? -0.338 7.506 24.787 1.00 88.81 372 HIS A N 1
ATOM 2955 C CA . HIS A 1 372 ? -0.147 6.776 23.531 1.00 88.81 372 HIS A CA 1
ATOM 2956 C C . HIS A 1 372 ? -0.761 7.521 22.341 1.00 88.81 372 HIS A C 1
ATOM 2958 O O . HIS A 1 372 ? -0.227 7.437 21.239 1.00 88.81 372 HIS A O 1
ATOM 2964 N N . THR A 1 373 ? -1.839 8.279 22.563 1.00 88.69 373 THR A N 1
ATOM 2965 C CA . THR A 1 373 ? -2.437 9.159 21.557 1.00 88.69 373 THR A CA 1
ATOM 2966 C C . THR A 1 373 ? -1.457 10.219 21.108 1.00 88.69 373 THR A C 1
ATOM 2968 O O . THR A 1 373 ? -1.262 10.375 19.909 1.00 88.69 373 THR A O 1
ATOM 2971 N N . LEU A 1 374 ? -0.814 10.914 22.048 1.00 87.38 374 LEU A N 1
ATOM 2972 C CA . LEU A 1 374 ? 0.155 11.949 21.708 1.00 87.38 374 LEU A CA 1
ATOM 2973 C C . LEU A 1 374 ? 1.291 11.368 20.860 1.00 87.38 374 LEU A C 1
ATOM 2975 O O . LEU A 1 374 ? 1.599 11.895 19.798 1.00 87.38 374 LEU A O 1
ATOM 2979 N N . LEU A 1 375 ? 1.843 10.230 21.286 1.00 87.31 375 LEU A N 1
ATOM 2980 C CA . LEU A 1 375 ? 2.920 9.557 20.566 1.00 87.31 375 LEU A CA 1
ATOM 2981 C C . LEU A 1 375 ? 2.492 9.100 19.158 1.00 87.31 375 LEU A C 1
ATOM 2983 O O . LEU A 1 375 ? 3.217 9.328 18.191 1.00 87.31 375 LEU A O 1
ATOM 2987 N N . GLY A 1 376 ? 1.312 8.485 19.029 1.00 86.06 376 GLY A N 1
ATOM 2988 C CA . GLY A 1 376 ? 0.790 7.991 17.752 1.00 86.06 376 GLY A CA 1
ATOM 2989 C C . GLY A 1 376 ? 0.403 9.107 16.776 1.00 86.06 376 GLY A C 1
ATOM 2990 O O . GLY A 1 376 ? 0.706 9.021 15.587 1.00 86.06 376 GLY A O 1
ATOM 2991 N N . VAL A 1 377 ? -0.215 10.185 17.263 1.00 87.12 377 VAL A N 1
ATOM 2992 C CA . VAL A 1 377 ? -0.577 11.343 16.431 1.00 87.12 377 VAL A CA 1
ATOM 2993 C C . VAL A 1 377 ? 0.679 12.070 15.951 1.00 87.12 377 VAL A C 1
ATOM 2995 O O . VAL A 1 377 ? 0.783 12.349 14.761 1.00 87.12 377 VAL A O 1
ATOM 2998 N N . SER A 1 378 ? 1.675 12.293 16.817 1.00 85.25 378 SER A N 1
ATOM 2999 C CA . SER A 1 378 ? 2.955 12.886 16.399 1.00 85.25 378 SER A CA 1
ATOM 3000 C C . SER A 1 378 ? 3.687 12.030 15.361 1.00 85.25 378 SER A C 1
ATOM 3002 O O . SER A 1 378 ? 4.250 12.569 14.408 1.00 85.25 378 SER A O 1
ATOM 3004 N N . LEU A 1 379 ? 3.660 10.700 15.510 1.00 85.00 379 LEU A N 1
ATOM 3005 C CA . LEU A 1 379 ? 4.230 9.783 14.523 1.00 85.00 379 LEU A CA 1
ATOM 3006 C C . LEU A 1 379 ? 3.491 9.882 13.183 1.00 85.00 379 LEU A C 1
ATOM 3008 O O . LEU A 1 379 ? 4.120 10.112 12.156 1.00 85.00 379 LEU A O 1
ATOM 3012 N N . THR A 1 380 ? 2.167 9.739 13.177 1.00 82.56 380 THR A N 1
ATOM 3013 C CA . THR A 1 380 ? 1.381 9.777 11.932 1.00 82.56 380 THR A CA 1
ATOM 3014 C C . THR A 1 380 ? 1.484 11.129 11.230 1.00 82.56 380 THR A C 1
ATOM 3016 O O . THR A 1 380 ? 1.584 11.160 10.004 1.00 82.56 380 THR A O 1
ATOM 3019 N N . GLU A 1 381 ? 1.538 12.239 11.973 1.00 83.50 381 GLU A N 1
ATOM 3020 C CA . GLU A 1 381 ? 1.776 13.579 11.421 1.00 83.50 381 GLU A CA 1
ATOM 3021 C C . GLU A 1 381 ? 3.096 13.644 10.666 1.00 83.50 381 GLU A C 1
ATOM 3023 O O . GLU A 1 381 ? 3.164 14.160 9.550 1.00 83.50 381 GLU A O 1
ATOM 3028 N N . MET A 1 382 ? 4.140 13.084 11.275 1.00 80.62 382 MET A N 1
ATOM 3029 C CA . MET A 1 382 ? 5.465 13.043 10.690 1.00 80.62 382 MET A CA 1
ATOM 3030 C C . MET A 1 382 ? 5.470 12.230 9.390 1.00 80.62 382 MET A C 1
ATOM 3032 O O . MET A 1 382 ? 5.936 12.713 8.360 1.00 80.62 382 MET A O 1
ATOM 3036 N N . LEU A 1 383 ? 4.913 11.018 9.417 1.00 81.62 383 LEU A N 1
ATOM 3037 C CA . LEU A 1 383 ? 4.910 10.118 8.258 1.00 81.62 383 LEU A CA 1
ATOM 3038 C C . LEU A 1 383 ? 4.033 10.631 7.098 1.00 81.62 383 LEU A C 1
ATOM 3040 O O . LEU A 1 383 ? 4.272 10.294 5.942 1.00 81.62 383 LEU A O 1
ATOM 3044 N N . SER A 1 384 ? 3.050 11.494 7.387 1.00 80.19 384 SER A N 1
ATOM 3045 C CA . SER A 1 384 ? 2.095 12.009 6.387 1.00 80.19 384 SER A CA 1
ATOM 3046 C C . SER A 1 384 ? 2.514 13.316 5.710 1.00 80.19 384 SER A C 1
ATOM 3048 O O . SER A 1 384 ? 1.841 13.774 4.790 1.00 80.19 384 SER A O 1
ATOM 3050 N N . ARG A 1 385 ? 3.572 13.980 6.178 1.00 75.75 385 ARG A N 1
ATOM 3051 C CA . ARG A 1 385 ? 4.079 15.213 5.549 1.00 75.75 385 ARG A CA 1
ATOM 3052 C C . ARG A 1 385 ? 4.927 14.856 4.331 1.00 75.75 385 ARG A C 1
ATOM 3054 O O . ARG A 1 385 ? 5.525 13.792 4.331 1.00 75.75 385 ARG A O 1
ATOM 3061 N N . HIS A 1 386 ? 5.025 15.744 3.339 1.00 75.44 386 HIS A N 1
ATOM 3062 C CA . HIS A 1 386 ? 5.905 15.586 2.169 1.00 75.44 386 HIS A CA 1
ATOM 3063 C C . HIS A 1 386 ? 7.212 16.382 2.328 1.00 75.44 386 HIS A C 1
ATOM 3065 O O . HIS A 1 386 ? 7.242 17.436 2.971 1.00 75.44 386 HIS A O 1
ATOM 3071 N N . GLY A 1 387 ? 8.310 15.876 1.759 1.00 72.25 387 GLY A N 1
ATOM 3072 C CA . GLY A 1 387 ? 9.584 16.594 1.702 1.00 72.25 387 GLY A CA 1
ATOM 3073 C C . GLY A 1 387 ? 9.524 17.739 0.689 1.00 72.25 387 GLY A C 1
ATOM 3074 O O . GLY A 1 387 ? 8.851 17.639 -0.327 1.00 72.25 387 GLY A O 1
ATOM 3075 N N . SER A 1 388 ? 10.247 18.836 0.928 1.00 76.56 388 SER A N 1
ATOM 3076 C CA . SER A 1 388 ? 10.285 19.967 -0.019 1.00 76.56 388 SER A CA 1
ATOM 3077 C C . SER A 1 388 ? 11.015 19.655 -1.334 1.00 76.56 388 SER A C 1
ATOM 3079 O O . SER A 1 388 ? 10.918 20.412 -2.289 1.00 76.56 388 SER A O 1
ATOM 3081 N N . ASP A 1 389 ? 11.800 18.585 -1.356 1.00 80.12 389 ASP A N 1
ATOM 3082 C CA . ASP A 1 389 ? 12.591 18.071 -2.480 1.00 80.12 389 ASP A CA 1
ATOM 3083 C C . ASP A 1 389 ? 12.135 16.663 -2.890 1.00 80.12 389 ASP A C 1
ATOM 3085 O O . ASP A 1 389 ? 12.918 15.848 -3.392 1.00 80.12 389 ASP A O 1
ATOM 3089 N N . GLU A 1 390 ? 10.870 16.364 -2.607 1.00 78.75 390 GLU A N 1
ATOM 3090 C CA . GLU A 1 390 ? 10.227 15.136 -3.030 1.00 78.75 390 GLU A CA 1
ATOM 3091 C C . GLU A 1 390 ? 10.221 15.028 -4.560 1.00 78.75 390 GLU A C 1
ATOM 3093 O O . GLU A 1 390 ? 10.104 16.031 -5.267 1.00 78.75 390 GLU A O 1
ATOM 3098 N N . VAL A 1 391 ? 10.369 13.806 -5.073 1.00 83.81 391 VAL A N 1
ATOM 3099 C CA . VAL A 1 391 ? 10.305 13.532 -6.517 1.00 83.81 391 VAL A CA 1
ATOM 3100 C C . VAL A 1 391 ? 9.055 12.707 -6.765 1.00 83.81 391 VAL A C 1
ATOM 3102 O O . VAL A 1 391 ? 8.957 11.559 -6.331 1.00 83.81 391 VAL A O 1
ATOM 3105 N N . TYR A 1 392 ? 8.083 13.299 -7.451 1.00 83.62 392 TYR A N 1
ATOM 3106 C CA . TYR A 1 392 ? 6.755 12.717 -7.655 1.00 83.62 392 TYR A CA 1
ATOM 3107 C C . TYR A 1 392 ? 6.687 11.830 -8.894 1.00 83.62 392 TYR A C 1
ATOM 3109 O O . TYR A 1 392 ? 7.549 11.907 -9.776 1.00 83.62 392 TYR A O 1
ATOM 3117 N N . LEU A 1 393 ? 5.664 10.975 -8.963 1.00 86.44 393 LEU A N 1
ATOM 3118 C CA . LEU A 1 393 ? 5.530 10.021 -10.060 1.00 86.44 393 LEU A CA 1
ATOM 3119 C C . LEU A 1 393 ? 5.522 10.760 -11.412 1.00 86.44 393 LEU A C 1
ATOM 3121 O O . LEU A 1 393 ? 4.830 11.762 -11.604 1.00 86.44 393 LEU A O 1
ATOM 3125 N N . GLY A 1 394 ? 6.332 10.282 -12.359 1.00 88.00 394 GLY A N 1
ATOM 3126 C CA . GLY A 1 394 ? 6.536 10.954 -13.648 1.00 88.00 394 GLY A CA 1
ATOM 3127 C C . GLY A 1 394 ? 7.479 12.162 -13.600 1.00 88.00 394 GLY A C 1
ATOM 3128 O O . GLY A 1 394 ? 7.517 12.936 -14.557 1.00 88.00 394 GLY A O 1
ATOM 3129 N N . GLN A 1 395 ? 8.251 12.322 -12.523 1.00 88.44 395 GLN A N 1
ATOM 3130 C CA . GLN A 1 395 ? 9.384 13.244 -12.418 1.00 88.44 395 GLN A CA 1
ATOM 3131 C C . GLN A 1 395 ? 10.695 12.472 -12.216 1.00 88.44 395 GLN A C 1
ATOM 3133 O O . GLN A 1 395 ? 10.701 11.311 -11.807 1.00 88.44 395 GLN A O 1
ATOM 3138 N N . ARG A 1 396 ? 11.824 13.119 -12.515 1.00 89.06 396 ARG A N 1
ATOM 3139 C CA . ARG A 1 396 ? 13.176 12.628 -12.208 1.00 89.06 396 ARG A CA 1
ATOM 3140 C C . ARG A 1 396 ? 14.036 13.788 -11.734 1.00 89.06 396 ARG A C 1
ATOM 3142 O O . ARG A 1 396 ? 13.812 14.918 -12.154 1.00 89.06 396 ARG A O 1
ATOM 3149 N N . GLU A 1 397 ? 15.019 13.491 -10.888 1.00 84.69 397 GLU A N 1
ATOM 3150 C CA . GLU A 1 397 ? 15.953 14.496 -10.360 1.00 84.69 397 GLU A CA 1
ATOM 3151 C C . GLU A 1 397 ? 16.758 15.180 -11.469 1.00 84.69 397 GLU A C 1
ATOM 3153 O O . GLU A 1 397 ? 16.984 16.386 -11.417 1.00 84.69 397 GLU A O 1
ATOM 3158 N N . THR A 1 398 ? 17.168 14.412 -12.482 1.00 87.31 398 THR A N 1
ATOM 3159 C CA . THR A 1 398 ? 17.951 14.908 -13.614 1.00 87.31 398 THR A CA 1
ATOM 3160 C C . THR A 1 398 ? 17.226 14.647 -14.938 1.00 87.31 398 THR A C 1
ATOM 3162 O O . THR A 1 398 ? 16.764 13.525 -15.176 1.00 87.31 398 THR A O 1
ATOM 3165 N N . PRO A 1 399 ? 17.107 15.655 -15.823 1.00 86.00 399 PRO A N 1
ATOM 3166 C CA . PRO A 1 399 ? 16.522 15.468 -17.149 1.00 86.00 399 PRO A CA 1
ATOM 3167 C C . PRO A 1 399 ? 17.391 14.598 -18.072 1.00 86.00 399 PRO A C 1
ATOM 3169 O O . PRO A 1 399 ? 16.847 13.889 -18.918 1.00 86.00 399 PRO A O 1
ATOM 3172 N N . GLU A 1 400 ? 18.712 14.586 -17.883 1.00 90.88 400 GLU A N 1
ATOM 3173 C CA . GLU A 1 400 ? 19.696 13.856 -18.699 1.00 90.88 400 GLU A CA 1
ATOM 3174 C C . GLU A 1 400 ? 20.014 12.442 -18.173 1.00 90.88 400 GLU A C 1
ATOM 3176 O O . GLU A 1 400 ? 21.111 11.921 -18.362 1.00 90.88 400 GLU A O 1
ATOM 3181 N N . TRP A 1 401 ? 19.059 11.786 -17.510 1.00 94.12 401 TRP A N 1
ATOM 3182 C CA . TRP A 1 401 ? 19.232 10.432 -16.959 1.00 94.12 401 TRP A CA 1
ATOM 3183 C C . TRP A 1 401 ? 19.499 9.342 -18.021 1.00 94.12 401 TRP A C 1
ATOM 3185 O O . TRP A 1 401 ? 19.947 8.242 -17.691 1.00 94.12 401 TRP A O 1
ATOM 3195 N N . THR A 1 402 ? 19.220 9.627 -19.297 1.00 95.38 402 THR A N 1
ATOM 3196 C CA . THR A 1 402 ? 19.632 8.821 -20.453 1.00 95.38 402 THR A CA 1
ATOM 3197 C C . THR A 1 402 ? 19.819 9.705 -21.689 1.00 95.38 402 THR A C 1
ATOM 3199 O O . THR A 1 402 ? 19.161 10.735 -21.824 1.00 95.38 402 THR A O 1
ATOM 3202 N N . SER A 1 403 ? 20.685 9.287 -22.615 1.00 95.81 403 SER A N 1
ATOM 3203 C CA . SER A 1 403 ? 20.830 9.884 -23.952 1.00 95.81 403 SER A CA 1
ATOM 3204 C C . SER A 1 403 ? 19.791 9.373 -24.958 1.00 95.81 403 SER A C 1
ATOM 3206 O O . SER A 1 403 ? 19.672 9.914 -26.058 1.00 95.81 403 SER A O 1
ATOM 3208 N N . ASP A 1 404 ? 19.046 8.323 -24.608 1.00 97.06 404 ASP A N 1
ATOM 3209 C CA . ASP A 1 404 ? 18.137 7.647 -25.530 1.00 97.06 404 ASP A CA 1
ATOM 3210 C C . ASP A 1 404 ? 16.845 8.451 -25.734 1.00 97.06 404 ASP A C 1
ATOM 3212 O O . ASP A 1 404 ? 15.995 8.575 -24.848 1.00 97.06 404 ASP A O 1
ATOM 3216 N N . VAL A 1 405 ? 16.668 8.978 -26.946 1.00 96.06 405 VAL A N 1
ATOM 3217 C CA . VAL A 1 405 ? 15.562 9.888 -27.290 1.00 96.06 405 VAL A CA 1
ATOM 3218 C C . VAL A 1 405 ? 14.185 9.232 -27.133 1.00 96.06 405 VAL A C 1
ATOM 3220 O O . VAL A 1 405 ? 13.231 9.887 -26.706 1.00 96.06 405 VAL A O 1
ATOM 3223 N N . GLN A 1 406 ? 14.054 7.947 -27.475 1.00 95.75 406 GLN A N 1
ATOM 3224 C CA . GLN A 1 406 ? 12.770 7.240 -27.432 1.00 95.75 406 GLN A CA 1
ATOM 3225 C C . GLN A 1 406 ? 12.261 7.044 -25.988 1.00 95.75 406 GLN A C 1
ATOM 3227 O O . GLN A 1 406 ? 11.142 7.491 -25.714 1.00 95.75 406 GLN A O 1
ATOM 3232 N N . PRO A 1 407 ? 13.065 6.518 -25.041 1.00 96.25 407 PRO A N 1
ATOM 3233 C CA . PRO A 1 407 ? 12.747 6.528 -23.613 1.00 96.25 407 PRO A CA 1
ATOM 3234 C C . PRO A 1 407 ? 12.427 7.907 -23.031 1.00 96.25 407 PRO A C 1
ATOM 3236 O O . PRO A 1 407 ? 11.463 8.037 -22.278 1.00 96.25 407 PRO A O 1
ATOM 3239 N N . LEU A 1 408 ? 13.171 8.957 -23.402 1.00 96.25 408 LEU A N 1
ATOM 3240 C CA . LEU A 1 408 ? 12.870 10.324 -22.954 1.00 96.25 408 LEU A CA 1
ATOM 3241 C C . LEU A 1 408 ? 11.486 10.790 -23.431 1.00 96.25 408 LEU A C 1
ATOM 3243 O O . LEU A 1 408 ? 10.734 11.403 -22.674 1.00 96.25 408 LEU A O 1
ATOM 3247 N N . ASN A 1 409 ? 11.123 10.487 -24.679 1.00 96.06 409 ASN A N 1
ATOM 3248 C CA . ASN A 1 409 ? 9.807 10.818 -25.227 1.00 96.06 409 ASN A CA 1
ATOM 3249 C C . ASN A 1 409 ? 8.678 10.016 -24.571 1.00 96.06 409 ASN A C 1
ATOM 3251 O O . ASN A 1 409 ? 7.625 10.585 -24.283 1.00 96.06 409 ASN A O 1
ATOM 3255 N N . ALA A 1 410 ? 8.893 8.725 -24.316 1.00 95.44 410 ALA A N 1
ATOM 3256 C CA . ALA A 1 410 ? 7.945 7.888 -23.584 1.00 95.44 410 ALA A CA 1
ATOM 3257 C C . ALA A 1 410 ? 7.739 8.407 -22.146 1.00 95.44 410 ALA A C 1
ATOM 3259 O O . ALA A 1 410 ? 6.601 8.527 -21.695 1.00 95.44 410 ALA A O 1
ATOM 3260 N N . PHE A 1 411 ? 8.800 8.870 -21.477 1.00 95.38 411 PHE A N 1
ATOM 3261 C CA . PHE A 1 411 ? 8.696 9.443 -20.132 1.00 95.38 411 PHE A CA 1
ATOM 3262 C C . PHE A 1 411 ? 7.916 10.765 -20.121 1.00 95.38 411 PHE A C 1
ATOM 3264 O O . PHE A 1 411 ? 7.099 11.006 -19.234 1.00 95.38 411 PHE A O 1
ATOM 3271 N N . ARG A 1 412 ? 8.099 11.615 -21.143 1.00 94.25 412 ARG A N 1
ATOM 3272 C CA . ARG A 1 412 ? 7.287 12.835 -21.312 1.00 94.25 412 ARG A CA 1
ATOM 3273 C C . ARG A 1 412 ? 5.809 12.505 -21.497 1.00 94.25 412 ARG A C 1
ATOM 3275 O O . ARG A 1 412 ? 4.976 13.128 -20.844 1.00 94.25 412 ARG A O 1
ATOM 3282 N N . ARG A 1 413 ? 5.482 11.511 -22.336 1.00 93.69 413 ARG A N 1
ATOM 3283 C CA . ARG A 1 413 ? 4.096 11.039 -22.505 1.00 93.69 413 ARG A CA 1
ATOM 3284 C C . ARG A 1 413 ? 3.518 10.543 -21.186 1.00 93.69 413 ARG A C 1
ATOM 3286 O O . ARG A 1 413 ? 2.395 10.915 -20.863 1.00 93.69 413 ARG A O 1
ATOM 3293 N N . PHE A 1 414 ? 4.285 9.777 -20.411 1.00 92.06 414 PHE A N 1
ATOM 3294 C CA . PHE A 1 414 ? 3.884 9.337 -19.075 1.00 92.06 414 PHE A CA 1
ATOM 3295 C C . PHE A 1 414 ? 3.596 10.523 -18.140 1.00 92.06 414 PHE A C 1
ATOM 3297 O O . PHE A 1 414 ? 2.542 10.572 -17.513 1.00 92.06 414 PHE A O 1
ATOM 3304 N N . GLY A 1 415 ? 4.462 11.539 -18.116 1.00 88.56 415 GLY A N 1
ATOM 3305 C CA . GLY A 1 415 ? 4.248 12.756 -17.330 1.00 88.56 415 GLY A CA 1
ATOM 3306 C C . GLY A 1 415 ? 2.979 13.522 -17.723 1.00 88.56 415 GLY A C 1
ATOM 3307 O O . GLY A 1 415 ? 2.144 13.794 -16.861 1.00 88.56 415 GLY A O 1
ATOM 3308 N N . THR A 1 416 ? 2.790 13.814 -19.017 1.00 90.06 416 THR A N 1
ATOM 3309 C CA . THR A 1 416 ? 1.549 14.427 -19.539 1.00 90.06 416 THR A CA 1
ATOM 3310 C C . THR A 1 416 ? 0.334 13.589 -19.168 1.00 90.06 416 THR A C 1
ATOM 3312 O O . THR A 1 416 ? -0.737 14.107 -18.850 1.00 90.06 416 THR A O 1
ATOM 3315 N N . LYS A 1 417 ? 0.502 12.269 -19.167 1.00 87.75 417 LYS A N 1
ATOM 3316 C CA . LYS A 1 417 ? -0.581 11.362 -18.868 1.00 87.75 417 LYS A CA 1
ATOM 3317 C C . LYS A 1 417 ? -1.059 11.433 -17.433 1.00 87.75 417 LYS A C 1
ATOM 3319 O O . LYS A 1 417 ? -2.269 11.442 -17.201 1.00 87.75 417 LYS A O 1
ATOM 3324 N N . LEU A 1 418 ? -0.131 11.510 -16.494 1.00 84.31 418 LEU A N 1
ATOM 3325 C CA . LEU A 1 418 ? -0.444 11.685 -15.084 1.00 84.31 418 LEU A CA 1
ATOM 3326 C C . LEU A 1 418 ? -1.176 13.011 -14.829 1.00 84.31 418 LEU A C 1
ATOM 3328 O O . LEU A 1 418 ? -2.149 13.025 -14.081 1.00 84.31 418 LEU A O 1
ATOM 3332 N N . GLU A 1 419 ? -0.804 14.096 -15.514 1.00 83.88 419 GLU A N 1
ATOM 3333 C CA . GLU A 1 419 ? -1.508 15.387 -15.408 1.00 83.88 419 GLU A CA 1
ATOM 3334 C C . GLU A 1 419 ? -2.972 15.301 -15.877 1.00 83.88 419 GLU A C 1
ATOM 3336 O O . GLU A 1 419 ? -3.873 15.918 -15.304 1.00 83.88 419 GLU A O 1
ATOM 3341 N N . GLU A 1 420 ? -3.248 14.528 -16.928 1.00 85.06 420 GLU A N 1
ATOM 3342 C CA . GLU A 1 420 ? -4.622 14.281 -17.375 1.00 85.06 420 GLU A CA 1
ATOM 3343 C C . GLU A 1 420 ? -5.418 13.443 -16.369 1.00 85.06 420 GLU A C 1
ATOM 3345 O O . GLU A 1 420 ? -6.609 13.698 -16.162 1.00 85.06 420 GLU A O 1
ATOM 3350 N N . ILE A 1 421 ? -4.775 12.449 -15.748 1.00 81.31 421 ILE A N 1
ATOM 3351 C CA . ILE A 1 421 ? -5.381 11.618 -14.701 1.00 81.31 421 ILE A CA 1
ATOM 3352 C C . ILE A 1 421 ? -5.752 12.492 -13.501 1.00 81.31 421 ILE A C 1
ATOM 3354 O O . ILE A 1 421 ? -6.892 12.435 -13.039 1.00 81.31 421 ILE A O 1
ATOM 3358 N N . GLU A 1 422 ? -4.847 13.363 -13.059 1.00 77.31 422 GLU A N 1
ATOM 3359 C CA . GLU A 1 422 ? -5.079 14.305 -11.961 1.00 77.31 422 GLU A CA 1
ATOM 3360 C C . GLU A 1 422 ? -6.330 15.160 -12.198 1.00 77.31 422 GLU A C 1
ATOM 3362 O O . GLU A 1 422 ? -7.231 15.208 -11.358 1.00 77.31 422 GLU A O 1
ATOM 3367 N N . LYS A 1 423 ? -6.455 15.758 -13.390 1.00 80.44 423 LYS A N 1
ATOM 3368 C CA . LYS A 1 423 ? -7.634 16.557 -13.767 1.00 80.44 423 LYS A CA 1
ATOM 3369 C C . LYS A 1 423 ? -8.930 15.746 -13.692 1.00 80.44 423 LYS A C 1
ATOM 3371 O O . LYS A 1 423 ? -9.957 16.264 -13.248 1.00 80.44 423 LYS A O 1
ATOM 3376 N N . LYS A 1 424 ? -8.902 14.469 -14.089 1.00 82.00 424 LYS A N 1
ATOM 3377 C CA . LYS A 1 424 ? -10.064 13.571 -13.984 1.00 82.00 424 LYS A CA 1
ATOM 3378 C C . LYS A 1 424 ? -10.393 13.208 -12.540 1.00 82.00 424 LYS A C 1
ATOM 3380 O O . LYS A 1 424 ? -11.573 13.130 -12.203 1.00 82.00 424 LYS A O 1
ATOM 3385 N N . ILE A 1 425 ? -9.392 12.996 -11.687 1.00 76.50 425 ILE A N 1
ATOM 3386 C CA . ILE A 1 425 ? -9.586 12.761 -10.246 1.00 76.50 425 ILE A CA 1
ATOM 3387 C C . ILE A 1 425 ? -10.233 13.989 -9.605 1.00 76.50 425 ILE A C 1
ATOM 3389 O O . ILE A 1 425 ? -11.259 13.856 -8.944 1.00 76.50 425 ILE A O 1
ATOM 3393 N N . ILE A 1 426 ? -9.733 15.193 -9.896 1.00 77.12 426 ILE A N 1
ATOM 3394 C CA . ILE A 1 426 ? -10.340 16.455 -9.443 1.00 77.12 426 ILE A CA 1
ATOM 3395 C C . ILE A 1 426 ? -11.794 16.566 -9.921 1.00 77.12 426 ILE A C 1
ATOM 3397 O O . ILE A 1 426 ? -12.682 16.905 -9.137 1.00 77.12 426 ILE A O 1
ATOM 3401 N N . GLY A 1 427 ? -12.058 16.251 -11.191 1.00 80.94 427 GLY A N 1
ATOM 3402 C CA . GLY A 1 427 ? -13.411 16.227 -11.749 1.00 80.94 427 GLY A CA 1
ATOM 3403 C C . GLY A 1 427 ? -14.344 15.280 -10.990 1.00 80.94 427 GLY A C 1
ATOM 3404 O O . GLY A 1 427 ? -15.415 15.698 -10.555 1.00 80.94 427 GLY A O 1
ATOM 3405 N N . ARG A 1 428 ? -13.911 14.034 -10.757 1.00 81.00 428 ARG A N 1
ATOM 3406 C CA . ARG A 1 428 ? -14.662 13.026 -9.987 1.00 81.00 428 ARG A CA 1
ATOM 3407 C C . ARG A 1 428 ? -14.885 13.454 -8.542 1.00 81.00 428 ARG A C 1
ATOM 3409 O O . ARG A 1 428 ? -15.996 13.343 -8.038 1.00 81.00 428 ARG A O 1
ATOM 3416 N N . ASN A 1 429 ? -13.869 14.016 -7.898 1.00 74.94 429 ASN A N 1
ATOM 3417 C CA . ASN A 1 429 ? -13.975 14.528 -6.536 1.00 74.94 429 ASN A CA 1
ATOM 3418 C C . ASN A 1 429 ? -14.974 15.680 -6.427 1.00 74.94 429 ASN A C 1
ATOM 3420 O O . ASN A 1 429 ? -15.531 15.893 -5.352 1.00 74.94 429 ASN A O 1
ATOM 3424 N N . ASN A 1 430 ? -15.220 16.427 -7.503 1.00 80.69 430 ASN A N 1
ATOM 3425 C CA . ASN A 1 430 ? -16.226 17.488 -7.559 1.00 80.69 430 ASN A CA 1
ATOM 3426 C C . ASN A 1 430 ? -17.611 17.007 -8.030 1.00 80.69 430 ASN A C 1
ATOM 3428 O O . ASN A 1 430 ? -18.583 17.758 -7.904 1.00 80.69 430 ASN A O 1
ATOM 3432 N N . ASP A 1 431 ? -17.735 15.771 -8.521 1.00 81.50 431 ASP A N 1
ATOM 3433 C CA . ASP A 1 431 ? -19.010 15.203 -8.948 1.00 81.50 431 ASP A CA 1
ATOM 3434 C C . ASP A 1 431 ? -19.848 14.775 -7.736 1.00 81.50 431 ASP A C 1
ATOM 3436 O O . ASP A 1 431 ? -19.559 13.801 -7.045 1.00 81.50 431 ASP A O 1
ATOM 3440 N N . LYS A 1 432 ? -20.947 15.494 -7.494 1.00 82.56 432 LYS A N 1
ATOM 3441 C CA . LYS A 1 432 ? -21.860 15.241 -6.368 1.00 82.56 432 LYS A CA 1
ATOM 3442 C C . LYS A 1 432 ? -22.592 13.896 -6.463 1.00 82.56 432 LYS A C 1
ATOM 3444 O O . LYS A 1 432 ? -23.201 13.496 -5.470 1.00 82.56 432 LYS A O 1
ATOM 3449 N N . ARG A 1 433 ? -22.580 13.240 -7.628 1.00 83.56 433 ARG A N 1
ATOM 3450 C CA . ARG A 1 433 ? -23.154 11.901 -7.827 1.00 83.56 433 ARG A CA 1
ATOM 3451 C C . ARG A 1 433 ? -22.262 10.809 -7.233 1.00 83.56 433 ARG A C 1
ATOM 3453 O O . ARG A 1 433 ? -22.789 9.784 -6.815 1.00 83.56 433 ARG A O 1
ATOM 3460 N N . LEU A 1 434 ? -20.950 11.048 -7.149 1.00 80.56 434 LEU A N 1
ATOM 3461 C CA . LEU A 1 434 ? -19.962 10.128 -6.581 1.00 80.56 434 LEU A CA 1
ATOM 3462 C C . LEU A 1 434 ? -19.870 10.330 -5.063 1.00 80.56 434 LEU A C 1
ATOM 3464 O O . LEU A 1 434 ? -19.111 11.158 -4.550 1.00 80.56 434 LEU A O 1
ATOM 3468 N N . LYS A 1 435 ? -20.731 9.616 -4.337 1.00 80.50 435 LYS A N 1
ATOM 3469 C CA . LYS A 1 435 ? -20.952 9.800 -2.897 1.00 80.50 435 LYS A CA 1
ATOM 3470 C C . LYS A 1 435 ? -19.843 9.229 -2.018 1.00 80.50 435 LYS A C 1
ATOM 3472 O O . LYS A 1 435 ? -19.687 9.706 -0.901 1.00 80.50 435 LYS A O 1
ATOM 3477 N N . ASN A 1 436 ? -19.070 8.251 -2.482 1.00 79.38 436 ASN A N 1
ATOM 3478 C CA . ASN A 1 436 ? -18.033 7.612 -1.664 1.00 79.38 436 ASN A CA 1
ATOM 3479 C C . ASN A 1 436 ? -16.727 8.417 -1.635 1.00 79.38 436 ASN A C 1
ATOM 3481 O O . ASN A 1 436 ? -15.854 8.145 -0.816 1.00 79.38 436 ASN A O 1
ATOM 3485 N N . ARG A 1 437 ? -16.591 9.437 -2.494 1.00 76.06 437 ARG A N 1
ATOM 3486 C CA . ARG A 1 437 ? -15.399 10.305 -2.563 1.00 76.06 437 ARG A CA 1
ATOM 3487 C C . ARG A 1 437 ? -15.351 11.384 -1.486 1.00 76.06 437 ARG A C 1
ATOM 3489 O O . ARG A 1 437 ? -14.287 11.945 -1.218 1.00 76.06 437 ARG A O 1
ATOM 3496 N N . ARG A 1 438 ? -16.503 11.697 -0.887 1.00 67.94 438 ARG A N 1
ATOM 3497 C CA . ARG A 1 438 ? -16.650 12.672 0.199 1.00 67.94 438 ARG A CA 1
ATOM 3498 C C . ARG A 1 438 ? -17.539 12.077 1.281 1.00 67.94 438 ARG A C 1
ATOM 3500 O O . ARG A 1 438 ? -18.673 11.708 1.002 1.00 67.94 438 ARG A O 1
ATOM 3507 N N . GLY A 1 439 ? -17.045 12.032 2.515 1.00 60.03 439 GLY A N 1
ATOM 3508 C CA . GLY A 1 439 ? -17.859 11.635 3.663 1.00 60.03 439 GLY A CA 1
ATOM 3509 C C . GLY A 1 439 ? -19.078 12.546 3.875 1.00 60.03 439 GLY A C 1
ATOM 3510 O O . GLY A 1 439 ? -19.224 13.599 3.248 1.00 60.03 439 GLY A O 1
ATOM 3511 N N . LEU A 1 440 ? -19.947 12.155 4.813 1.00 57.16 440 LEU A N 1
ATOM 3512 C CA . LEU A 1 440 ? -21.169 12.886 5.190 1.00 57.16 440 LEU A CA 1
ATOM 3513 C C . LEU A 1 440 ? -20.913 14.367 5.548 1.00 57.16 440 LEU A C 1
ATOM 3515 O O . LEU A 1 440 ? -21.781 15.212 5.331 1.00 57.16 440 LEU A O 1
ATOM 3519 N N . LEU A 1 441 ? -19.711 14.707 6.028 1.00 51.12 441 LEU A N 1
ATOM 3520 C CA . LEU A 1 441 ? -19.303 16.064 6.395 1.00 51.12 441 LEU A CA 1
ATOM 3521 C C . LEU A 1 441 ? -18.399 16.684 5.320 1.00 51.12 441 LEU A C 1
ATOM 3523 O O . LEU A 1 441 ? -17.177 16.739 5.449 1.00 51.12 441 LEU A O 1
ATOM 3527 N N . ARG A 1 442 ? -19.024 17.218 4.264 1.00 49.19 442 ARG A N 1
ATOM 3528 C CA . ARG A 1 442 ? -18.358 17.827 3.091 1.00 49.19 442 ARG A CA 1
ATOM 3529 C C . ARG A 1 442 ? -17.344 18.940 3.402 1.00 49.19 442 ARG A C 1
ATOM 3531 O O . ARG A 1 442 ? -16.540 19.253 2.531 1.00 49.19 442 ARG A O 1
ATOM 3538 N N . SER A 1 443 ? -17.412 19.555 4.584 1.00 41.03 443 SER A N 1
ATOM 3539 C CA . SER A 1 443 ? -16.517 20.632 5.030 1.00 41.03 443 SER A CA 1
ATOM 3540 C C . SER A 1 443 ? -15.356 20.162 5.912 1.00 41.03 443 SER A C 1
ATOM 3542 O O . SER A 1 443 ? -14.474 20.965 6.191 1.00 41.03 443 SER A O 1
ATOM 3544 N N . LEU A 1 444 ? -15.371 18.911 6.389 1.00 38.97 444 LEU A N 1
ATOM 3545 C CA . LEU A 1 444 ? -14.417 18.397 7.385 1.00 38.97 444 LEU A CA 1
ATOM 3546 C C . LEU A 1 444 ? -13.725 17.103 6.947 1.00 38.97 444 LEU A C 1
ATOM 3548 O O . LEU A 1 444 ? -12.639 16.806 7.432 1.00 38.97 444 LEU A O 1
ATOM 3552 N N . THR A 1 445 ? -14.324 16.327 6.040 1.00 44.56 445 THR A N 1
ATOM 3553 C CA . THR A 1 445 ? -13.689 15.123 5.500 1.00 44.56 445 THR A CA 1
ATOM 3554 C C . THR A 1 445 ? -12.808 15.509 4.309 1.00 44.56 445 THR A C 1
ATOM 3556 O O . THR A 1 445 ? -13.347 16.025 3.321 1.00 44.56 445 THR A O 1
ATOM 3559 N N . PRO A 1 446 ? -11.482 15.270 4.353 1.00 50.03 446 PRO A N 1
ATOM 3560 C CA . PRO A 1 446 ? -10.657 15.419 3.163 1.00 50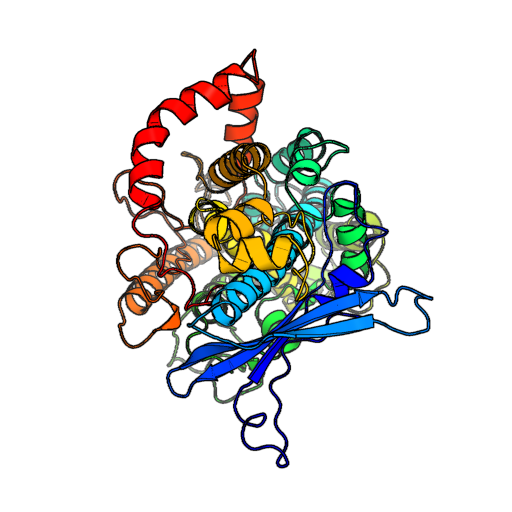.03 446 PRO A CA 1
ATOM 3561 C C . PRO A 1 446 ? -11.233 14.523 2.062 1.00 50.03 446 PRO A C 1
ATOM 3563 O O . PRO A 1 446 ? -11.628 13.386 2.319 1.00 50.03 446 PRO A O 1
ATOM 3566 N N . CYS A 1 447 ? -11.348 15.052 0.840 1.00 53.41 447 CYS A N 1
ATOM 3567 C CA . CYS A 1 447 ? -11.727 14.214 -0.297 1.00 53.41 447 CYS A CA 1
ATOM 3568 C C . CYS A 1 447 ? -10.730 13.063 -0.390 1.00 53.41 447 CYS A C 1
ATOM 3570 O O . CYS A 1 447 ? -9.534 13.283 -0.170 1.00 53.41 447 CYS A O 1
ATOM 3572 N N . TYR A 1 448 ? -11.196 11.872 -0.764 1.00 51.72 448 TYR A N 1
ATOM 3573 C CA . TYR A 1 448 ? -10.258 10.847 -1.192 1.00 51.72 448 TYR A CA 1
ATOM 3574 C C . TYR A 1 448 ? -9.407 11.416 -2.323 1.00 51.72 448 TYR A C 1
ATOM 3576 O O . TYR A 1 448 ? -9.943 11.852 -3.344 1.00 51.72 448 TYR A O 1
ATOM 3584 N N . THR A 1 449 ? -8.102 11.516 -2.100 1.00 51.75 449 THR A N 1
ATOM 3585 C CA . THR A 1 449 ? -7.234 12.213 -3.034 1.00 51.75 449 THR A CA 1
ATOM 3586 C C . THR A 1 449 ? -5.957 11.425 -3.229 1.00 51.75 449 THR A C 1
ATOM 3588 O O . THR A 1 449 ? -5.108 11.339 -2.352 1.00 51.75 449 THR A O 1
ATOM 3591 N N . LEU A 1 450 ? -5.869 10.863 -4.422 1.00 53.97 450 LEU A N 1
ATOM 3592 C CA . LEU A 1 450 ? -4.694 10.261 -5.011 1.00 53.97 450 LEU A CA 1
ATOM 3593 C C . LEU A 1 450 ? -4.237 11.187 -6.150 1.00 53.97 450 LEU A C 1
ATOM 3595 O O . LEU A 1 450 ? -4.696 11.024 -7.277 1.00 53.97 450 LEU A O 1
ATOM 3599 N N . MET A 1 451 ? -3.428 12.224 -5.898 1.00 50.94 451 MET A N 1
ATOM 3600 C CA . MET A 1 451 ? -2.955 13.130 -6.967 1.00 50.94 451 MET A CA 1
ATOM 3601 C C . MET A 1 451 ? -1.491 12.879 -7.342 1.00 50.94 451 MET A C 1
ATOM 3603 O O . MET A 1 451 ? -0.637 12.798 -6.466 1.00 50.94 451 MET A O 1
ATOM 3607 N N . PRO A 1 452 ? -1.154 12.765 -8.640 1.00 43.84 452 PRO A N 1
ATOM 3608 C CA . PRO A 1 452 ? 0.217 12.487 -9.068 1.00 43.84 452 PRO A CA 1
ATOM 3609 C C . PRO A 1 452 ? 1.196 13.661 -8.938 1.00 43.84 452 PRO A C 1
ATOM 3611 O O . PRO A 1 452 ? 2.397 13.422 -9.039 1.00 43.84 452 PRO A O 1
ATOM 3614 N N . ARG A 1 453 ? 0.741 14.906 -8.713 1.00 47.72 453 ARG A N 1
ATOM 3615 C CA . ARG A 1 453 ? 1.609 16.084 -8.507 1.00 47.72 453 ARG A CA 1
ATOM 3616 C C . ARG A 1 453 ? 1.020 17.103 -7.525 1.00 47.72 453 ARG A C 1
ATOM 3618 O O . ARG A 1 453 ? -0.193 17.176 -7.353 1.00 47.72 453 ARG A O 1
ATOM 3625 N N . VAL A 1 454 ? 1.900 17.957 -6.987 1.00 39.59 454 VAL A N 1
ATOM 3626 C CA . VAL A 1 454 ? 1.541 19.238 -6.357 1.00 39.59 454 VAL A CA 1
ATOM 3627 C C . VAL A 1 454 ? 1.143 20.235 -7.447 1.00 39.59 454 VAL A C 1
ATOM 3629 O O . VAL A 1 454 ? 1.986 20.663 -8.239 1.00 39.59 454 VAL A O 1
ATOM 3632 N N . THR A 1 455 ? -0.103 20.702 -7.450 1.00 30.30 455 THR A N 1
ATOM 3633 C CA . THR A 1 455 ? -0.397 22.063 -7.916 1.00 30.30 455 THR A CA 1
ATOM 3634 C C . THR A 1 455 ? -0.505 22.977 -6.700 1.00 30.30 455 THR A C 1
ATOM 3636 O O . THR A 1 455 ? -1.224 22.689 -5.748 1.00 30.30 455 THR A O 1
ATOM 3639 N N . VAL A 1 456 ? 0.276 24.062 -6.719 1.00 27.61 456 VAL A N 1
ATOM 3640 C CA . VAL A 1 456 ? 0.435 25.047 -5.639 1.00 27.61 456 VAL A CA 1
ATOM 3641 C C . VAL A 1 456 ? -0.925 25.473 -5.075 1.00 27.61 456 VAL A C 1
ATOM 3643 O O . VAL A 1 456 ? -1.674 26.211 -5.711 1.00 27.61 456 VAL A O 1
ATOM 3646 N N . VAL A 1 457 ? -1.216 25.042 -3.849 1.00 25.52 457 VAL A N 1
ATOM 3647 C CA . VAL A 1 457 ? -2.241 25.619 -2.971 1.00 25.52 457 VAL A CA 1
ATOM 3648 C C . VAL A 1 457 ? -1.521 25.945 -1.655 1.00 25.52 457 VAL A C 1
ATOM 3650 O O . VAL A 1 457 ? -0.709 25.127 -1.218 1.00 25.52 457 VAL A O 1
ATOM 3653 N N . PRO A 1 458 ? -1.713 27.142 -1.063 1.00 24.75 458 PRO A N 1
ATOM 3654 C CA . PRO A 1 458 ? -0.907 27.585 0.070 1.00 24.75 458 PRO A CA 1
ATOM 3655 C C . PRO A 1 458 ? -1.027 26.633 1.264 1.00 24.75 458 PRO A C 1
ATOM 3657 O O . PRO A 1 458 ? -2.071 26.008 1.445 1.00 24.75 458 PRO A O 1
ATOM 3660 N N . LEU A 1 459 ? 0.074 26.541 2.025 1.00 29.12 459 LEU A N 1
ATOM 3661 C CA . LEU A 1 459 ? 0.264 25.732 3.231 1.00 29.12 459 LEU A CA 1
ATOM 3662 C C . LEU A 1 459 ? -1.031 25.561 4.028 1.00 29.12 459 LEU A C 1
ATOM 3664 O O . LEU A 1 459 ? -1.479 26.524 4.631 1.00 29.12 459 LEU A O 1
ATOM 3668 N N . ASP A 1 460 ? -1.544 24.334 4.056 1.00 29.20 460 ASP A N 1
ATOM 3669 C CA . ASP A 1 460 ? -2.215 23.706 5.193 1.00 29.20 460 ASP A CA 1
ATOM 3670 C C . ASP A 1 460 ? -2.220 22.186 4.940 1.00 29.20 460 ASP A C 1
ATOM 3672 O O . ASP A 1 460 ? -2.288 21.743 3.794 1.00 29.20 460 ASP A O 1
ATOM 3676 N N . LEU A 1 461 ? -2.050 21.382 5.994 1.00 40.91 461 LEU A N 1
ATOM 3677 C CA . LEU A 1 461 ? -1.871 19.923 5.948 1.00 40.91 461 LEU A CA 1
ATOM 3678 C C . LEU A 1 461 ? -2.913 19.222 5.063 1.00 40.91 461 LEU A C 1
ATOM 3680 O O . LEU A 1 461 ? -4.096 19.172 5.403 1.00 40.91 461 LEU A O 1
ATOM 3684 N N . LEU A 1 462 ? -2.480 18.643 3.942 1.00 36.12 462 LEU A N 1
ATOM 3685 C CA . LEU A 1 462 ? -3.388 18.057 2.964 1.00 36.12 462 LEU A CA 1
ATOM 3686 C C . LEU A 1 462 ? -2.905 16.689 2.461 1.00 36.12 462 LEU A C 1
ATOM 3688 O O . LEU A 1 462 ? -1.813 16.540 1.928 1.00 36.12 462 LEU A O 1
ATOM 3692 N N . ALA A 1 463 ? -3.800 15.714 2.624 1.00 38.88 463 ALA A N 1
ATOM 3693 C CA . ALA A 1 463 ? -3.745 14.306 2.229 1.00 38.88 463 ALA A CA 1
ATOM 3694 C C . ALA A 1 463 ? -3.800 14.108 0.704 1.00 38.88 463 ALA A C 1
ATOM 3696 O O . ALA A 1 463 ? -4.802 13.593 0.206 1.00 38.88 463 ALA A O 1
ATOM 3697 N N . ARG A 1 464 ? -2.853 14.648 -0.068 1.00 46.97 464 ARG A N 1
ATOM 3698 C CA . ARG A 1 464 ? -3.120 14.858 -1.500 1.00 46.97 464 ARG A CA 1
ATOM 3699 C C . ARG A 1 464 ? -2.348 13.988 -2.491 1.00 46.97 464 ARG A C 1
ATOM 3701 O O . ARG A 1 464 ? -2.843 13.904 -3.605 1.00 46.97 464 ARG A O 1
ATOM 3708 N N . GLU A 1 465 ? -1.205 13.361 -2.191 1.00 47.22 465 GLU A N 1
ATOM 3709 C CA . GLU A 1 465 ? -0.233 13.146 -3.287 1.00 47.22 465 GLU A CA 1
ATOM 3710 C C . GLU A 1 465 ? 0.527 11.805 -3.346 1.00 47.22 465 GLU A C 1
ATOM 3712 O O . GLU A 1 465 ? 0.730 11.139 -2.334 1.00 47.22 465 GLU A O 1
ATOM 3717 N N . PHE A 1 466 ? 0.982 11.456 -4.563 1.00 38.41 466 PHE A N 1
ATOM 3718 C CA . PHE A 1 466 ? 1.878 10.340 -4.905 1.00 38.41 466 PHE A CA 1
ATOM 3719 C C . PHE A 1 466 ? 3.337 10.785 -5.024 1.00 38.41 466 PHE A C 1
ATOM 3721 O O . PHE A 1 466 ? 3.796 11.128 -6.124 1.00 38.41 466 PHE A O 1
ATOM 3728 N N . PRO A 1 467 ? 4.133 10.736 -3.956 1.00 36.25 467 PRO A N 1
ATOM 3729 C CA . PRO A 1 467 ? 5.558 10.734 -4.166 1.00 36.25 467 PRO A CA 1
ATOM 3730 C C . PRO A 1 467 ? 5.940 9.427 -4.857 1.00 36.25 467 PRO A C 1
ATOM 3732 O O . PRO A 1 467 ? 5.292 8.390 -4.707 1.00 36.25 467 PRO A O 1
ATOM 3735 N N . THR A 1 468 ? 7.026 9.461 -5.614 1.00 29.09 468 THR A N 1
ATOM 3736 C CA . THR A 1 468 ? 7.622 8.227 -6.136 1.00 29.09 468 THR A CA 1
ATOM 3737 C C . THR A 1 468 ? 8.280 7.414 -5.001 1.00 29.09 468 THR A C 1
ATOM 3739 O O . THR A 1 468 ? 8.854 6.369 -5.285 1.00 29.09 468 THR A O 1
ATOM 3742 N N . VAL A 1 469 ? 8.301 7.946 -3.759 1.00 38.03 469 VAL A N 1
ATOM 3743 C CA . VAL A 1 469 ? 9.345 7.716 -2.745 1.00 38.03 469 VAL A CA 1
ATOM 3744 C C . VAL A 1 469 ? 8.919 8.070 -1.296 1.00 38.03 469 VAL A C 1
ATOM 3746 O O . VAL A 1 469 ? 8.189 9.031 -1.076 1.00 38.03 469 VAL A O 1
ATOM 3749 N N . CYS A 1 470 ? 9.490 7.397 -0.285 1.00 41.34 470 CYS A N 1
ATOM 3750 C CA . CYS A 1 470 ? 9.419 7.702 1.162 1.00 41.34 470 CYS A CA 1
ATOM 3751 C C . CYS A 1 470 ? 10.324 8.870 1.661 1.00 41.34 470 CYS A C 1
ATOM 3753 O O . CYS A 1 470 ? 10.828 8.834 2.791 1.00 41.34 470 CYS A O 1
ATOM 3755 N N . LEU A 1 471 ? 10.624 9.894 0.852 1.00 40.59 471 LEU A N 1
ATOM 3756 C CA . LEU A 1 471 ? 11.655 10.899 1.195 1.00 40.59 471 LEU A CA 1
ATOM 3757 C C . LEU A 1 471 ? 11.321 11.730 2.435 1.00 40.59 471 LEU A C 1
ATOM 3759 O O . LEU A 1 471 ? 12.187 12.180 3.201 1.00 40.59 471 LEU A O 1
ATOM 3763 N N . SER A 1 472 ? 10.032 11.984 2.602 1.00 49.16 472 SER A N 1
ATOM 3764 C CA . SER A 1 472 ? 9.523 12.868 3.628 1.00 49.16 472 SER A CA 1
ATOM 3765 C C . SER A 1 472 ? 9.722 12.337 5.047 1.00 49.16 472 SER A C 1
ATOM 3767 O O . SER A 1 472 ? 9.942 13.125 5.974 1.00 49.16 472 SER A O 1
ATOM 3769 N N . GLU A 1 473 ? 9.722 11.018 5.215 1.00 50.44 473 GLU A N 1
ATOM 3770 C CA . GLU A 1 473 ? 9.816 10.338 6.505 1.00 50.44 473 GLU A CA 1
ATOM 3771 C C . GLU A 1 473 ? 11.247 10.413 7.062 1.00 50.44 473 GLU A C 1
ATOM 3773 O O . GLU A 1 473 ? 11.470 10.802 8.215 1.00 50.44 473 GLU A O 1
ATOM 3778 N N . VAL A 1 474 ? 12.246 10.154 6.209 1.00 49.84 474 VAL A N 1
ATOM 3779 C CA . VAL A 1 474 ? 13.678 10.188 6.558 1.00 49.84 474 VAL A CA 1
ATOM 3780 C C . VAL A 1 474 ? 14.084 11.532 7.152 1.00 49.84 474 VAL A C 1
ATOM 3782 O O . VAL A 1 474 ? 14.776 11.605 8.175 1.00 49.84 474 VAL A O 1
ATOM 3785 N N . LYS A 1 475 ? 13.704 12.626 6.489 1.00 54.06 475 LYS A N 1
ATOM 3786 C CA . LYS A 1 475 ? 14.154 13.971 6.870 1.00 54.06 475 LYS A CA 1
ATOM 3787 C C . LYS A 1 475 ? 13.616 14.391 8.220 1.00 54.06 475 LYS A C 1
ATOM 3789 O O . LYS A 1 475 ? 14.315 15.076 8.971 1.00 54.06 475 LYS A O 1
ATOM 3794 N N . GLN A 1 476 ? 12.397 13.986 8.533 1.00 55.00 476 GLN A N 1
ATOM 3795 C CA . GLN A 1 476 ? 11.771 14.358 9.788 1.00 55.00 476 GLN A CA 1
ATOM 3796 C C . GLN A 1 476 ? 12.354 13.560 10.953 1.00 55.00 476 GLN A C 1
ATOM 3798 O O . GLN A 1 476 ? 12.711 14.162 11.967 1.00 55.00 476 GLN A O 1
ATOM 3803 N N . ILE A 1 477 ? 12.620 12.263 10.766 1.00 53.12 477 ILE A N 1
ATOM 3804 C CA . ILE A 1 477 ? 13.327 11.456 11.770 1.00 53.12 477 ILE A CA 1
ATOM 3805 C C . ILE A 1 477 ? 14.739 12.008 12.022 1.00 53.12 477 ILE A C 1
ATOM 3807 O O . ILE A 1 477 ? 15.148 12.175 13.173 1.00 53.12 477 ILE A O 1
ATOM 3811 N N . ARG A 1 478 ? 15.477 12.392 10.971 1.00 49.00 478 ARG A N 1
ATOM 3812 C CA . ARG A 1 478 ? 16.808 13.013 11.120 1.00 49.00 478 ARG A CA 1
ATOM 3813 C C . ARG A 1 478 ? 16.772 14.364 11.842 1.00 49.00 478 ARG A C 1
ATOM 3815 O O . ARG A 1 478 ? 17.739 14.695 12.527 1.00 49.00 478 ARG A O 1
ATOM 3822 N N . ARG A 1 479 ? 15.696 15.150 11.714 1.00 54.34 479 ARG A N 1
ATOM 3823 C CA . ARG A 1 479 ? 15.510 16.383 12.505 1.00 54.34 479 ARG A CA 1
ATOM 3824 C C . ARG A 1 479 ? 15.323 16.069 13.991 1.00 54.34 479 ARG A C 1
ATOM 3826 O O . ARG A 1 479 ? 15.915 16.761 14.812 1.00 54.34 479 ARG A O 1
ATOM 3833 N N . MET A 1 480 ? 14.598 15.003 14.335 1.00 45.47 480 MET A N 1
ATOM 3834 C CA . MET A 1 480 ? 14.441 14.574 15.732 1.00 45.47 480 MET A CA 1
ATOM 3835 C C . MET A 1 480 ? 15.748 14.077 16.351 1.00 45.47 480 MET A C 1
ATOM 3837 O O . MET A 1 480 ? 16.075 14.470 17.465 1.00 45.47 480 MET A O 1
ATOM 3841 N N . LEU A 1 481 ? 16.527 13.267 15.625 1.00 45.16 481 LEU A N 1
ATOM 3842 C CA . LEU A 1 481 ? 17.808 12.735 16.119 1.00 45.16 481 LEU A CA 1
ATOM 3843 C C . LEU A 1 481 ? 18.860 13.830 16.379 1.00 45.16 481 LEU A C 1
ATOM 3845 O O . LEU A 1 481 ? 19.844 13.585 17.072 1.00 45.16 481 LEU A O 1
ATOM 3849 N N . LYS A 1 482 ? 18.655 15.042 15.846 1.00 38.69 482 LYS A N 1
ATOM 3850 C CA . LYS A 1 482 ? 19.482 16.226 16.121 1.00 38.69 482 LYS A CA 1
ATOM 3851 C C . LYS A 1 482 ? 18.976 17.079 17.302 1.00 38.69 482 LYS A C 1
ATOM 3853 O O . LYS A 1 482 ? 19.707 17.979 17.708 1.00 38.69 482 LYS A O 1
ATOM 3858 N N . CYS A 1 483 ? 17.785 16.823 17.868 1.00 35.00 483 CYS A N 1
ATOM 3859 C CA . CYS A 1 483 ? 17.327 17.448 19.124 1.00 35.00 483 CYS A CA 1
ATOM 3860 C C . CYS A 1 483 ? 18.028 16.744 20.310 1.00 35.00 483 CYS A C 1
ATOM 3862 O O . CYS A 1 483 ? 17.771 15.562 20.532 1.00 35.00 483 CYS A O 1
ATOM 3864 N N . PRO A 1 484 ? 18.846 17.431 21.134 1.00 32.00 484 PRO A N 1
ATOM 3865 C CA . PRO A 1 484 ? 19.567 16.807 22.255 1.00 32.00 484 PRO A CA 1
ATOM 3866 C C . PRO A 1 484 ? 18.668 16.329 23.410 1.00 32.00 484 PRO A C 1
ATOM 3868 O O . PRO A 1 484 ? 19.155 15.703 24.348 1.00 32.00 484 PRO A O 1
ATOM 3871 N N . ARG A 1 485 ? 17.367 16.653 23.380 1.00 37.50 485 ARG A N 1
ATOM 3872 C CA . ARG A 1 485 ? 16.367 16.262 24.382 1.00 37.50 485 ARG A CA 1
ATOM 3873 C C . ARG A 1 485 ? 15.064 15.885 23.683 1.00 37.50 485 ARG A C 1
ATOM 3875 O O . ARG A 1 485 ? 14.289 16.748 23.280 1.00 37.50 485 ARG A O 1
ATOM 3882 N N . THR A 1 486 ? 14.828 14.587 23.538 1.00 38.22 486 THR A N 1
ATOM 3883 C CA . THR A 1 486 ? 13.614 14.013 22.932 1.00 38.22 486 THR A CA 1
ATOM 3884 C C . THR A 1 486 ? 12.327 14.372 23.688 1.00 38.22 486 THR A C 1
ATOM 3886 O O . THR A 1 486 ? 11.257 14.360 23.089 1.00 38.22 486 THR A O 1
ATOM 3889 N N . SER A 1 487 ? 12.414 14.755 24.968 1.00 34.28 487 SER A N 1
ATOM 3890 C CA . SER A 1 487 ? 11.275 15.188 25.791 1.00 34.28 487 SER A CA 1
ATOM 3891 C C . SER A 1 487 ? 10.781 16.603 25.476 1.00 34.28 487 SER A C 1
ATOM 3893 O O . SER A 1 487 ? 9.577 16.848 25.479 1.00 34.28 487 SER A O 1
ATOM 3895 N N . ASP A 1 488 ? 11.689 17.533 25.172 1.00 29.47 488 ASP A N 1
ATOM 3896 C CA . ASP A 1 488 ? 11.354 18.962 25.108 1.00 29.47 488 ASP A CA 1
ATOM 3897 C C . ASP A 1 488 ? 10.772 19.338 23.731 1.00 29.47 488 ASP A C 1
ATOM 3899 O O . ASP A 1 488 ? 9.899 20.197 23.633 1.00 29.47 488 ASP A O 1
ATOM 3903 N N . CYS A 1 489 ? 11.174 18.635 22.663 1.00 35.19 489 CYS A N 1
ATOM 3904 C CA . CYS A 1 489 ? 10.684 18.892 21.301 1.00 35.19 489 CYS A CA 1
ATOM 3905 C C . CYS A 1 489 ? 9.233 18.376 21.082 1.00 35.19 489 CYS A C 1
ATOM 3907 O O . CYS A 1 489 ? 8.499 18.961 20.285 1.00 35.19 489 CYS A O 1
ATOM 3909 N N . LEU A 1 490 ? 8.770 17.363 21.837 1.00 33.41 490 LEU A N 1
ATOM 3910 C CA . LEU A 1 490 ? 7.355 16.937 21.851 1.00 33.41 490 LEU A CA 1
ATOM 3911 C C . LEU A 1 490 ? 6.452 17.982 22.532 1.00 33.41 490 LEU A C 1
ATOM 3913 O O . LEU A 1 490 ? 5.360 18.258 22.040 1.00 33.41 490 LEU A O 1
ATOM 3917 N N . LEU A 1 491 ? 6.932 18.621 23.605 1.00 30.25 491 LEU A N 1
ATOM 3918 C CA . LEU A 1 491 ? 6.176 19.602 24.394 1.00 30.25 491 LEU A CA 1
ATOM 3919 C C . LEU A 1 491 ? 5.980 20.951 23.679 1.00 30.25 491 LEU A C 1
ATOM 3921 O O . LEU A 1 491 ? 4.907 21.551 23.778 1.00 30.25 491 LEU A O 1
ATOM 3925 N N . VAL A 1 492 ? 6.963 21.420 22.905 1.00 28.62 492 VAL A N 1
ATOM 3926 C CA . VAL A 1 492 ? 6.866 22.733 22.233 1.00 28.62 492 VAL A CA 1
ATOM 3927 C C . VAL A 1 492 ? 5.834 22.734 21.093 1.00 28.62 492 VAL A C 1
ATOM 3929 O O . VAL A 1 492 ? 5.188 23.754 20.869 1.00 28.62 492 VAL A O 1
ATOM 3932 N N . SER A 1 493 ? 5.587 21.597 20.423 1.00 32.78 493 SER A N 1
ATOM 3933 C CA . SER A 1 493 ? 4.508 21.509 19.416 1.00 32.78 493 SER A CA 1
ATOM 3934 C C . SER A 1 493 ? 3.101 21.440 20.033 1.00 32.78 493 SER A C 1
ATOM 3936 O O . SER A 1 493 ? 2.123 21.827 19.396 1.00 32.78 493 SER A O 1
ATOM 3938 N N . THR A 1 494 ? 2.988 20.996 21.291 1.00 35.22 494 THR A N 1
ATOM 3939 C CA . THR A 1 494 ? 1.692 20.767 21.953 1.00 35.22 494 THR A CA 1
ATOM 3940 C C . THR A 1 494 ? 1.033 22.018 22.529 1.00 35.22 494 THR A C 1
ATOM 3942 O O . THR A 1 494 ? -0.193 22.054 22.613 1.00 35.22 494 THR A O 1
ATOM 3945 N N . GLN A 1 495 ? 1.792 23.073 22.852 1.00 28.89 495 GLN A N 1
ATOM 3946 C CA . GLN A 1 495 ? 1.207 24.313 23.392 1.00 28.89 495 GLN A CA 1
ATOM 3947 C C . GLN A 1 495 ? 0.352 25.084 22.371 1.00 28.89 495 GLN A C 1
ATOM 3949 O O . GLN A 1 495 ? -0.516 25.858 22.766 1.00 28.89 495 GLN A O 1
ATOM 3954 N N . ALA A 1 496 ? 0.529 24.845 21.067 1.00 27.28 496 ALA A N 1
ATOM 3955 C CA . ALA A 1 496 ? -0.291 25.470 20.027 1.00 27.28 496 ALA A CA 1
ATOM 3956 C C . ALA A 1 496 ? -1.664 24.787 19.815 1.00 27.28 496 ALA A C 1
ATOM 3958 O O . ALA A 1 496 ? -2.543 25.377 19.189 1.00 27.28 496 ALA A O 1
ATOM 3959 N N . ASN A 1 497 ? -1.881 23.579 20.358 1.00 36.09 497 ASN A N 1
ATOM 3960 C CA . ASN A 1 497 ? -3.054 22.744 20.049 1.00 36.09 497 ASN A CA 1
ATOM 3961 C C . ASN A 1 497 ? -4.123 22.680 21.156 1.00 36.09 497 ASN A C 1
ATOM 3963 O O . ASN A 1 497 ? -5.218 22.169 20.908 1.00 36.09 497 ASN A O 1
ATOM 3967 N N . GLU A 1 498 ? -3.872 23.222 22.354 1.00 29.53 498 GLU A N 1
ATOM 3968 C CA . GLU A 1 498 ? -4.853 23.183 23.457 1.00 29.53 498 GLU A CA 1
ATOM 3969 C C . GLU A 1 498 ? -6.153 23.942 23.127 1.00 29.53 498 GLU A C 1
ATOM 3971 O O . GLU A 1 498 ? -7.242 23.489 23.483 1.00 29.53 498 GLU A O 1
ATOM 3976 N N . TYR A 1 499 ? -6.073 25.034 22.357 1.00 25.95 499 TYR A N 1
ATOM 3977 C CA . TYR A 1 499 ? -7.254 25.799 21.931 1.00 25.95 499 TYR A CA 1
ATOM 3978 C C . TYR A 1 499 ? -8.067 25.119 20.812 1.00 25.95 499 TYR A C 1
ATOM 3980 O O . TYR A 1 499 ? -9.274 25.344 20.716 1.00 25.95 499 TYR A O 1
ATOM 3988 N N . GLN A 1 500 ? -7.454 24.255 19.992 1.00 29.77 500 GLN A N 1
ATOM 3989 C CA . GLN A 1 500 ? -8.167 23.518 18.937 1.00 29.77 500 GLN A CA 1
ATOM 3990 C C . GLN A 1 500 ? -8.849 22.249 19.470 1.00 29.77 500 GLN A C 1
ATOM 3992 O O . GLN A 1 500 ? -9.946 21.910 19.017 1.00 29.77 500 GLN A O 1
ATOM 3997 N N . LEU A 1 501 ? -8.272 21.593 20.487 1.00 27.92 501 LEU A N 1
ATOM 3998 C CA . LEU A 1 501 ? -8.891 20.435 21.141 1.00 27.92 501 LEU A CA 1
ATOM 3999 C C . LEU A 1 501 ? -10.215 20.799 21.836 1.00 27.92 501 LEU A C 1
ATOM 4001 O O . LEU A 1 501 ? -11.190 20.057 21.723 1.00 27.92 501 LEU A O 1
ATOM 4005 N N . TYR A 1 502 ? -10.289 21.958 22.500 1.00 24.64 502 TYR A N 1
ATOM 4006 C CA . TYR A 1 502 ? -11.490 22.372 23.241 1.00 24.64 502 TYR A CA 1
ATOM 4007 C C . TYR A 1 502 ? -12.694 22.681 22.332 1.00 24.64 502 TYR A C 1
ATOM 4009 O O . TYR A 1 502 ? -13.843 22.458 22.717 1.00 24.64 502 TYR A O 1
ATOM 4017 N N . ALA A 1 503 ? -12.450 23.140 21.100 1.00 25.27 503 ALA A N 1
ATOM 4018 C CA . ALA A 1 503 ? -13.502 23.384 20.111 1.00 25.27 503 ALA A CA 1
ATOM 4019 C C . ALA A 1 503 ? -13.991 22.096 19.413 1.00 25.27 503 ALA A C 1
ATOM 4021 O O . ALA A 1 503 ? -15.124 22.062 18.923 1.00 25.27 503 ALA A O 1
ATOM 4022 N N . ALA A 1 504 ? -13.169 21.039 19.386 1.00 28.33 504 ALA A N 1
ATOM 4023 C CA . ALA A 1 504 ? -13.499 19.747 18.781 1.00 28.33 504 ALA A CA 1
ATOM 4024 C C . ALA A 1 504 ? -14.383 18.866 19.686 1.00 28.33 504 ALA A C 1
ATOM 4026 O O . ALA A 1 504 ? -15.246 18.146 19.185 1.00 28.33 504 ALA A O 1
ATOM 4027 N N . VAL A 1 505 ? -14.227 18.967 21.012 1.00 27.36 505 VAL A N 1
ATOM 4028 C CA . VAL A 1 505 ? -14.967 18.147 21.993 1.00 27.36 505 VAL A CA 1
ATOM 4029 C C . VAL A 1 505 ? -16.474 18.451 21.994 1.00 27.36 505 VAL A C 1
ATOM 4031 O O . VAL A 1 505 ? -17.278 17.531 22.061 1.00 27.36 505 VAL A O 1
ATOM 4034 N N . ASN A 1 506 ? -16.890 19.705 21.785 1.00 24.11 506 ASN A N 1
ATOM 4035 C CA . ASN A 1 506 ? -18.315 20.083 21.786 1.00 24.11 506 ASN A CA 1
ATOM 4036 C C . ASN A 1 506 ? -19.065 19.824 20.459 1.00 24.11 506 ASN A C 1
ATOM 4038 O O . ASN A 1 506 ? -20.239 20.171 20.342 1.00 24.11 506 ASN A O 1
ATOM 4042 N N . LYS A 1 507 ? -18.416 19.243 19.439 1.00 26.91 507 LYS A N 1
ATOM 4043 C CA . LYS A 1 507 ? -19.025 18.985 18.114 1.00 26.91 507 LYS A CA 1
ATOM 4044 C C . LYS A 1 507 ? -18.937 17.521 17.656 1.00 26.91 507 LYS A C 1
ATOM 4046 O O . LYS A 1 507 ? -19.325 17.214 16.531 1.00 26.91 507 LYS A O 1
ATOM 4051 N N . ALA A 1 508 ? -18.440 16.617 18.504 1.00 27.91 508 ALA A N 1
ATOM 4052 C CA . ALA A 1 508 ? -18.037 15.262 18.117 1.00 27.91 508 ALA A CA 1
ATOM 4053 C C . ALA A 1 508 ? -19.150 14.191 18.131 1.00 27.91 508 ALA A C 1
ATOM 4055 O O . ALA A 1 508 ? -18.891 13.048 17.762 1.00 27.91 508 ALA A O 1
ATOM 4056 N N . THR A 1 509 ? -20.398 14.528 18.465 1.00 24.95 509 THR A N 1
ATOM 4057 C CA . THR A 1 509 ? -21.512 13.561 18.580 1.00 24.95 509 THR A CA 1
ATOM 4058 C C . THR A 1 509 ? -22.034 13.010 17.236 1.00 24.95 509 THR A C 1
ATOM 4060 O O . THR A 1 509 ? -23.041 12.313 17.209 1.00 24.95 509 THR A O 1
ATOM 4063 N N . LEU A 1 510 ? -21.392 13.322 16.101 1.00 27.31 510 LEU A N 1
ATOM 4064 C CA . LEU A 1 510 ? -21.930 13.074 14.749 1.00 27.31 510 LEU A CA 1
ATOM 4065 C C . LEU A 1 510 ? -20.965 12.357 13.781 1.00 27.31 510 LEU A C 1
ATOM 4067 O O . LEU A 1 510 ? -21.297 12.174 12.611 1.00 27.31 510 LEU A O 1
ATOM 4071 N N . PHE A 1 511 ? -19.781 11.929 14.232 1.00 30.33 511 PHE A N 1
ATOM 4072 C CA . PHE A 1 511 ? -18.741 11.354 13.357 1.00 30.33 511 PHE A CA 1
ATOM 4073 C C . PHE A 1 511 ? -18.911 9.864 13.024 1.00 30.33 511 PHE A C 1
ATOM 4075 O O . PHE A 1 511 ? -18.048 9.265 12.388 1.00 30.33 511 PHE A O 1
ATOM 4082 N N . THR A 1 512 ? -20.021 9.247 13.419 1.00 30.12 512 THR A N 1
ATOM 4083 C CA . THR A 1 512 ? -20.076 7.793 13.567 1.00 30.12 512 THR A CA 1
ATOM 4084 C C . THR A 1 512 ? -20.973 7.062 12.555 1.00 30.12 512 THR A C 1
ATOM 4086 O O . THR A 1 512 ? -21.038 5.829 12.554 1.00 30.12 512 THR A O 1
ATOM 4089 N N . ASP A 1 513 ? -21.595 7.796 11.627 1.00 27.20 513 ASP A N 1
ATOM 4090 C CA . ASP A 1 513 ? -22.524 7.257 10.617 1.00 27.20 513 ASP A CA 1
ATOM 4091 C C . ASP A 1 513 ? -21.856 6.811 9.293 1.00 27.20 513 ASP A C 1
ATOM 4093 O O . ASP A 1 513 ? -22.545 6.418 8.350 1.00 27.20 513 ASP A O 1
ATOM 4097 N N . GLY A 1 514 ? -20.521 6.813 9.205 1.00 28.55 514 GLY A N 1
ATOM 4098 C CA . GLY A 1 514 ? -19.795 6.398 8.001 1.00 28.55 514 GLY A CA 1
ATOM 4099 C C . GLY A 1 514 ? -18.550 5.574 8.300 1.00 28.55 514 GLY A C 1
ATOM 4100 O O . GLY A 1 514 ? -17.462 6.124 8.426 1.00 28.55 514 GLY A O 1
ATOM 4101 N N . ILE A 1 515 ? -18.674 4.243 8.318 1.00 30.20 515 ILE A N 1
ATOM 4102 C CA . ILE A 1 515 ? -17.528 3.366 8.026 1.00 30.20 515 ILE A CA 1
ATOM 4103 C C . ILE A 1 515 ? -17.289 3.461 6.513 1.00 30.20 515 ILE A C 1
ATOM 4105 O O . ILE A 1 515 ? -17.668 2.577 5.752 1.00 30.20 515 ILE A O 1
ATOM 4109 N N . THR A 1 516 ? -16.751 4.590 6.054 1.00 27.38 516 THR A N 1
ATOM 4110 C CA . THR A 1 516 ? -16.446 4.826 4.630 1.00 27.38 516 THR A CA 1
ATOM 4111 C C . THR A 1 516 ? -14.949 4.685 4.341 1.00 27.38 516 THR A C 1
ATOM 4113 O O . THR A 1 516 ? -14.489 5.012 3.255 1.00 27.38 516 THR A O 1
ATOM 4116 N N . CYS A 1 517 ? -14.158 4.189 5.295 1.00 28.53 517 CYS A N 1
ATOM 4117 C CA . CYS A 1 517 ? -12.714 4.035 5.132 1.00 28.53 517 CYS A CA 1
ATOM 4118 C C . CYS A 1 517 ? -12.221 2.691 5.674 1.00 28.53 517 CYS A C 1
ATOM 4120 O O . CYS A 1 517 ? -11.351 2.652 6.534 1.00 28.53 517 CYS A O 1
ATOM 4122 N N . LEU A 1 518 ? -12.753 1.584 5.157 1.00 26.89 518 LEU A N 1
ATOM 4123 C CA . LEU A 1 518 ? -11.947 0.367 5.052 1.00 26.89 518 LEU A CA 1
ATOM 4124 C C . LEU A 1 518 ? -11.086 0.540 3.802 1.00 26.89 518 LEU A C 1
ATOM 4126 O O . LEU A 1 518 ? -11.524 0.275 2.683 1.00 26.89 518 LEU A O 1
ATOM 4130 N N . TYR A 1 519 ? -9.911 1.132 3.994 1.00 30.52 519 TYR A N 1
ATOM 4131 C CA . TYR A 1 519 ? -8.876 1.125 2.973 1.00 30.52 519 TYR A CA 1
ATOM 4132 C C . TYR A 1 519 ? -8.072 -0.156 3.176 1.00 30.52 519 TYR A C 1
ATOM 4134 O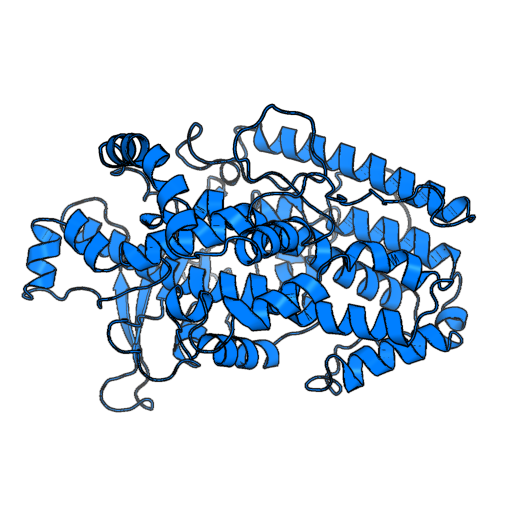 O . TYR A 1 519 ? -7.357 -0.265 4.169 1.00 30.52 519 TYR A O 1
ATOM 4142 N N . HIS A 1 520 ? -8.205 -1.043 2.182 1.00 29.17 520 HIS A N 1
ATOM 4143 C CA . HIS A 1 520 ? -7.543 -2.339 1.960 1.00 29.17 520 HIS A CA 1
ATOM 4144 C C . HIS A 1 520 ? -8.295 -3.585 2.434 1.00 29.17 520 HIS A C 1
ATOM 4146 O O . HIS A 1 520 ? -8.387 -3.825 3.655 1.00 29.17 520 HIS A O 1
#

Sequence (520 aa):
MPWQPLHVCSGEHCPELCRNSSYANGRLLAALAPPSPAGRSRQPPLAMIAAKDDGTLKPLAIELSLPNPQRDKYGATSQVFTPSKHGIEGSVWELAKAYAVVSDSGYHQLISHWLNTHAITEPFIIATNRQLSVLHPIHKLLHPHFRDTMNINALARQILINAGGVLEMTIFPAKFSLEMSSAIYKNWVFIEQALPADLLKRGVAVPDSSQPHGLKLLIEDYPFAVDDLEIVGIGVLNPLWRSWKIWSAIETWVDEYCSFYYPTNDLIKSDIELQSWWMELRTEGHGDKKDEPWWPEMKTRAELTLSCTIIIWVASALHAAVNFGQYPYAGFLPNRPTISRRFMPEPGTPDYAELETNPEKAFLRTITSQFHTLLGVSLTEMLSRHGSDEVYLGQRETPEWTSDVQPLNAFRRFGTKLEEIEKKIIGRNNDKRLKNRRGLLRSLTPCYTLMPRVTVVPLDLLAREFPTVCLSEVKQIRRMLKCPRTSDCLLVSTQANEYQLYAAVNKATLFTDGITCLYH

Solvent-accessible surface area (backbone atoms only — not comparable to full-atom values): 28910 Å² total; per-residue (Å²): 124,78,85,65,51,26,54,55,44,80,58,103,85,41,84,78,52,42,51,54,24,39,42,51,66,36,59,58,70,55,77,61,53,76,82,65,57,92,77,39,36,79,47,35,21,37,38,38,31,30,49,44,98,85,64,42,66,42,74,58,34,36,34,39,34,36,74,28,92,88,42,70,92,73,41,63,50,69,48,78,43,50,82,45,90,55,73,54,55,18,48,51,32,51,48,52,50,45,41,40,34,18,51,47,45,40,45,39,55,38,36,64,33,40,40,66,26,57,59,62,45,45,32,55,49,54,26,39,70,73,38,34,51,87,83,34,67,66,33,63,66,50,52,71,41,48,43,49,43,64,58,36,50,53,49,33,55,68,53,29,70,28,92,89,12,54,47,33,70,39,30,58,60,25,95,43,42,65,59,39,37,57,63,51,52,76,75,62,54,76,68,47,64,29,68,72,46,36,35,43,68,35,45,49,28,43,84,28,81,87,36,100,43,40,50,41,60,76,51,80,58,35,56,66,60,60,56,36,63,36,45,78,75,92,74,87,90,78,98,73,92,88,87,71,26,50,51,27,46,45,39,51,40,37,41,58,43,47,45,69,81,36,78,46,38,64,56,43,62,68,31,64,41,61,49,48,23,54,47,45,27,37,56,62,51,44,35,96,56,47,85,52,86,73,62,74,86,56,51,38,55,68,45,47,33,49,53,53,31,34,53,50,39,32,41,13,56,50,38,27,68,59,38,30,46,37,24,79,55,30,59,52,42,91,74,40,24,25,24,34,43,46,71,86,65,50,89,93,38,75,62,29,54,38,33,63,77,38,42,67,60,39,48,54,64,25,34,49,46,71,72,43,42,53,56,45,34,56,50,30,45,48,55,30,45,80,41,98,82,59,52,31,54,67,58,67,98,55,92,76,80,60,90,53,64,65,56,55,51,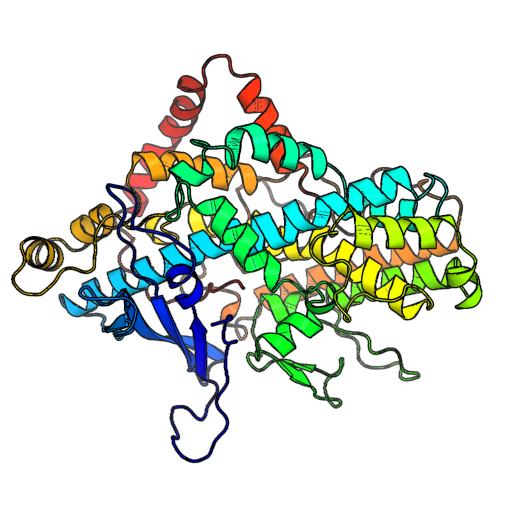46,47,50,53,38,31,58,46,43,56,55,35,34,56,49,50,54,50,49,65,68,36,83,84,46,57,61,35,39,54,97,48,75,89,75,43,75,53,72,46,84,22,41,66,90,73,96,66,83,94,66,97,68,49,42,50,23,37,16,38,56,49,24,40,42,58,52,54,56,55,53,76,68,47,96,50,77,70,58,64,59,54,66,65,48,73,77,44,62,73,57,53,64,65,48,67,84,65,58,94,70,77,78,89,61,79,76,72,86,81,128